Protein AF-A0A1F3KL41-F1 (afdb_monomer_lite)

Structure (mmCIF, N/CA/C/O backbone):
data_AF-A0A1F3KL41-F1
#
_entry.id   AF-A0A1F3KL41-F1
#
loop_
_atom_site.group_PDB
_atom_site.id
_atom_site.type_symbol
_atom_site.label_atom_id
_atom_site.label_alt_id
_atom_site.label_comp_id
_atom_site.label_asym_id
_atom_site.label_entity_id
_atom_site.label_seq_id
_atom_site.pdbx_PDB_ins_code
_atom_site.Cartn_x
_atom_site.Cartn_y
_atom_site.Cartn_z
_atom_site.occupancy
_atom_site.B_iso_or_equiv
_atom_site.auth_seq_id
_atom_site.auth_comp_id
_atom_site.auth_asym_id
_atom_site.auth_atom_id
_atom_site.pdbx_PDB_model_num
ATOM 1 N N . MET A 1 1 ? 60.488 2.064 -82.636 1.00 41.09 1 MET A N 1
ATOM 2 C CA . MET A 1 1 ? 60.354 2.543 -81.245 1.00 41.09 1 MET A CA 1
ATOM 3 C C . MET A 1 1 ? 58.868 2.736 -80.959 1.00 41.09 1 MET A C 1
ATOM 5 O O . MET A 1 1 ? 58.344 3.815 -81.174 1.00 41.09 1 MET A O 1
ATOM 9 N N . LEU A 1 2 ? 58.168 1.660 -80.591 1.00 37.94 2 LEU A N 1
ATOM 10 C CA . LEU A 1 2 ? 56.761 1.692 -80.179 1.00 37.94 2 LEU A CA 1
ATOM 11 C C . LEU A 1 2 ? 56.710 1.108 -78.767 1.00 37.94 2 LEU A C 1
ATOM 13 O O . LEU A 1 2 ? 56.890 -0.092 -78.575 1.00 37.94 2 LEU A O 1
ATOM 17 N N . LEU A 1 3 ? 56.576 2.000 -77.786 1.00 42.66 3 LEU A N 1
ATOM 18 C CA . LEU A 1 3 ? 56.376 1.679 -76.377 1.00 42.66 3 LEU A CA 1
ATOM 19 C C . LEU A 1 3 ? 54.960 1.115 -76.212 1.00 42.66 3 LEU A C 1
ATOM 21 O O . LEU A 1 3 ? 53.985 1.859 -76.276 1.00 42.66 3 LEU A O 1
ATOM 25 N N . PHE A 1 4 ? 54.848 -0.199 -76.019 1.00 44.47 4 PHE A N 1
ATOM 26 C CA . PHE A 1 4 ? 53.603 -0.822 -75.579 1.00 44.47 4 PHE A CA 1
ATOM 27 C C . PHE A 1 4 ? 53.354 -0.455 -74.111 1.00 44.47 4 PHE A C 1
ATOM 29 O O . PHE A 1 4 ? 54.113 -0.830 -73.218 1.00 44.47 4 PHE A O 1
ATOM 36 N N . LEU A 1 5 ? 52.286 0.308 -73.879 1.00 48.78 5 LEU A N 1
ATOM 37 C CA . LEU A 1 5 ? 51.733 0.594 -72.561 1.00 48.78 5 LEU A CA 1
ATOM 38 C C . LEU A 1 5 ? 51.160 -0.703 -71.969 1.00 48.78 5 LEU A C 1
ATOM 40 O O . LEU A 1 5 ? 50.163 -1.230 -72.459 1.00 48.78 5 LEU A O 1
ATOM 44 N N . ASN A 1 6 ? 51.797 -1.209 -70.913 1.00 43.84 6 ASN A N 1
ATOM 45 C CA . ASN A 1 6 ? 51.272 -2.291 -70.084 1.00 43.84 6 ASN A CA 1
ATOM 46 C C . ASN A 1 6 ? 50.084 -1.757 -69.269 1.00 43.84 6 ASN A C 1
ATOM 48 O O . ASN A 1 6 ? 50.273 -1.069 -68.265 1.00 43.84 6 ASN A O 1
ATOM 52 N N . PHE A 1 7 ? 48.862 -2.071 -69.693 1.00 47.50 7 PHE A N 1
ATOM 53 C CA . PHE A 1 7 ? 47.690 -1.949 -68.829 1.00 47.50 7 PHE A CA 1
ATOM 54 C C . PHE A 1 7 ? 47.666 -3.137 -67.855 1.00 47.50 7 PHE A C 1
ATOM 56 O O . PHE A 1 7 ? 47.856 -4.275 -68.295 1.00 47.50 7 PHE A O 1
ATOM 63 N N . PRO A 1 8 ? 47.447 -2.922 -66.546 1.00 46.69 8 PRO A N 1
ATOM 64 C CA . PRO A 1 8 ? 47.319 -4.026 -65.605 1.00 46.69 8 PRO A CA 1
ATOM 65 C C . PRO A 1 8 ? 46.068 -4.845 -65.952 1.00 46.69 8 PRO A C 1
ATOM 67 O O . PRO A 1 8 ? 44.964 -4.306 -66.003 1.00 46.69 8 PRO A O 1
ATOM 70 N N . GLN A 1 9 ? 46.248 -6.144 -66.211 1.00 45.94 9 GLN A N 1
ATOM 71 C CA . GLN A 1 9 ? 45.145 -7.087 -66.379 1.00 45.94 9 GLN A CA 1
ATOM 72 C C . GLN A 1 9 ? 44.363 -7.184 -65.066 1.00 45.94 9 GLN A C 1
ATOM 74 O O . GLN A 1 9 ? 44.864 -7.692 -64.063 1.00 45.94 9 GLN A O 1
ATOM 79 N N . GLU A 1 10 ? 43.125 -6.702 -65.086 1.00 54.25 10 GLU A N 1
ATOM 80 C CA . GLU A 1 10 ? 42.137 -6.958 -64.047 1.00 54.25 10 GLU A CA 1
ATOM 81 C C . GLU A 1 10 ? 41.853 -8.470 -64.049 1.00 54.25 10 GLU A C 1
ATOM 83 O O . GLU A 1 10 ? 41.267 -9.007 -64.990 1.00 54.25 10 GLU A O 1
ATOM 88 N N . GLN A 1 11 ? 42.372 -9.195 -63.053 1.00 56.03 11 GLN A N 1
ATOM 89 C CA . GLN A 1 11 ? 42.125 -10.630 -62.914 1.00 56.03 11 GLN A CA 1
ATOM 90 C C . GLN A 1 11 ? 40.617 -10.850 -62.743 1.00 56.03 11 GLN A C 1
ATOM 92 O O . GLN A 1 11 ? 40.047 -10.462 -61.725 1.00 56.03 11 GLN A O 1
ATOM 97 N N . ALA A 1 12 ? 39.972 -11.460 -63.740 1.00 63.69 12 ALA 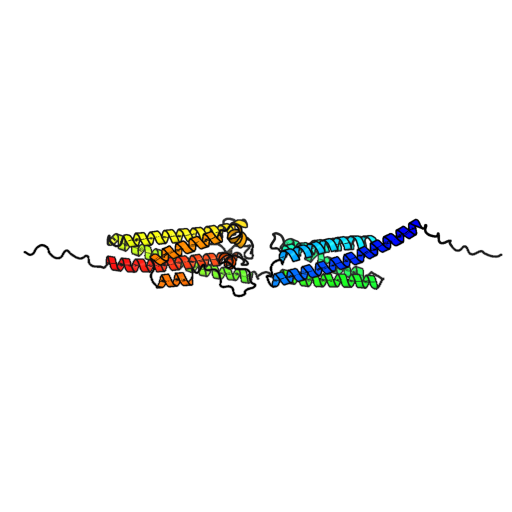A N 1
ATOM 98 C CA . ALA A 1 12 ? 38.558 -11.806 -63.675 1.00 63.69 12 ALA A CA 1
ATOM 99 C C . ALA A 1 12 ? 38.305 -12.724 -62.464 1.00 63.69 12 ALA A C 1
ATOM 101 O O . ALA A 1 12 ? 38.874 -13.815 -62.378 1.00 63.69 12 ALA A O 1
ATOM 102 N N . GLU A 1 13 ? 37.483 -12.264 -61.513 1.00 64.19 13 GLU A N 1
ATOM 103 C CA . GLU A 1 13 ? 37.094 -13.037 -60.326 1.00 64.19 13 GLU A CA 1
ATOM 104 C C . GLU A 1 13 ? 36.525 -14.405 -60.752 1.00 64.19 13 GLU A C 1
ATOM 106 O O . GLU A 1 13 ? 35.720 -14.498 -61.680 1.00 64.19 13 GLU A O 1
ATOM 111 N N . ASN A 1 14 ? 36.931 -15.485 -60.074 1.00 82.00 14 ASN A N 1
ATOM 112 C CA . ASN A 1 14 ? 36.434 -16.833 -60.373 1.00 82.00 14 ASN A CA 1
ATOM 113 C C . ASN A 1 14 ? 34.894 -16.873 -60.199 1.00 82.00 14 ASN A C 1
ATOM 115 O O . ASN A 1 14 ? 34.399 -16.321 -59.211 1.00 82.00 14 ASN A O 1
ATOM 119 N N . PRO A 1 15 ? 34.127 -17.558 -61.074 1.00 78.81 15 PRO A N 1
ATOM 120 C CA . PRO A 1 15 ? 32.672 -17.708 -60.952 1.00 78.81 15 PRO A CA 1
ATOM 121 C C . PRO A 1 15 ? 32.180 -18.075 -59.540 1.00 78.81 15 PRO A C 1
ATOM 123 O O . PRO A 1 15 ? 31.164 -17.555 -59.078 1.00 78.81 15 PRO A O 1
ATOM 126 N N . LEU A 1 16 ? 32.934 -18.907 -58.808 1.00 76.88 16 LEU A N 1
ATOM 127 C CA . LEU A 1 16 ? 32.640 -19.267 -57.416 1.00 76.88 16 LEU A CA 1
ATOM 128 C C . LEU A 1 16 ? 32.804 -18.085 -56.446 1.00 76.88 16 LEU A C 1
ATOM 130 O O . LEU A 1 16 ? 32.010 -17.925 -55.520 1.00 76.88 16 LEU A O 1
ATOM 134 N N . GLN A 1 17 ? 33.813 -17.234 -56.646 1.00 74.81 17 GLN A N 1
ATOM 135 C CA . GLN A 1 17 ? 34.014 -16.020 -55.847 1.00 74.81 17 GLN A CA 1
ATOM 136 C C . GLN A 1 17 ? 32.914 -14.992 -56.123 1.00 74.81 17 GLN A C 1
ATOM 138 O O . GLN A 1 17 ? 32.380 -14.405 -55.180 1.00 74.81 17 GLN A O 1
ATOM 143 N N . GLN A 1 18 ? 32.505 -14.846 -57.384 1.00 75.94 18 GLN A N 1
ATOM 144 C CA . GLN A 1 18 ? 31.413 -13.959 -57.775 1.00 75.94 18 GLN A CA 1
ATOM 145 C C . GLN A 1 18 ? 30.066 -14.436 -57.205 1.00 75.94 18 GLN A C 1
ATOM 147 O O . GLN A 1 18 ? 29.320 -13.642 -56.629 1.00 75.94 18 GLN A O 1
ATOM 152 N N . GLN A 1 19 ? 29.781 -15.742 -57.260 1.00 80.19 19 GLN A N 1
ATOM 153 C CA . GLN A 1 19 ? 28.580 -16.336 -56.664 1.00 80.19 19 GLN A CA 1
ATOM 154 C C . GLN A 1 19 ? 28.557 -16.178 -55.135 1.00 80.19 19 GLN A C 1
ATOM 156 O O . GLN A 1 19 ? 27.536 -15.781 -54.567 1.00 80.19 19 GLN A O 1
ATOM 161 N N . ASN A 1 20 ? 29.689 -16.407 -54.463 1.00 81.81 20 ASN A N 1
ATOM 162 C CA . ASN A 1 20 ? 29.822 -16.185 -53.021 1.00 81.81 20 ASN A CA 1
ATOM 163 C C . ASN A 1 20 ? 29.629 -14.708 -52.647 1.00 81.81 20 ASN A C 1
ATOM 165 O O . ASN A 1 20 ? 28.976 -14.398 -51.650 1.00 81.81 20 ASN A O 1
ATOM 169 N N . ARG A 1 21 ? 30.138 -13.780 -53.465 1.00 80.31 21 ARG A N 1
ATOM 170 C CA . ARG A 1 21 ? 29.975 -12.334 -53.274 1.00 80.31 21 ARG A CA 1
ATOM 171 C C . ARG A 1 21 ? 28.514 -11.908 -53.400 1.00 80.31 21 ARG A C 1
ATOM 173 O O . ARG A 1 21 ? 28.008 -11.227 -52.510 1.00 80.31 21 ARG A O 1
ATOM 180 N N . VAL A 1 22 ? 27.815 -12.354 -54.445 1.00 80.00 22 VAL A N 1
ATOM 181 C CA . VAL A 1 22 ? 26.380 -12.077 -54.640 1.00 80.00 22 VAL A CA 1
ATOM 182 C C . VAL A 1 22 ? 25.549 -12.680 -53.502 1.00 80.00 22 VAL A C 1
ATOM 184 O O . VAL A 1 22 ? 24.696 -11.996 -52.934 1.00 80.00 22 VAL A O 1
ATOM 187 N N . GLY A 1 23 ? 25.846 -13.918 -53.094 1.00 80.38 23 GLY A N 1
ATOM 188 C CA . GLY A 1 23 ? 25.194 -14.568 -51.955 1.00 80.38 23 GLY A CA 1
ATOM 189 C C . GLY A 1 23 ? 25.387 -13.809 -50.637 1.00 80.38 23 GLY A C 1
ATOM 190 O O . GLY A 1 23 ? 24.431 -13.622 -49.883 1.00 80.38 23 GLY A O 1
ATOM 191 N N . ASN A 1 24 ? 26.594 -13.304 -50.374 1.00 78.81 24 ASN A N 1
ATOM 192 C CA . ASN A 1 24 ? 26.889 -12.503 -49.185 1.00 78.81 24 ASN A CA 1
ATOM 193 C C . ASN A 1 24 ? 26.181 -11.138 -49.206 1.00 78.81 24 ASN A C 1
ATOM 195 O O . ASN A 1 24 ? 25.673 -10.706 -48.172 1.00 78.81 24 ASN A O 1
ATOM 199 N N . ILE A 1 25 ? 26.075 -10.488 -50.370 1.00 79.44 25 ILE A N 1
ATOM 200 C CA . ILE A 1 25 ? 25.332 -9.226 -50.534 1.00 79.44 25 ILE A CA 1
ATOM 201 C C . ILE A 1 25 ? 23.833 -9.435 -50.277 1.00 79.44 25 ILE A C 1
ATOM 203 O O . ILE A 1 25 ? 23.209 -8.635 -49.577 1.00 79.44 25 ILE A O 1
ATOM 207 N N . LEU A 1 26 ? 23.248 -10.518 -50.797 1.00 78.94 26 LEU A N 1
ATOM 208 C CA . LEU A 1 26 ? 21.840 -10.855 -50.564 1.00 78.94 26 LEU A CA 1
ATOM 209 C C . LEU A 1 26 ? 21.565 -11.140 -49.084 1.00 78.94 26 LEU A C 1
ATOM 211 O O . LEU A 1 26 ? 20.626 -10.574 -48.523 1.00 78.94 26 LEU A O 1
ATOM 215 N N . LYS A 1 27 ? 22.417 -11.943 -48.431 1.00 77.81 27 LYS A N 1
ATOM 216 C CA . LYS A 1 27 ? 22.333 -12.205 -46.984 1.00 77.81 27 LYS A CA 1
ATOM 217 C C . LYS A 1 27 ? 22.440 -10.915 -46.169 1.00 77.81 27 LYS A C 1
ATOM 219 O O . LYS A 1 27 ? 21.633 -10.694 -45.274 1.00 77.81 27 LYS A O 1
ATOM 224 N N . PHE A 1 28 ? 23.374 -10.031 -46.513 1.00 74.31 28 PHE A N 1
ATOM 225 C CA . PHE A 1 28 ? 23.554 -8.744 -45.841 1.00 74.31 28 PHE A CA 1
ATOM 226 C C . PHE A 1 28 ? 22.343 -7.810 -46.003 1.00 74.31 28 PHE A C 1
ATOM 228 O O . PHE A 1 28 ? 21.880 -7.212 -45.033 1.00 74.31 28 PHE A O 1
ATOM 235 N N . ASN A 1 29 ? 21.776 -7.721 -47.209 1.00 75.69 29 ASN A N 1
ATOM 236 C CA . ASN A 1 29 ? 20.572 -6.926 -47.465 1.00 75.69 29 ASN A CA 1
ATOM 237 C C . ASN A 1 29 ? 19.335 -7.499 -46.758 1.00 75.69 29 ASN A C 1
ATOM 239 O O . ASN A 1 29 ? 18.489 -6.738 -46.285 1.00 75.69 29 ASN A O 1
ATOM 243 N N . PHE A 1 30 ? 19.234 -8.825 -46.663 1.00 76.62 30 PHE A N 1
ATOM 244 C CA . PHE A 1 30 ? 18.188 -9.497 -45.899 1.00 76.62 30 PHE A CA 1
ATOM 245 C C . PHE A 1 30 ? 18.319 -9.211 -44.395 1.00 76.62 30 PHE A C 1
ATOM 247 O O . PHE A 1 30 ? 17.346 -8.790 -43.770 1.00 76.62 30 PHE A O 1
ATOM 254 N N . MET A 1 31 ? 19.531 -9.335 -43.838 1.00 74.38 31 MET A N 1
ATOM 255 C CA . MET A 1 31 ? 19.820 -9.000 -42.439 1.00 74.38 31 MET A CA 1
ATOM 256 C C . MET A 1 31 ? 19.432 -7.555 -42.114 1.00 74.38 31 MET A C 1
ATOM 258 O O . MET A 1 31 ? 18.711 -7.334 -41.152 1.00 74.38 31 MET A O 1
ATOM 262 N N . LYS A 1 32 ? 19.806 -6.583 -42.955 1.00 71.75 32 LYS A N 1
ATOM 263 C CA . LYS A 1 32 ? 19.442 -5.165 -42.778 1.00 71.75 32 LYS A CA 1
ATOM 264 C C . LYS A 1 32 ? 17.940 -4.921 -42.684 1.00 71.75 32 LYS A C 1
ATOM 266 O O . LYS A 1 32 ? 17.475 -4.223 -41.783 1.00 71.75 32 LYS A O 1
ATOM 271 N N . LYS A 1 33 ? 17.172 -5.494 -43.616 1.00 74.12 33 LYS A N 1
ATOM 272 C CA . LYS A 1 33 ? 15.707 -5.372 -43.616 1.00 74.12 33 LYS A CA 1
ATOM 273 C C . LYS A 1 33 ? 15.110 -5.996 -42.354 1.00 74.12 33 LYS A C 1
ATOM 275 O O . LYS A 1 33 ? 14.254 -5.383 -41.726 1.00 74.12 33 LYS A O 1
ATOM 280 N N . SER A 1 34 ? 15.605 -7.170 -41.957 1.00 72.88 34 SER A N 1
ATOM 281 C CA . SER A 1 34 ? 15.168 -7.851 -40.736 1.00 72.88 34 SER A CA 1
ATOM 282 C C . SER A 1 34 ? 15.480 -7.038 -39.477 1.00 72.88 34 SER A C 1
ATOM 284 O O . SER A 1 34 ? 14.602 -6.874 -38.636 1.00 72.88 34 SER A O 1
ATOM 286 N N . THR A 1 35 ? 16.694 -6.493 -39.354 1.00 76.75 35 THR A N 1
ATOM 287 C CA . THR A 1 35 ? 17.112 -5.658 -38.217 1.00 76.75 35 THR A CA 1
ATOM 288 C C . THR A 1 35 ? 16.194 -4.449 -38.066 1.00 76.75 35 THR A C 1
ATOM 290 O O . THR A 1 35 ? 15.719 -4.174 -36.967 1.00 76.75 35 THR A O 1
ATOM 293 N N . TRP A 1 36 ? 15.870 -3.767 -39.169 1.00 75.19 36 TRP A N 1
ATOM 294 C CA . TRP A 1 36 ? 14.978 -2.606 -39.145 1.00 75.19 36 TRP A CA 1
ATOM 295 C C . TRP A 1 36 ? 13.544 -2.959 -38.718 1.00 75.19 36 TRP A C 1
ATOM 297 O O . TRP A 1 36 ? 12.978 -2.278 -37.864 1.00 75.19 36 TRP A O 1
ATOM 307 N N . ILE A 1 37 ? 12.974 -4.048 -39.251 1.00 75.88 37 ILE A N 1
ATOM 308 C CA . ILE A 1 37 ? 11.620 -4.510 -38.892 1.00 75.88 37 ILE A CA 1
ATOM 309 C C . ILE A 1 37 ? 11.549 -4.889 -37.409 1.00 75.88 37 ILE A C 1
ATOM 311 O O . ILE A 1 37 ? 10.630 -4.469 -36.705 1.00 75.88 37 ILE A O 1
ATOM 315 N N . ILE A 1 38 ? 12.535 -5.648 -36.920 1.00 80.56 38 ILE A N 1
ATOM 316 C CA . ILE A 1 38 ? 12.601 -6.068 -35.517 1.00 80.56 38 ILE A CA 1
ATOM 317 C C . ILE A 1 38 ? 12.717 -4.840 -34.611 1.00 80.56 38 ILE A C 1
ATOM 319 O O . ILE A 1 38 ? 11.927 -4.707 -33.681 1.00 80.56 38 ILE A O 1
ATOM 323 N N . GLY A 1 39 ? 13.620 -3.903 -34.913 1.00 75.62 39 GLY A N 1
ATOM 324 C CA . GLY A 1 39 ? 13.778 -2.678 -34.127 1.00 75.62 39 GLY A CA 1
ATOM 325 C C . GLY A 1 39 ? 12.500 -1.836 -34.060 1.00 75.62 39 GLY A C 1
ATOM 326 O O . GLY A 1 39 ? 12.100 -1.414 -32.974 1.00 75.62 39 GLY A O 1
ATOM 327 N N . LEU A 1 40 ? 11.819 -1.643 -35.195 1.00 78.81 40 LEU A N 1
ATOM 328 C CA . LEU A 1 40 ? 10.566 -0.887 -35.255 1.00 78.81 40 LEU A CA 1
ATOM 329 C C . LEU A 1 40 ? 9.445 -1.575 -34.464 1.00 78.81 40 LEU A C 1
ATOM 331 O O . LEU A 1 40 ? 8.772 -0.929 -33.662 1.00 78.81 40 LEU A O 1
ATOM 335 N N . SER A 1 41 ? 9.273 -2.888 -34.644 1.00 79.44 41 SER A N 1
ATOM 336 C CA . SER A 1 41 ? 8.278 -3.666 -33.897 1.00 79.44 41 SER A CA 1
ATOM 337 C C . SER A 1 41 ? 8.531 -3.627 -32.387 1.00 79.44 41 SER A C 1
ATOM 339 O O . SER A 1 41 ? 7.597 -3.434 -31.612 1.00 79.44 41 SER A O 1
ATOM 341 N N . ALA A 1 42 ? 9.794 -3.724 -31.965 1.00 81.25 42 ALA A N 1
ATOM 342 C CA . ALA A 1 42 ? 10.179 -3.698 -30.562 1.00 81.25 42 ALA A CA 1
ATOM 343 C C . ALA A 1 42 ? 9.882 -2.333 -29.923 1.00 81.25 42 ALA A C 1
ATOM 345 O O . ALA A 1 42 ? 9.322 -2.275 -28.829 1.00 81.25 42 ALA A O 1
ATOM 346 N N . ALA A 1 43 ? 10.176 -1.236 -30.631 1.00 77.06 43 ALA A N 1
ATOM 347 C CA . ALA A 1 43 ? 9.841 0.114 -30.185 1.00 77.06 43 ALA A CA 1
ATOM 348 C C . ALA A 1 43 ? 8.322 0.313 -30.032 1.00 77.06 43 ALA A C 1
ATOM 350 O O . ALA A 1 43 ? 7.872 0.826 -29.008 1.00 77.06 43 ALA A O 1
ATOM 351 N N . ILE A 1 44 ? 7.528 -0.143 -31.008 1.00 82.19 44 ILE A N 1
ATOM 352 C CA . ILE A 1 44 ? 6.059 -0.072 -30.951 1.00 82.19 44 ILE A CA 1
ATOM 353 C C . ILE A 1 44 ? 5.519 -0.877 -29.765 1.00 82.19 44 ILE A C 1
ATOM 355 O O . ILE A 1 44 ? 4.671 -0.375 -29.030 1.00 82.19 44 ILE A O 1
ATOM 359 N N . LEU A 1 45 ? 6.028 -2.091 -29.537 1.00 86.38 45 LEU A N 1
ATOM 360 C CA . LEU A 1 45 ? 5.625 -2.925 -28.403 1.00 86.38 45 LEU A CA 1
ATOM 361 C C . LEU A 1 45 ? 5.937 -2.256 -27.062 1.00 86.38 45 LEU A C 1
ATOM 363 O O . LEU A 1 45 ? 5.078 -2.242 -26.185 1.00 86.38 45 LEU A O 1
ATOM 367 N N . VAL A 1 46 ? 7.119 -1.654 -26.896 1.00 81.88 46 VAL A N 1
ATOM 368 C CA . VAL A 1 46 ? 7.445 -0.925 -25.658 1.00 81.88 46 VAL A CA 1
ATOM 369 C C . VAL A 1 46 ? 6.511 0.268 -25.459 1.00 81.88 46 VAL A C 1
ATOM 371 O O . VAL A 1 46 ? 5.983 0.433 -24.361 1.00 81.88 46 VAL A O 1
ATOM 374 N N . LEU A 1 47 ? 6.256 1.068 -26.500 1.00 80.56 47 LEU A N 1
ATOM 375 C CA . LEU A 1 47 ? 5.350 2.220 -26.417 1.00 80.56 47 LEU A CA 1
ATOM 376 C C . LEU A 1 47 ? 3.913 1.803 -26.077 1.00 80.56 47 LEU A C 1
ATOM 378 O O . LEU A 1 47 ? 3.310 2.381 -25.174 1.00 80.56 47 LEU A O 1
ATOM 382 N N . LEU A 1 48 ? 3.385 0.771 -26.743 1.00 84.69 48 LEU A N 1
ATOM 383 C CA . LEU A 1 48 ? 2.070 0.199 -26.441 1.00 84.69 48 LEU A CA 1
ATOM 384 C C . LEU A 1 48 ? 2.012 -0.335 -25.012 1.00 84.69 48 LEU A C 1
ATOM 386 O O . LEU A 1 48 ? 1.061 -0.064 -24.289 1.00 84.69 48 LEU A O 1
ATOM 390 N N . GLY A 1 49 ? 3.049 -1.048 -24.579 1.00 82.06 49 GLY A N 1
ATOM 391 C CA . GLY A 1 49 ? 3.141 -1.563 -23.223 1.00 82.06 49 GLY A CA 1
ATOM 392 C C . GLY A 1 49 ? 3.127 -0.448 -22.173 1.00 82.06 49 GLY A C 1
ATOM 393 O O . GLY A 1 49 ? 2.397 -0.543 -21.186 1.00 82.06 49 GLY A O 1
ATOM 394 N N . VAL A 1 50 ? 3.879 0.636 -22.397 1.00 78.94 50 VAL A N 1
ATOM 395 C CA . VAL A 1 50 ? 3.865 1.823 -21.526 1.00 78.94 50 VAL A CA 1
ATOM 396 C C . VAL A 1 50 ? 2.480 2.470 -21.509 1.00 78.94 50 VAL A C 1
ATOM 398 O O . VAL A 1 50 ? 1.976 2.756 -20.427 1.00 78.94 50 VAL A O 1
ATOM 401 N N . ALA A 1 51 ? 1.828 2.637 -22.663 1.00 77.75 51 ALA A N 1
ATOM 402 C CA . ALA A 1 51 ? 0.471 3.179 -22.736 1.00 77.75 51 ALA A CA 1
ATOM 403 C C . ALA A 1 51 ? -0.536 2.313 -21.960 1.00 77.75 51 ALA A C 1
ATOM 405 O O . ALA A 1 51 ? -1.303 2.831 -21.152 1.00 77.75 51 ALA A O 1
ATOM 406 N N . PHE A 1 52 ? -0.475 0.987 -22.116 1.00 82.50 52 PHE A N 1
ATOM 407 C CA . PHE A 1 52 ? -1.305 0.048 -21.355 1.00 82.50 52 PHE A CA 1
ATOM 408 C C . PHE A 1 52 ? -1.053 0.182 -19.856 1.00 82.50 52 PHE A C 1
ATOM 410 O O . PHE A 1 52 ? -1.985 0.113 -19.063 1.00 82.50 52 PHE A O 1
ATOM 417 N N . LYS A 1 53 ? 0.199 0.413 -19.451 1.00 73.88 53 LYS A N 1
ATOM 418 C CA . LYS A 1 53 ? 0.538 0.600 -18.043 1.00 73.88 53 LYS A CA 1
ATOM 419 C C . LYS A 1 53 ? -0.005 1.909 -17.474 1.00 73.88 53 LYS A C 1
ATOM 421 O O . LYS A 1 53 ? -0.493 1.900 -16.345 1.00 73.88 53 LYS A O 1
ATOM 426 N N . VAL A 1 54 ? 0.048 2.991 -18.252 1.00 74.00 54 VAL A N 1
ATOM 427 C CA . VAL A 1 54 ? -0.542 4.293 -17.900 1.00 74.00 54 VAL A CA 1
ATOM 428 C C . VAL A 1 54 ? -2.064 4.186 -17.772 1.00 74.00 54 VAL A C 1
ATOM 430 O O . VAL A 1 54 ? -2.628 4.742 -16.839 1.00 74.00 54 VAL A O 1
ATOM 433 N N . HIS A 1 55 ? -2.717 3.422 -18.650 1.00 74.56 55 HIS A N 1
ATOM 434 C CA . HIS A 1 55 ? -4.167 3.196 -18.621 1.00 74.56 55 HIS A CA 1
ATOM 435 C C . HIS A 1 55 ? -4.615 2.015 -17.742 1.00 74.56 55 HIS A C 1
ATOM 437 O O . HIS A 1 55 ? -5.799 1.691 -17.718 1.00 74.56 55 HIS A O 1
ATOM 443 N N . HIS A 1 56 ? -3.693 1.365 -17.025 1.00 72.69 56 HIS A N 1
ATOM 444 C CA . HIS A 1 56 ? -3.958 0.191 -16.180 1.00 72.69 56 HIS A CA 1
ATOM 445 C C . HIS A 1 56 ? -4.608 -1.002 -16.905 1.00 72.69 56 HIS A C 1
ATOM 447 O O . HIS A 1 56 ? -5.287 -1.825 -16.294 1.00 72.69 56 HIS A O 1
ATOM 453 N N . TRP A 1 57 ? -4.378 -1.135 -18.209 1.00 76.56 57 TRP A N 1
ATOM 454 C CA . TRP A 1 57 ? -4.901 -2.246 -18.996 1.00 76.56 57 TRP A CA 1
ATOM 455 C C . TRP A 1 57 ? -4.146 -3.557 -18.716 1.00 76.56 57 TRP A C 1
ATOM 457 O O . TRP A 1 57 ? -2.924 -3.549 -18.500 1.00 76.56 57 TRP A O 1
ATOM 467 N N . PRO A 1 58 ? -4.847 -4.709 -18.734 1.00 77.62 58 PRO A N 1
ATOM 468 C CA . PRO A 1 58 ? -4.234 -6.006 -18.471 1.00 77.62 58 PRO A CA 1
ATOM 469 C C . PRO A 1 58 ? -3.187 -6.356 -19.537 1.00 77.62 58 PRO A C 1
ATOM 471 O O . PRO A 1 58 ? -3.272 -5.949 -20.693 1.00 77.62 58 PRO A O 1
ATOM 474 N N . GLY A 1 59 ? -2.168 -7.125 -19.147 1.00 79.69 59 GLY A N 1
ATOM 475 C CA . GLY A 1 59 ? -1.105 -7.567 -20.058 1.00 79.69 59 GLY A CA 1
ATOM 476 C C . GLY A 1 59 ? 0.013 -6.548 -20.312 1.00 79.69 59 GLY A C 1
ATOM 477 O O . GLY A 1 59 ? 1.005 -6.908 -20.947 1.00 79.69 59 GLY A O 1
ATOM 478 N N . ALA A 1 60 ? -0.067 -5.329 -19.758 1.00 79.19 60 ALA A N 1
ATOM 479 C CA . ALA A 1 60 ? 0.965 -4.295 -19.902 1.00 79.19 60 ALA A CA 1
ATOM 480 C C . ALA A 1 60 ? 2.380 -4.821 -19.597 1.00 79.19 60 ALA A C 1
ATOM 482 O O . ALA A 1 60 ? 3.314 -4.618 -20.369 1.00 79.19 60 ALA A O 1
ATOM 483 N N . SER A 1 61 ? 2.540 -5.564 -18.498 1.00 78.44 61 SER A N 1
ATOM 484 C CA . SER A 1 61 ? 3.841 -6.110 -18.102 1.00 78.44 61 SER A CA 1
ATOM 485 C C . SER A 1 61 ? 4.425 -7.104 -19.107 1.00 78.44 61 SER A C 1
ATOM 487 O O . SER A 1 61 ? 5.630 -7.074 -19.346 1.00 78.44 61 SER A O 1
ATOM 489 N N . ILE A 1 62 ? 3.587 -7.946 -19.718 1.00 86.38 62 ILE A N 1
ATOM 490 C CA . ILE A 1 62 ? 4.015 -8.956 -20.697 1.00 86.38 62 ILE A CA 1
ATOM 491 C C . ILE A 1 62 ? 4.440 -8.271 -21.999 1.00 86.38 62 ILE A C 1
ATOM 493 O O . ILE A 1 62 ? 5.492 -8.588 -22.549 1.00 86.38 62 ILE A O 1
ATOM 497 N N . ILE A 1 63 ? 3.665 -7.284 -22.457 1.00 87.00 63 ILE A N 1
ATOM 498 C CA . ILE A 1 63 ? 3.968 -6.515 -23.671 1.00 87.00 63 ILE A CA 1
ATOM 499 C C . ILE A 1 63 ? 5.301 -5.767 -23.515 1.00 87.00 63 ILE A C 1
ATOM 501 O O . ILE A 1 63 ? 6.148 -5.830 -24.405 1.00 87.00 63 ILE A O 1
ATOM 505 N N . ILE A 1 64 ? 5.527 -5.118 -22.365 1.00 83.50 64 ILE A N 1
ATOM 506 C CA . ILE A 1 64 ? 6.791 -4.422 -22.074 1.00 83.50 64 ILE A CA 1
ATOM 507 C C . ILE A 1 64 ? 7.957 -5.412 -22.000 1.00 83.50 64 ILE A C 1
ATOM 509 O O . ILE A 1 64 ? 9.024 -5.124 -22.533 1.00 83.50 64 ILE A O 1
ATOM 513 N N . LEU A 1 65 ? 7.765 -6.585 -21.387 1.00 85.75 65 LEU A N 1
ATOM 514 C CA . LEU A 1 65 ? 8.793 -7.624 -21.313 1.00 85.75 65 LEU A CA 1
ATOM 515 C C . LEU A 1 65 ? 9.226 -8.091 -22.710 1.00 85.75 65 LEU A C 1
ATOM 517 O O . LEU A 1 65 ? 10.420 -8.105 -23.006 1.00 85.75 65 LEU A O 1
ATOM 521 N N . ILE A 1 66 ? 8.264 -8.421 -23.577 1.00 86.62 66 ILE A N 1
ATOM 522 C CA . ILE A 1 66 ? 8.529 -8.867 -24.952 1.00 86.62 66 ILE A CA 1
ATOM 523 C C . ILE A 1 66 ? 9.165 -7.739 -25.773 1.00 86.62 66 ILE A C 1
ATOM 525 O O . ILE A 1 66 ? 10.136 -7.978 -26.494 1.00 86.62 66 ILE A O 1
ATOM 529 N N . GLY A 1 67 ? 8.662 -6.508 -25.646 1.00 84.06 67 GLY A N 1
ATOM 530 C CA . GLY A 1 67 ? 9.211 -5.335 -26.327 1.00 84.06 67 GLY A CA 1
ATOM 531 C C . GLY A 1 67 ? 10.661 -5.050 -25.926 1.00 84.06 67 GLY A C 1
ATOM 532 O O . GLY A 1 67 ? 11.527 -4.920 -26.792 1.00 84.06 67 GLY A O 1
ATOM 533 N N . SER A 1 68 ? 10.957 -5.035 -24.623 1.00 81.44 68 SER A N 1
ATOM 534 C CA . SER A 1 68 ? 12.315 -4.826 -24.108 1.00 81.44 68 SER A CA 1
ATOM 535 C C . SER A 1 68 ? 13.267 -5.957 -24.501 1.00 81.44 68 SER A C 1
ATOM 537 O O . SER A 1 68 ? 14.385 -5.681 -24.930 1.00 81.44 68 SER A O 1
ATOM 539 N N . ALA A 1 69 ? 12.833 -7.220 -24.430 1.00 83.75 69 ALA A N 1
ATOM 540 C CA . ALA A 1 69 ? 13.640 -8.356 -24.881 1.00 83.75 69 ALA A CA 1
ATOM 541 C C . ALA A 1 69 ? 13.940 -8.281 -26.390 1.00 83.75 69 ALA A C 1
ATOM 543 O O . ALA A 1 69 ? 15.066 -8.532 -26.822 1.00 83.75 69 ALA A O 1
ATOM 544 N N . SER A 1 70 ? 12.959 -7.863 -27.194 1.00 81.94 70 SER A N 1
ATOM 545 C CA . SER A 1 70 ? 13.125 -7.671 -28.639 1.00 81.94 70 SER A CA 1
ATOM 546 C C . SER A 1 70 ? 14.100 -6.531 -28.963 1.00 81.94 70 SER A C 1
ATOM 548 O O . SER A 1 70 ? 14.889 -6.654 -29.900 1.00 81.94 70 SER A O 1
ATOM 550 N N . LEU A 1 71 ? 14.123 -5.455 -28.163 1.00 79.69 71 LEU A N 1
ATOM 551 C CA . LEU A 1 71 ? 15.127 -4.385 -28.273 1.00 79.69 71 LEU A CA 1
ATOM 552 C C . LEU A 1 71 ? 16.546 -4.884 -27.962 1.00 79.69 71 LEU A C 1
ATOM 554 O O . LEU A 1 71 ? 17.493 -4.512 -28.657 1.00 79.69 71 LEU A O 1
ATOM 558 N N . SER A 1 72 ? 16.705 -5.760 -26.968 1.00 77.81 72 SER A N 1
ATOM 559 C CA . SER A 1 72 ? 17.995 -6.392 -26.670 1.00 77.81 72 SER A CA 1
ATOM 560 C C . SER A 1 72 ? 18.492 -7.258 -27.837 1.00 77.81 72 SER A C 1
ATOM 562 O O . SER A 1 72 ? 19.669 -7.191 -28.197 1.00 77.81 72 SER A O 1
ATOM 564 N N . VAL A 1 73 ? 17.598 -8.022 -28.479 1.00 81.06 73 VAL A N 1
ATOM 565 C CA . VAL A 1 73 ? 17.915 -8.798 -29.694 1.00 81.06 73 VAL A CA 1
ATOM 566 C C . VAL A 1 73 ? 18.273 -7.874 -30.861 1.00 81.06 73 VAL A C 1
ATOM 568 O O . VAL A 1 73 ? 19.249 -8.122 -31.567 1.00 81.06 73 VAL A O 1
ATOM 571 N N . TYR A 1 74 ? 17.544 -6.771 -31.040 1.00 80.62 74 TYR A N 1
ATOM 572 C CA . TYR A 1 74 ? 17.861 -5.752 -32.042 1.00 80.62 74 TYR A CA 1
ATOM 573 C C . TYR A 1 74 ? 19.274 -5.174 -31.863 1.00 80.62 74 TYR A C 1
ATOM 575 O O . TYR A 1 74 ? 20.016 -5.066 -32.841 1.00 80.62 74 TYR A O 1
ATOM 583 N N . GLY A 1 75 ? 19.685 -4.876 -30.625 1.00 73.62 75 GLY A N 1
ATOM 584 C CA . GLY A 1 75 ? 21.048 -4.430 -30.320 1.00 73.62 75 GLY A CA 1
ATOM 585 C C . GLY A 1 75 ? 22.118 -5.424 -30.791 1.00 73.62 75 GLY A C 1
ATOM 586 O O . GLY A 1 75 ? 23.106 -5.023 -31.408 1.00 73.62 75 GLY A O 1
ATOM 587 N N . LEU A 1 76 ? 21.893 -6.726 -30.586 1.00 76.75 76 LEU A N 1
ATOM 588 C CA . LEU A 1 76 ? 22.789 -7.789 -31.058 1.00 76.75 76 LEU A CA 1
ATOM 589 C C . LEU A 1 76 ? 22.851 -7.866 -32.596 1.00 76.75 76 LEU A C 1
ATOM 591 O O . LEU A 1 76 ? 23.929 -8.035 -33.170 1.00 76.75 76 LEU A O 1
ATOM 595 N N . LEU A 1 77 ? 21.715 -7.723 -33.282 1.00 75.81 77 LEU A N 1
ATOM 596 C CA . LEU A 1 77 ? 21.661 -7.747 -34.749 1.00 75.81 77 LEU A CA 1
ATOM 597 C C . LEU A 1 77 ? 22.382 -6.540 -35.365 1.00 75.81 77 LEU A C 1
ATOM 599 O O . LEU A 1 77 ? 23.154 -6.697 -36.315 1.00 75.81 77 LEU A O 1
ATOM 603 N N . LEU A 1 78 ? 22.207 -5.352 -34.777 1.00 72.50 78 LEU A N 1
ATOM 604 C CA . LEU A 1 78 ? 22.954 -4.153 -35.158 1.00 72.50 78 LEU A CA 1
ATOM 605 C C . LEU A 1 78 ? 24.462 -4.328 -34.970 1.00 72.50 78 LEU A C 1
ATOM 607 O O . LEU A 1 78 ? 25.238 -3.899 -35.827 1.00 72.50 78 LEU A O 1
ATOM 611 N N . TYR A 1 79 ? 24.888 -4.973 -33.880 1.00 73.69 79 TYR A N 1
ATOM 612 C CA . TYR A 1 79 ? 26.300 -5.264 -33.650 1.00 73.69 79 TYR A CA 1
ATOM 613 C C . TYR A 1 79 ? 26.895 -6.088 -34.787 1.00 73.69 79 TYR A C 1
ATOM 615 O O . TYR A 1 79 ? 27.965 -5.743 -35.295 1.00 73.69 79 TYR A O 1
ATOM 623 N N . MET A 1 80 ? 26.204 -7.157 -35.200 1.00 70.19 80 MET A N 1
ATOM 624 C CA . MET A 1 80 ? 26.651 -8.028 -36.289 1.00 70.19 80 MET A CA 1
ATOM 625 C C . MET A 1 80 ? 26.770 -7.265 -37.609 1.00 70.19 80 MET A C 1
ATOM 627 O O . MET A 1 80 ? 27.764 -7.425 -38.315 1.00 70.19 80 MET A O 1
ATOM 631 N N . GLU A 1 81 ? 25.805 -6.395 -37.912 1.00 68.00 81 GLU A N 1
ATOM 632 C CA . GLU A 1 81 ? 25.828 -5.554 -39.109 1.00 68.00 81 GLU A CA 1
ATOM 633 C C . GLU A 1 81 ? 26.999 -4.559 -39.095 1.00 68.00 81 GLU A C 1
ATOM 635 O O . GLU A 1 81 ? 27.759 -4.467 -40.059 1.00 68.00 81 GLU A O 1
ATOM 640 N N . LYS A 1 82 ? 27.188 -3.835 -37.987 1.00 68.94 82 LYS A N 1
ATOM 641 C CA . LYS A 1 82 ? 28.242 -2.820 -37.850 1.00 68.94 82 LYS A CA 1
ATOM 642 C C . LYS A 1 82 ? 29.640 -3.432 -37.715 1.00 68.94 82 LYS A C 1
ATOM 644 O O . LYS A 1 82 ? 30.610 -2.821 -38.159 1.00 68.94 82 LYS A O 1
ATOM 649 N N . LYS A 1 83 ? 29.769 -4.650 -37.167 1.00 71.69 83 LYS A N 1
ATOM 650 C CA . LYS A 1 83 ? 31.045 -5.386 -37.057 1.00 71.69 83 LYS A CA 1
ATOM 651 C C . LYS A 1 83 ? 31.654 -5.663 -38.433 1.00 71.69 83 LYS A C 1
ATOM 653 O O . LYS A 1 83 ? 32.870 -5.588 -38.572 1.00 71.69 83 LYS A O 1
ATOM 658 N N . LEU A 1 84 ? 30.818 -5.938 -39.434 1.00 62.31 84 LEU A N 1
ATOM 659 C CA . LEU A 1 84 ? 31.236 -6.175 -40.821 1.00 62.31 84 LEU A CA 1
ATOM 660 C C . LEU A 1 84 ? 31.790 -4.919 -41.517 1.00 62.31 84 LEU A C 1
ATOM 662 O O . LEU A 1 84 ? 32.431 -5.043 -42.553 1.00 62.31 84 LEU A O 1
ATOM 666 N N . LEU A 1 85 ? 31.545 -3.726 -40.964 1.00 62.12 85 LEU A N 1
ATOM 667 C CA . LEU A 1 85 ? 31.886 -2.427 -41.561 1.00 62.12 85 LEU A CA 1
ATOM 668 C C . LEU A 1 85 ? 32.952 -1.655 -40.755 1.00 62.12 85 LEU A C 1
ATOM 670 O O . LEU A 1 85 ? 33.229 -0.487 -41.038 1.00 62.12 85 LEU A O 1
ATOM 674 N N . ALA A 1 86 ? 33.488 -2.257 -39.690 1.00 64.38 86 ALA A N 1
ATOM 675 C CA . ALA A 1 86 ? 34.350 -1.582 -38.727 1.00 64.38 86 ALA A CA 1
ATOM 676 C C . ALA A 1 86 ? 35.841 -1.785 -39.043 1.00 64.38 86 ALA A C 1
ATOM 678 O O . ALA A 1 86 ? 36.481 -2.709 -38.533 1.00 64.38 86 ALA A O 1
ATOM 679 N N . ASP A 1 87 ? 36.407 -0.859 -39.817 1.00 72.12 87 ASP A N 1
ATOM 680 C CA . ASP A 1 87 ? 37.805 -0.945 -40.270 1.00 72.12 87 ASP A CA 1
ATOM 681 C C . ASP A 1 87 ? 38.819 -0.420 -39.240 1.00 72.12 87 ASP A C 1
ATOM 683 O O . ASP A 1 87 ? 39.980 -0.824 -39.231 1.00 72.12 87 ASP A O 1
ATOM 687 N N . THR A 1 88 ? 38.395 0.458 -38.325 1.00 76.94 88 THR A N 1
ATOM 688 C CA . THR A 1 88 ? 39.278 1.089 -37.330 1.00 76.94 88 THR A CA 1
ATOM 689 C C . THR A 1 88 ? 38.973 0.628 -35.907 1.00 76.94 88 THR A C 1
ATOM 691 O O . THR A 1 88 ? 37.830 0.329 -35.560 1.00 76.94 88 THR A O 1
ATOM 694 N N . LEU A 1 89 ? 39.999 0.616 -35.045 1.00 74.50 89 LEU A N 1
ATOM 695 C CA . LEU A 1 89 ? 39.871 0.271 -33.621 1.00 74.50 89 LEU A CA 1
ATOM 696 C C . LEU A 1 89 ? 38.819 1.144 -32.921 1.00 74.50 89 LEU A C 1
ATOM 698 O O . LEU A 1 89 ? 37.987 0.645 -32.170 1.00 74.50 89 LEU A O 1
ATOM 702 N N . VAL A 1 90 ? 38.794 2.432 -33.257 1.00 73.56 90 VAL A N 1
ATOM 703 C CA . VAL A 1 90 ? 37.816 3.396 -32.751 1.00 73.56 90 VAL A CA 1
ATOM 704 C C . VAL A 1 90 ? 36.380 2.999 -33.142 1.00 73.56 90 VAL A C 1
ATOM 706 O O . VAL A 1 90 ? 35.527 2.896 -32.265 1.00 73.56 90 VAL A O 1
ATOM 709 N N . LYS A 1 91 ? 36.118 2.659 -34.416 1.00 72.69 91 LYS A N 1
ATOM 710 C CA . LYS A 1 91 ? 34.793 2.189 -34.879 1.00 72.69 91 LYS A CA 1
ATOM 711 C C . LYS A 1 91 ? 34.367 0.882 -34.198 1.00 72.69 91 LYS A C 1
ATOM 713 O O . LYS A 1 91 ? 33.188 0.712 -33.894 1.00 72.69 91 LYS A O 1
ATOM 718 N N . LYS A 1 92 ? 35.315 -0.021 -33.916 1.00 78.12 92 LYS A N 1
ATOM 719 C CA . LYS A 1 92 ? 35.058 -1.266 -33.171 1.00 78.12 92 LYS A CA 1
ATOM 720 C C . LYS A 1 92 ? 34.632 -0.987 -31.728 1.00 78.12 92 LYS A C 1
ATOM 722 O O . LYS A 1 92 ? 33.632 -1.550 -31.291 1.00 78.12 92 LYS A O 1
ATOM 727 N N . ILE A 1 93 ? 35.337 -0.096 -31.023 1.00 77.69 93 ILE A N 1
ATOM 728 C CA . ILE A 1 93 ? 34.985 0.305 -29.650 1.00 77.69 93 ILE A CA 1
ATOM 729 C C . ILE A 1 93 ? 33.596 0.944 -29.617 1.00 77.69 93 ILE A C 1
ATOM 731 O O . ILE A 1 93 ? 32.763 0.521 -28.822 1.00 77.69 93 ILE A O 1
ATOM 735 N N . VAL A 1 94 ? 33.314 1.898 -30.514 1.00 74.56 94 VAL A N 1
ATOM 736 C CA . VAL A 1 94 ? 31.990 2.538 -30.596 1.00 74.56 94 VAL A CA 1
ATOM 737 C C . VAL A 1 94 ? 30.896 1.502 -30.793 1.00 74.56 94 VAL A C 1
ATOM 739 O O . VAL A 1 94 ? 29.916 1.510 -30.060 1.00 74.56 94 VAL A O 1
ATOM 742 N N . ASN A 1 95 ? 31.082 0.567 -31.727 1.00 76.06 95 ASN A N 1
ATOM 743 C CA . ASN A 1 95 ? 30.084 -0.459 -31.996 1.00 76.06 95 ASN A CA 1
ATOM 744 C C . ASN A 1 95 ? 29.799 -1.341 -30.767 1.00 76.06 95 ASN A C 1
ATOM 746 O O . ASN A 1 95 ? 28.640 -1.622 -30.464 1.00 76.06 95 ASN A O 1
ATOM 750 N N . ILE A 1 96 ? 30.840 -1.741 -30.030 1.00 79.81 96 ILE A N 1
ATOM 751 C CA . ILE A 1 96 ? 30.690 -2.515 -28.790 1.00 79.81 96 ILE A CA 1
ATOM 752 C C . ILE A 1 96 ? 29.935 -1.690 -27.743 1.00 79.81 96 ILE A C 1
ATOM 754 O O . ILE A 1 96 ? 28.938 -2.164 -27.203 1.00 79.81 96 ILE A O 1
ATOM 758 N N . CYS A 1 97 ? 30.350 -0.447 -27.491 1.00 76.94 97 CYS A N 1
ATOM 759 C CA . CYS A 1 97 ? 29.709 0.409 -26.494 1.00 76.94 97 CYS A CA 1
ATOM 760 C C . CYS A 1 97 ? 28.239 0.703 -26.830 1.00 76.94 97 CYS A C 1
ATOM 762 O O . CYS A 1 97 ? 27.386 0.607 -25.950 1.00 76.94 97 CYS A O 1
ATOM 764 N N . THR A 1 98 ? 27.917 0.994 -28.094 1.00 74.56 98 THR A N 1
ATOM 765 C CA . THR A 1 98 ? 26.533 1.211 -28.542 1.00 74.56 98 THR A CA 1
ATOM 766 C C . THR A 1 98 ? 25.683 -0.049 -28.372 1.00 74.56 98 THR A C 1
ATOM 768 O O . THR A 1 98 ? 24.533 0.042 -27.952 1.00 74.56 98 THR A O 1
ATOM 771 N N . THR A 1 99 ? 26.246 -1.230 -28.632 1.00 77.19 99 THR A N 1
ATOM 772 C CA . THR A 1 99 ? 25.550 -2.515 -28.444 1.00 77.19 99 THR A CA 1
ATOM 773 C C . THR A 1 99 ? 25.265 -2.787 -26.972 1.00 77.19 99 THR A C 1
ATOM 775 O O . THR A 1 99 ? 24.145 -3.138 -26.607 1.00 77.19 99 THR A O 1
ATOM 778 N N . VAL A 1 100 ? 26.267 -2.584 -26.114 1.00 82.31 100 VAL A N 1
ATOM 779 C CA . VAL A 1 100 ? 26.129 -2.736 -24.662 1.00 82.31 100 VAL A CA 1
ATOM 780 C C . VAL A 1 100 ? 25.081 -1.760 -24.122 1.00 82.31 100 VAL A C 1
ATOM 782 O O . VAL A 1 100 ? 24.228 -2.157 -23.333 1.00 82.31 100 VAL A O 1
ATOM 785 N N . ALA A 1 101 ? 25.071 -0.515 -24.606 1.00 78.06 101 ALA A N 1
ATOM 786 C CA . ALA A 1 101 ? 24.051 0.468 -24.253 1.00 78.06 101 ALA A CA 1
ATOM 787 C C . ALA A 1 101 ? 22.643 0.003 -24.652 1.00 78.06 101 ALA A C 1
ATOM 789 O O . ALA A 1 101 ? 21.744 -0.016 -23.814 1.00 78.06 101 ALA A O 1
ATOM 790 N N . LEU A 1 102 ? 22.463 -0.457 -25.893 1.00 75.12 102 LEU A N 1
ATOM 791 C CA . LEU A 1 102 ? 21.183 -0.973 -26.386 1.00 75.12 102 LEU A CA 1
ATOM 792 C C . LEU A 1 102 ? 20.688 -2.219 -25.637 1.00 75.12 102 LEU A C 1
ATOM 794 O O . LEU A 1 102 ? 19.498 -2.509 -25.682 1.00 75.12 102 LEU A O 1
ATOM 798 N N . PHE A 1 103 ? 21.561 -2.937 -24.929 1.00 78.81 103 PHE A N 1
ATOM 799 C CA . PHE A 1 103 ? 21.172 -4.055 -24.072 1.00 78.81 103 PHE A CA 1
ATOM 800 C C . PHE A 1 103 ? 20.820 -3.608 -22.645 1.00 78.81 103 PHE A C 1
ATOM 802 O O . PHE A 1 103 ? 19.784 -3.994 -22.107 1.00 78.81 103 PHE A O 1
ATOM 809 N N . ILE A 1 104 ? 21.669 -2.776 -22.035 1.00 81.75 104 ILE A N 1
ATOM 810 C CA . ILE A 1 104 ? 21.543 -2.360 -20.630 1.00 81.75 104 ILE A CA 1
ATOM 811 C C . ILE A 1 104 ? 20.351 -1.417 -20.422 1.00 81.75 104 ILE A C 1
ATOM 813 O O . ILE A 1 104 ? 19.665 -1.509 -19.401 1.00 81.75 104 ILE A O 1
ATOM 817 N N . ILE A 1 105 ? 20.074 -0.533 -21.382 1.00 78.69 105 ILE A N 1
ATOM 818 C CA . ILE A 1 105 ? 19.038 0.497 -21.243 1.00 78.69 105 ILE A CA 1
ATOM 819 C C . ILE A 1 105 ? 17.622 -0.109 -21.206 1.00 78.69 105 ILE A C 1
ATOM 821 O O . ILE A 1 105 ? 16.905 0.164 -20.239 1.00 78.69 105 ILE A O 1
ATOM 825 N N . PRO A 1 106 ? 17.187 -0.951 -22.172 1.00 77.38 106 PRO A N 1
ATOM 826 C CA . PRO A 1 106 ? 15.852 -1.552 -22.126 1.00 77.38 106 PRO A CA 1
ATOM 827 C C . PRO A 1 106 ? 15.676 -2.486 -20.930 1.00 77.38 106 PRO A C 1
ATOM 829 O O . PRO A 1 106 ? 14.582 -2.572 -20.374 1.00 77.38 106 PRO A O 1
ATOM 832 N N . LEU A 1 107 ? 16.755 -3.152 -20.505 1.00 80.56 107 LEU A N 1
ATOM 833 C CA . LEU A 1 107 ? 16.752 -4.013 -19.327 1.00 80.56 107 LEU A CA 1
ATOM 834 C C . LEU A 1 107 ? 16.557 -3.199 -18.041 1.00 80.56 107 LEU A C 1
ATOM 836 O O . LEU A 1 107 ? 15.733 -3.547 -17.201 1.00 80.56 107 LEU A O 1
ATOM 840 N N . SER A 1 108 ? 17.245 -2.069 -17.907 1.00 81.06 108 SER A N 1
ATOM 841 C CA . SER A 1 108 ? 17.077 -1.176 -16.756 1.00 81.06 108 SER A CA 1
ATOM 842 C C . SER A 1 108 ? 15.695 -0.524 -16.735 1.00 81.06 108 SER A C 1
ATOM 844 O O . SER A 1 108 ? 15.082 -0.396 -15.676 1.00 81.06 108 SER A O 1
ATOM 846 N N . PHE A 1 109 ? 15.163 -0.169 -17.908 1.00 76.06 109 PHE A N 1
ATOM 847 C CA . PHE A 1 109 ? 13.786 0.298 -18.047 1.00 76.06 109 PHE A CA 1
ATOM 848 C C . PHE A 1 109 ? 12.780 -0.782 -17.633 1.00 76.06 109 PHE A C 1
ATOM 850 O O . PHE A 1 109 ? 11.860 -0.503 -16.868 1.00 76.06 109 PHE A O 1
ATOM 857 N N . LEU A 1 110 ? 12.992 -2.032 -18.058 1.00 79.00 110 LEU A N 1
ATOM 858 C CA . LEU A 1 110 ? 12.167 -3.172 -17.665 1.00 79.00 110 LEU A CA 1
ATOM 859 C C . LEU A 1 110 ? 12.143 -3.349 -16.144 1.00 79.00 110 LEU A C 1
ATOM 861 O O . LEU A 1 110 ? 11.064 -3.494 -15.585 1.00 79.00 110 LEU A O 1
ATOM 865 N N . PHE A 1 111 ? 13.297 -3.272 -15.479 1.00 79.75 111 PHE A N 1
ATOM 866 C CA . PHE A 1 111 ? 13.400 -3.366 -14.019 1.00 79.75 111 PHE A CA 1
ATOM 867 C C . PHE A 1 111 ? 12.802 -2.161 -13.295 1.00 79.75 111 PHE A C 1
ATOM 869 O O . PHE A 1 111 ? 12.435 -2.272 -12.138 1.00 79.75 111 PHE A O 1
ATOM 876 N N . LYS A 1 112 ? 12.724 -0.982 -13.917 1.00 75.62 112 LYS A N 1
ATOM 877 C CA . LYS A 1 112 ? 12.011 0.153 -13.313 1.00 75.62 112 LYS A CA 1
ATOM 878 C C . LYS A 1 112 ? 10.507 -0.018 -13.429 1.00 75.62 112 LYS A C 1
ATOM 880 O O . LYS A 1 112 ? 9.765 0.344 -12.519 1.00 75.62 112 LYS A O 1
ATOM 885 N N . VAL A 1 113 ? 10.070 -0.522 -14.574 1.00 74.19 113 VAL A N 1
ATOM 886 C CA . VAL A 1 113 ? 8.663 -0.701 -14.877 1.00 74.19 113 VAL A CA 1
ATOM 887 C C . VAL A 1 113 ? 8.090 -1.891 -14.111 1.00 74.19 113 VAL A C 1
ATOM 889 O O . VAL A 1 113 ? 7.029 -1.763 -13.507 1.00 74.19 113 VAL A O 1
ATOM 892 N N . GLN A 1 114 ? 8.746 -3.046 -14.131 1.00 76.06 114 GLN A N 1
ATOM 893 C CA . GLN A 1 114 ? 8.434 -4.164 -13.241 1.00 76.06 114 GLN A CA 1
ATOM 894 C C . GLN A 1 114 ? 9.062 -3.840 -11.891 1.00 76.06 114 GLN A C 1
ATOM 896 O O . GLN A 1 114 ? 10.252 -3.606 -11.901 1.00 76.06 114 GLN A O 1
ATOM 901 N N . PRO A 1 115 ? 8.342 -3.774 -10.761 1.00 68.25 115 PRO A N 1
ATOM 902 C CA . PRO A 1 115 ? 8.879 -3.310 -9.476 1.00 68.25 115 PRO A CA 1
ATOM 903 C C . PRO A 1 115 ? 9.847 -4.335 -8.853 1.00 68.25 115 PRO A C 1
ATOM 905 O O . PRO A 1 115 ? 9.599 -4.901 -7.793 1.00 68.25 115 PRO A O 1
ATOM 908 N N . TRP A 1 116 ? 10.941 -4.618 -9.551 1.00 71.25 116 TRP A N 1
ATOM 909 C CA . TRP A 1 116 ? 11.962 -5.577 -9.179 1.00 71.25 116 TRP A CA 1
ATOM 910 C C . TRP A 1 116 ? 13.084 -4.877 -8.403 1.00 71.25 116 TRP A C 1
ATOM 912 O O . TRP A 1 116 ? 13.395 -3.706 -8.659 1.00 71.25 116 TRP A O 1
ATOM 922 N N . PRO A 1 117 ? 13.714 -5.576 -7.445 1.00 66.69 117 PRO A N 1
ATOM 923 C CA . PRO A 1 117 ? 14.807 -5.010 -6.664 1.00 66.69 117 PRO A CA 1
ATOM 924 C C . PRO A 1 117 ? 15.996 -4.635 -7.567 1.00 66.69 117 PRO A C 1
ATOM 926 O O . PRO A 1 117 ? 16.260 -5.277 -8.582 1.00 66.69 117 PRO A O 1
ATOM 929 N N . GLY A 1 118 ? 16.724 -3.570 -7.213 1.00 69.19 118 GLY A N 1
ATOM 930 C CA . GLY A 1 118 ? 17.923 -3.127 -7.947 1.00 69.19 118 GLY A CA 1
ATOM 931 C C . GLY A 1 118 ? 17.672 -2.251 -9.185 1.00 69.19 118 GLY A C 1
ATOM 932 O O . GLY A 1 118 ? 18.625 -1.746 -9.780 1.00 69.19 118 GLY A O 1
ATOM 933 N N . ALA A 1 119 ? 16.411 -1.978 -9.535 1.00 69.81 119 ALA A N 1
ATOM 934 C CA . ALA A 1 119 ? 16.025 -1.133 -10.670 1.00 69.81 119 ALA A CA 1
ATOM 935 C C . ALA A 1 119 ? 16.696 0.246 -10.702 1.00 69.81 119 ALA A C 1
ATOM 937 O O . ALA A 1 119 ? 17.075 0.757 -11.758 1.00 69.81 119 ALA A O 1
ATOM 938 N N . SER A 1 120 ? 16.853 0.854 -9.524 1.00 70.50 120 SER A N 1
ATOM 939 C CA . SER A 1 120 ? 17.495 2.156 -9.383 1.00 70.50 120 SER A CA 1
ATOM 940 C C . SER A 1 120 ? 18.938 2.107 -9.878 1.00 70.50 120 SER A C 1
ATOM 942 O O . SER A 1 120 ? 19.323 2.959 -10.668 1.00 70.50 120 SER A O 1
ATOM 944 N N . ILE A 1 121 ? 19.724 1.106 -9.475 1.00 80.88 121 ILE A N 1
ATOM 945 C CA . ILE A 1 121 ? 21.150 1.012 -9.822 1.00 80.88 121 ILE A CA 1
ATOM 946 C C . ILE A 1 121 ? 21.313 0.874 -11.341 1.00 80.88 121 ILE A C 1
ATOM 948 O O . ILE A 1 121 ? 22.069 1.633 -11.947 1.00 80.88 121 ILE A O 1
ATOM 952 N N . GLY A 1 122 ? 20.540 -0.021 -11.968 1.00 80.69 122 GLY A N 1
ATOM 953 C CA . GLY A 1 122 ? 20.571 -0.227 -13.420 1.00 80.69 122 GLY A CA 1
ATOM 954 C C . GLY A 1 122 ? 20.234 1.040 -14.210 1.00 80.69 122 GLY A C 1
ATOM 955 O O . GLY A 1 122 ? 20.924 1.378 -15.176 1.00 80.69 122 GLY A O 1
ATOM 956 N N . LEU A 1 123 ? 19.232 1.809 -13.763 1.00 80.25 123 LEU A N 1
ATOM 957 C CA . LEU A 1 123 ? 18.913 3.088 -14.393 1.00 80.25 123 LEU A CA 1
ATOM 958 C C . LEU A 1 123 ? 20.059 4.094 -14.277 1.00 80.25 123 LEU A C 1
ATOM 960 O O . LEU A 1 123 ? 20.377 4.727 -15.278 1.00 80.25 123 LEU A O 1
ATOM 964 N N . HIS A 1 124 ? 20.705 4.247 -13.119 1.00 83.19 124 HIS A N 1
ATOM 965 C CA . HIS A 1 124 ? 21.824 5.193 -12.991 1.00 83.19 124 HIS A CA 1
ATOM 966 C C . HIS A 1 124 ? 22.981 4.812 -13.924 1.00 83.19 124 HIS A C 1
ATOM 968 O O . HIS A 1 124 ? 23.481 5.664 -14.657 1.00 83.19 124 HIS A O 1
ATOM 974 N N . VAL A 1 125 ? 23.335 3.522 -13.980 1.00 86.50 125 VAL A N 1
ATOM 975 C CA . VAL A 1 125 ? 24.351 3.002 -14.913 1.00 86.50 125 VAL A CA 1
ATOM 976 C C . VAL A 1 125 ? 23.960 3.289 -16.367 1.00 86.50 125 VAL A C 1
ATOM 978 O O . VAL A 1 125 ? 24.788 3.753 -17.150 1.00 86.50 125 VAL A O 1
ATOM 981 N N . SER A 1 126 ? 22.688 3.084 -16.718 1.00 83.81 126 SER A N 1
ATOM 982 C CA . SER A 1 126 ? 22.164 3.360 -18.061 1.00 83.81 126 SER A CA 1
ATOM 983 C C . SER A 1 126 ? 22.274 4.835 -18.445 1.00 83.81 126 SER A C 1
ATOM 985 O O . SER A 1 126 ? 22.722 5.140 -19.546 1.00 83.81 126 SER A O 1
ATOM 987 N N . HIS A 1 127 ? 21.913 5.759 -17.550 1.00 83.69 127 HIS A N 1
ATOM 988 C CA . HIS A 1 127 ? 21.994 7.197 -17.828 1.00 83.69 127 HIS A CA 1
ATOM 989 C C . HIS A 1 127 ? 23.441 7.660 -18.017 1.00 83.69 127 HIS A C 1
ATOM 991 O O . HIS A 1 127 ? 23.721 8.396 -18.962 1.00 83.69 127 HIS A O 1
ATOM 997 N N . VAL A 1 128 ? 24.369 7.188 -17.173 1.00 87.69 128 VAL A N 1
ATOM 998 C CA . VAL A 1 128 ? 25.806 7.478 -17.322 1.00 87.69 128 VAL A CA 1
ATOM 999 C C . VAL A 1 128 ? 26.318 6.971 -18.672 1.00 87.69 128 VAL A C 1
ATOM 1001 O O . VAL A 1 128 ? 27.015 7.694 -19.384 1.00 87.69 128 VAL A O 1
ATOM 1004 N N . LEU A 1 129 ? 25.926 5.755 -19.062 1.00 84.62 129 LEU A N 1
ATOM 1005 C CA . LEU A 1 129 ? 26.327 5.161 -20.333 1.00 84.62 129 LEU A CA 1
ATOM 1006 C C . LEU A 1 129 ? 25.781 5.943 -21.537 1.00 84.62 129 LEU A C 1
ATOM 1008 O O . LEU A 1 129 ? 26.535 6.213 -22.471 1.00 84.62 129 LEU A O 1
ATOM 1012 N N . ILE A 1 130 ? 24.507 6.355 -21.516 1.00 82.38 130 ILE A N 1
ATOM 1013 C CA . ILE A 1 130 ? 23.926 7.159 -22.602 1.00 82.38 130 ILE A CA 1
ATOM 1014 C C . ILE A 1 130 ? 24.608 8.528 -22.699 1.00 82.38 130 ILE A C 1
ATOM 1016 O O . ILE A 1 130 ? 24.969 8.955 -23.798 1.00 82.38 130 ILE A O 1
ATOM 1020 N N . LEU A 1 131 ? 24.824 9.199 -21.564 1.00 85.00 131 LEU A N 1
ATOM 1021 C CA . LEU A 1 131 ? 25.493 10.500 -21.519 1.00 85.00 131 LEU A CA 1
ATOM 1022 C C . LEU A 1 131 ? 26.907 10.443 -22.100 1.00 85.00 131 LEU A C 1
ATOM 1024 O O . LEU A 1 131 ? 27.316 11.385 -22.770 1.00 85.00 131 LEU A O 1
ATOM 1028 N N . LEU A 1 132 ? 27.631 9.337 -21.904 1.00 86.94 132 LEU A N 1
ATOM 1029 C CA . LEU A 1 132 ? 28.956 9.126 -22.492 1.00 86.94 132 LEU A CA 1
ATOM 1030 C C . LEU A 1 132 ? 28.885 8.834 -24.002 1.00 86.94 132 LEU A C 1
ATOM 1032 O O . LEU A 1 132 ? 29.756 9.267 -24.760 1.00 86.94 132 LEU A O 1
ATOM 1036 N N . MET A 1 133 ? 27.843 8.137 -24.467 1.00 82.00 133 MET A N 1
ATOM 1037 C CA . MET A 1 133 ? 27.666 7.812 -25.889 1.00 82.00 133 MET A CA 1
ATOM 1038 C C . MET A 1 133 ? 27.352 9.033 -26.759 1.00 82.00 133 MET A C 1
ATOM 1040 O O . MET A 1 133 ? 27.838 9.100 -27.886 1.00 82.00 133 MET A O 1
ATOM 1044 N N . ILE A 1 134 ? 26.600 10.014 -26.256 1.00 83.19 134 ILE A N 1
ATOM 1045 C CA . ILE A 1 134 ? 26.225 11.222 -27.015 1.00 83.19 134 ILE A CA 1
ATOM 1046 C C . ILE A 1 134 ? 27.450 11.988 -27.571 1.00 83.19 134 ILE A C 1
ATOM 1048 O O . ILE A 1 134 ? 27.537 12.139 -28.794 1.00 83.19 134 ILE A O 1
ATOM 1052 N N . PRO A 1 135 ? 28.427 12.447 -26.757 1.00 85.75 135 PRO A N 1
ATOM 1053 C CA . PRO A 1 135 ? 29.590 13.174 -27.267 1.00 85.75 135 PRO A CA 1
ATOM 1054 C C . PRO A 1 135 ? 30.452 12.296 -28.176 1.00 85.75 135 PRO A C 1
ATOM 1056 O O . PRO A 1 135 ? 30.987 12.774 -29.176 1.00 85.75 135 PRO A O 1
ATOM 1059 N N . LEU A 1 136 ? 30.546 10.999 -27.882 1.00 84.06 136 LEU A N 1
ATOM 1060 C CA . LEU A 1 136 ? 31.291 10.050 -28.697 1.00 84.06 136 LEU A CA 1
ATOM 1061 C C . LEU A 1 136 ? 30.677 9.915 -30.101 1.00 84.06 136 LEU A C 1
ATOM 1063 O O . LEU A 1 136 ? 31.416 10.017 -31.081 1.00 84.06 136 LEU A O 1
ATOM 1067 N N . LEU A 1 137 ? 29.354 9.782 -30.230 1.00 81.56 137 LEU A N 1
ATOM 1068 C CA . LEU A 1 137 ? 28.662 9.735 -31.526 1.00 81.56 137 LEU A CA 1
ATOM 1069 C C . LEU A 1 137 ? 28.782 11.057 -32.299 1.00 81.56 137 LEU A C 1
ATOM 1071 O O . LEU A 1 137 ? 29.014 11.036 -33.508 1.00 81.56 137 LEU A O 1
ATOM 1075 N N . ILE A 1 138 ? 28.710 12.205 -31.616 1.00 81.38 138 ILE A N 1
ATOM 1076 C CA . ILE A 1 138 ? 28.888 13.526 -32.241 1.00 81.38 138 ILE A CA 1
ATOM 1077 C C . ILE A 1 138 ? 30.312 13.687 -32.791 1.00 81.38 138 ILE A C 1
ATOM 1079 O O . ILE A 1 138 ? 30.483 14.095 -33.940 1.00 81.38 138 ILE A O 1
ATOM 1083 N N . ILE A 1 139 ? 31.344 13.313 -32.025 1.00 84.12 139 ILE A N 1
ATOM 1084 C CA . ILE A 1 139 ? 32.743 13.359 -32.488 1.00 84.12 139 ILE A CA 1
ATOM 1085 C C . ILE A 1 139 ? 32.935 12.470 -33.725 1.00 84.12 139 ILE A C 1
ATOM 1087 O O . ILE A 1 139 ? 33.631 12.861 -34.664 1.00 84.12 139 ILE A O 1
ATOM 1091 N N . HIS A 1 140 ? 32.305 11.293 -33.754 1.00 79.06 140 HIS A N 1
ATOM 1092 C CA . HIS A 1 140 ? 32.335 10.407 -34.919 1.00 79.06 140 HIS A CA 1
ATOM 1093 C C . HIS A 1 140 ? 31.637 11.021 -36.127 1.00 79.06 140 HIS A C 1
ATOM 1095 O O . HIS A 1 140 ? 32.201 11.010 -37.219 1.00 79.06 140 HIS A O 1
ATOM 1101 N N . ALA A 1 141 ? 30.462 11.617 -35.929 1.00 79.38 141 ALA A N 1
ATOM 1102 C CA . ALA A 1 141 ? 29.730 12.298 -36.987 1.00 79.38 141 ALA A CA 1
ATOM 1103 C C . ALA A 1 141 ? 30.540 13.449 -37.604 1.00 79.38 141 ALA A C 1
ATOM 1105 O O . ALA A 1 141 ? 30.543 13.622 -38.820 1.00 79.38 141 ALA A O 1
ATOM 1106 N N . VAL A 1 142 ? 31.253 14.226 -36.782 1.00 81.44 142 VAL A N 1
ATOM 1107 C CA . VAL A 1 142 ? 32.082 15.349 -37.251 1.00 81.44 142 VAL A CA 1
ATOM 1108 C C . VAL A 1 142 ? 33.307 14.865 -38.030 1.00 81.44 142 VAL A C 1
ATOM 1110 O O . VAL A 1 142 ? 33.685 15.493 -39.017 1.00 81.44 142 VAL A O 1
ATOM 1113 N N . LYS A 1 143 ? 33.922 13.749 -37.617 1.00 81.94 143 LYS A N 1
ATOM 1114 C CA . LYS A 1 143 ? 35.106 13.177 -38.282 1.00 81.94 143 LYS A CA 1
ATOM 1115 C C . LYS A 1 143 ? 34.781 12.398 -39.562 1.00 81.94 143 LYS A C 1
ATOM 1117 O O . LYS A 1 143 ? 35.687 12.133 -40.353 1.00 81.94 143 LYS A O 1
ATOM 1122 N N . GLU A 1 144 ? 33.527 12.008 -39.769 1.00 81.25 144 GLU A N 1
ATOM 1123 C CA . GLU A 1 144 ? 33.119 11.201 -40.917 1.00 81.25 144 GLU A CA 1
ATOM 1124 C C . GLU A 1 144 ? 32.947 12.068 -42.177 1.00 81.25 144 GLU A C 1
ATOM 1126 O O . GLU A 1 144 ? 32.182 13.033 -42.200 1.00 81.25 144 GLU A O 1
ATOM 1131 N N . LYS A 1 145 ? 33.672 11.712 -43.246 1.00 79.81 145 LYS A N 1
ATOM 1132 C CA . LYS A 1 145 ? 33.681 12.469 -44.511 1.00 79.81 145 LYS A CA 1
ATOM 1133 C C . LYS A 1 145 ? 32.484 12.145 -45.406 1.00 79.81 145 LYS A C 1
ATOM 1135 O O . LYS A 1 145 ? 32.058 12.984 -46.194 1.00 79.81 145 LYS A O 1
ATOM 1140 N N . GLU A 1 146 ? 31.931 10.939 -45.294 1.00 80.56 146 GLU A N 1
ATOM 1141 C CA . GLU A 1 146 ? 30.748 10.542 -46.055 1.00 80.56 146 GLU A CA 1
ATOM 1142 C C . GLU A 1 146 ? 29.474 11.152 -45.457 1.00 80.56 146 GLU A C 1
ATOM 1144 O O . GLU A 1 146 ? 29.071 10.811 -44.343 1.00 80.56 146 GLU A O 1
ATOM 1149 N N . ALA A 1 147 ? 28.776 11.984 -46.237 1.00 71.50 147 ALA A N 1
ATOM 1150 C CA . ALA A 1 147 ? 27.553 12.665 -45.805 1.00 71.50 147 ALA A CA 1
ATOM 1151 C C . ALA A 1 147 ? 26.465 11.701 -45.291 1.00 71.50 147 ALA A C 1
ATOM 1153 O O . ALA A 1 147 ? 25.824 11.973 -44.278 1.00 71.50 147 ALA A O 1
ATOM 1154 N N . ARG A 1 148 ? 26.291 10.538 -45.940 1.00 68.31 148 ARG A N 1
ATOM 1155 C CA . ARG A 1 148 ? 25.297 9.531 -45.528 1.00 68.31 148 ARG A CA 1
ATOM 1156 C C . ARG A 1 148 ? 25.628 8.924 -44.160 1.00 68.31 148 ARG A C 1
ATOM 1158 O O . ARG A 1 148 ? 24.744 8.793 -43.321 1.00 68.31 148 ARG A O 1
ATOM 1165 N N . LYS A 1 149 ? 26.894 8.572 -43.916 1.00 72.88 149 LYS A N 1
ATOM 1166 C CA . LYS A 1 149 ? 27.330 8.020 -42.623 1.00 72.88 149 LYS A CA 1
ATOM 1167 C C . LYS A 1 149 ? 27.276 9.085 -41.527 1.00 72.88 149 LYS A C 1
ATOM 1169 O O . LYS A 1 149 ? 26.795 8.797 -40.437 1.00 72.88 149 LYS A O 1
ATOM 1174 N N . LYS A 1 150 ? 27.668 10.324 -41.840 1.00 67.31 150 LYS A N 1
ATOM 1175 C CA . LYS A 1 150 ? 27.543 11.481 -40.944 1.00 67.31 150 LYS A CA 1
ATOM 1176 C C . LYS A 1 150 ? 26.101 11.700 -40.471 1.00 67.31 150 LYS A C 1
ATOM 1178 O O . LYS A 1 150 ? 25.883 11.787 -39.266 1.00 67.31 150 LYS A O 1
ATOM 1183 N N . LEU A 1 151 ? 25.128 11.715 -41.388 1.00 62.75 151 LEU A N 1
ATOM 1184 C CA . LEU A 1 151 ? 23.702 11.839 -41.049 1.00 62.75 151 LEU A CA 1
ATOM 1185 C C . LEU A 1 151 ? 23.212 10.682 -40.168 1.00 62.75 151 LEU A C 1
ATOM 1187 O O . LEU A 1 151 ? 22.486 10.913 -39.206 1.00 62.75 151 LEU A O 1
ATOM 1191 N N . ASN A 1 152 ? 23.648 9.450 -40.441 1.00 72.75 152 ASN A N 1
ATOM 1192 C CA . ASN A 1 152 ? 23.285 8.301 -39.610 1.00 72.75 152 ASN A CA 1
ATOM 1193 C C . ASN A 1 152 ? 23.794 8.454 -38.166 1.00 72.75 152 ASN A C 1
ATOM 1195 O O . ASN A 1 152 ? 23.029 8.234 -37.233 1.00 72.75 152 ASN A O 1
ATOM 1199 N N . PHE A 1 153 ? 25.041 8.894 -37.968 1.00 70.94 153 PHE A N 1
ATOM 1200 C CA . PHE A 1 153 ? 25.580 9.146 -36.625 1.00 70.94 153 PHE A CA 1
ATOM 1201 C C . PHE A 1 153 ? 24.873 10.307 -35.906 1.00 70.94 153 PHE A C 1
ATOM 1203 O O . PHE A 1 153 ? 24.663 10.236 -34.697 1.00 70.94 153 PHE A O 1
ATOM 1210 N N . GLN A 1 154 ? 24.467 11.356 -36.632 1.00 68.06 154 GLN A N 1
ATOM 1211 C CA . GLN A 1 154 ? 23.672 12.455 -36.066 1.00 68.06 154 GLN A CA 1
ATOM 1212 C C . GLN A 1 154 ? 22.280 11.984 -35.630 1.00 68.06 154 GLN A C 1
ATOM 1214 O O . GLN A 1 154 ? 21.852 12.303 -34.524 1.00 68.06 154 GLN A O 1
ATOM 1219 N N . ASN A 1 155 ? 21.605 11.179 -36.453 1.00 69.81 155 ASN A N 1
ATOM 1220 C CA . ASN A 1 155 ? 20.302 10.605 -36.118 1.00 69.81 155 ASN A CA 1
ATOM 1221 C C . ASN A 1 155 ? 20.393 9.654 -34.914 1.00 69.81 155 ASN A C 1
ATOM 1223 O O . ASN A 1 155 ? 19.526 9.691 -34.044 1.00 69.81 155 ASN A O 1
ATOM 1227 N N . GLU A 1 156 ? 21.459 8.848 -34.819 1.00 73.38 156 GLU A N 1
ATOM 1228 C CA . GLU A 1 156 ? 21.727 8.019 -33.637 1.00 73.38 156 GLU A CA 1
ATOM 1229 C C . GLU A 1 156 ? 21.922 8.884 -32.382 1.00 73.38 156 GLU A C 1
ATOM 1231 O O . GLU A 1 156 ? 21.304 8.616 -31.354 1.00 73.38 156 GLU A O 1
ATOM 1236 N N . ALA A 1 157 ? 22.710 9.961 -32.457 1.00 69.69 157 ALA A N 1
ATOM 1237 C CA . ALA A 1 157 ? 22.914 10.868 -31.326 1.00 69.69 157 ALA A CA 1
ATOM 1238 C C . ALA A 1 157 ? 21.609 11.555 -30.875 1.00 69.69 157 ALA A C 1
ATOM 1240 O O . ALA A 1 157 ? 21.331 11.607 -29.677 1.00 69.69 157 ALA A O 1
ATOM 1241 N N . ILE A 1 158 ? 20.783 12.028 -31.817 1.00 70.38 158 ILE A N 1
ATOM 1242 C CA . ILE A 1 158 ? 19.464 12.621 -31.528 1.00 70.38 158 ILE A CA 1
ATOM 1243 C C . ILE A 1 158 ? 18.545 11.598 -30.848 1.00 70.38 158 ILE A C 1
ATOM 1245 O O . ILE A 1 158 ? 17.878 11.932 -29.869 1.00 70.38 158 ILE A O 1
ATOM 1249 N N . LEU A 1 159 ? 18.543 10.345 -31.315 1.00 74.12 159 LEU A N 1
ATOM 1250 C CA . LEU A 1 159 ? 17.768 9.266 -30.703 1.00 74.12 159 LEU A CA 1
ATOM 1251 C C . LEU A 1 159 ? 18.193 9.015 -29.250 1.00 74.12 159 LEU A C 1
ATOM 1253 O O . LEU A 1 159 ? 17.334 8.896 -28.381 1.00 74.12 159 LEU A O 1
ATOM 1257 N N . PHE A 1 160 ? 19.498 8.972 -28.966 1.00 74.25 160 PHE A N 1
ATOM 1258 C CA . PHE A 1 160 ? 19.993 8.819 -27.596 1.00 74.25 160 PHE A CA 1
ATOM 1259 C C . PHE A 1 160 ? 19.604 10.007 -26.706 1.00 74.25 160 PHE A C 1
ATOM 1261 O O . PHE A 1 160 ? 19.201 9.785 -25.569 1.00 74.25 160 PHE A O 1
ATOM 1268 N N . ILE A 1 161 ? 19.644 11.245 -27.214 1.00 73.25 161 ILE A N 1
ATOM 1269 C CA . ILE A 1 161 ? 19.174 12.434 -26.477 1.00 73.25 161 ILE A CA 1
ATOM 1270 C C . ILE A 1 161 ? 17.680 12.317 -26.142 1.00 73.25 161 ILE A C 1
ATOM 1272 O O . ILE A 1 161 ? 17.290 12.523 -24.992 1.00 73.25 161 ILE A O 1
ATOM 1276 N N . ALA A 1 162 ? 16.846 11.941 -27.116 1.00 70.00 162 ALA A N 1
ATOM 1277 C CA . ALA A 1 162 ? 15.416 11.724 -26.895 1.00 70.00 162 ALA A CA 1
ATOM 1278 C C . ALA A 1 162 ? 15.160 10.605 -25.871 1.00 70.00 162 ALA A C 1
ATOM 1280 O O . ALA A 1 162 ? 14.272 10.721 -25.025 1.00 70.00 162 ALA A O 1
ATOM 1281 N N . LEU A 1 163 ? 15.976 9.550 -25.903 1.00 75.50 163 LEU A N 1
ATOM 1282 C CA . LEU A 1 163 ? 15.885 8.438 -24.967 1.00 75.50 163 LEU A CA 1
ATOM 1283 C C . LEU A 1 163 ? 16.262 8.858 -23.537 1.00 75.50 163 LEU A C 1
ATOM 1285 O O . LEU A 1 163 ? 15.571 8.443 -22.611 1.00 75.50 163 LEU A O 1
ATOM 1289 N N . VAL A 1 164 ? 17.272 9.723 -23.349 1.00 76.12 164 VAL A N 1
ATOM 1290 C CA . VAL A 1 164 ? 17.580 10.327 -22.032 1.00 76.12 164 VAL A CA 1
ATOM 1291 C C . VAL A 1 164 ? 16.412 11.161 -21.529 1.00 76.12 164 VAL A C 1
ATOM 1293 O O . VAL A 1 164 ? 16.025 11.036 -20.372 1.00 76.12 164 VAL A O 1
ATOM 1296 N N . ALA A 1 165 ? 15.836 12.012 -22.381 1.00 69.75 165 ALA A N 1
ATOM 1297 C CA . ALA A 1 165 ? 14.712 12.853 -21.979 1.00 69.75 165 ALA A CA 1
ATOM 1298 C C . ALA A 1 165 ? 13.518 12.000 -21.507 1.00 69.75 165 ALA A C 1
ATOM 1300 O O . ALA A 1 165 ? 12.946 12.257 -20.447 1.00 69.75 165 ALA A O 1
ATOM 1301 N N . PHE A 1 166 ? 13.196 10.933 -22.246 1.00 72.88 166 PHE A N 1
ATOM 1302 C CA . PHE A 1 166 ? 12.145 9.987 -21.871 1.00 72.88 166 PHE A CA 1
ATOM 1303 C C . PHE A 1 166 ? 12.487 9.184 -20.605 1.00 72.88 166 PHE A C 1
ATOM 1305 O O . PHE A 1 166 ? 11.631 9.004 -19.738 1.00 72.88 166 PHE A O 1
ATOM 1312 N N . SER A 1 167 ? 13.730 8.719 -20.450 1.00 73.19 167 SER A N 1
ATOM 1313 C CA . SER A 1 167 ? 14.137 7.939 -19.276 1.00 73.19 167 SER A CA 1
ATOM 1314 C C . SER A 1 167 ? 14.155 8.776 -17.997 1.00 73.19 167 SER A C 1
ATOM 1316 O O . SER A 1 167 ? 13.737 8.284 -16.951 1.00 73.19 167 SER A O 1
ATOM 1318 N N . VAL A 1 168 ? 14.560 10.047 -18.080 1.00 70.94 168 VAL A N 1
ATOM 1319 C CA . VAL A 1 168 ? 14.490 11.007 -16.968 1.00 70.94 168 VAL A CA 1
ATOM 1320 C C . VAL A 1 168 ? 13.036 11.303 -16.600 1.00 70.94 168 VAL A C 1
ATOM 1322 O O . VAL A 1 168 ? 12.702 11.311 -15.418 1.00 70.94 168 VAL A O 1
ATOM 1325 N N . PHE A 1 169 ? 12.145 11.458 -17.585 1.00 69.81 169 PHE A N 1
ATOM 1326 C CA . PHE A 1 169 ? 10.711 11.610 -17.328 1.00 69.81 169 PHE A CA 1
ATOM 1327 C C . PHE A 1 169 ? 10.139 10.413 -16.549 1.00 69.81 169 PHE A C 1
ATOM 1329 O O . PHE A 1 169 ? 9.485 10.599 -15.525 1.00 69.81 169 PHE A O 1
ATOM 1336 N N . VAL A 1 170 ? 10.450 9.181 -16.969 1.00 69.94 170 VAL A N 1
ATOM 1337 C CA . VAL A 1 170 ? 10.011 7.960 -16.265 1.00 69.94 170 VAL A CA 1
ATOM 1338 C C . VAL A 1 170 ? 10.692 7.798 -14.902 1.00 69.94 170 VAL A C 1
ATOM 1340 O O . VAL A 1 170 ? 10.114 7.241 -13.970 1.00 69.94 170 VAL A O 1
ATOM 1343 N N . TRP A 1 171 ? 11.913 8.301 -14.733 1.00 65.62 171 TRP A N 1
ATOM 1344 C CA . TRP A 1 171 ? 12.568 8.325 -13.428 1.00 65.62 171 TRP A CA 1
ATOM 1345 C C . TRP A 1 171 ? 11.828 9.231 -12.433 1.00 65.62 171 TRP A C 1
ATOM 1347 O O . TRP A 1 171 ? 11.710 8.869 -11.257 1.00 65.62 171 TRP A O 1
ATOM 1357 N N . GLN A 1 172 ? 11.265 10.339 -12.924 1.00 61.00 172 GLN A N 1
ATOM 1358 C CA . GLN A 1 172 ? 10.548 11.335 -12.132 1.00 61.00 172 GLN A CA 1
ATOM 1359 C C . GLN A 1 172 ? 9.148 10.895 -11.687 1.00 61.00 172 GLN A C 1
ATOM 1361 O O . GLN A 1 172 ? 8.580 11.520 -10.797 1.00 61.00 172 GLN A O 1
ATOM 1366 N N . THR A 1 173 ? 8.593 9.794 -12.207 1.00 65.69 173 THR A N 1
ATOM 1367 C CA . THR A 1 173 ? 7.272 9.290 -11.780 1.00 65.69 173 THR A CA 1
ATOM 1368 C C . THR A 1 173 ? 7.280 8.637 -10.386 1.00 65.69 173 THR A C 1
ATOM 1370 O O . THR A 1 173 ? 6.390 7.847 -10.071 1.00 65.69 173 THR A O 1
ATOM 1373 N N . ARG A 1 174 ? 8.287 8.900 -9.539 1.00 65.12 174 ARG A N 1
ATOM 1374 C CA . ARG A 1 174 ? 8.241 8.533 -8.115 1.00 65.12 174 ARG A CA 1
ATOM 1375 C C . ARG A 1 174 ? 7.348 9.523 -7.371 1.00 65.12 174 ARG A C 1
ATOM 1377 O O . ARG A 1 174 ? 7.382 10.720 -7.643 1.00 65.12 174 ARG A O 1
ATOM 1384 N N . ILE A 1 175 ? 6.597 9.027 -6.390 1.00 68.56 175 ILE A N 1
ATOM 1385 C CA . ILE A 1 175 ? 5.939 9.896 -5.409 1.00 68.56 175 ILE A CA 1
ATOM 1386 C C . ILE A 1 175 ? 7.038 10.719 -4.731 1.00 68.56 175 ILE A C 1
ATOM 1388 O O . ILE A 1 175 ? 8.095 10.183 -4.387 1.00 68.56 175 ILE A O 1
ATOM 1392 N N . SER A 1 176 ? 6.835 12.030 -4.590 1.00 76.06 176 SER A N 1
ATOM 1393 C CA . SER A 1 176 ? 7.851 12.878 -3.973 1.00 76.06 176 SER A CA 1
ATOM 1394 C C . SER A 1 176 ? 8.066 12.449 -2.519 1.00 76.06 176 SER A C 1
ATOM 1396 O O . SER A 1 176 ? 7.112 12.153 -1.797 1.00 76.06 176 SER A O 1
ATOM 1398 N N . LYS A 1 177 ? 9.327 12.436 -2.067 1.00 77.50 177 LYS A N 1
ATOM 1399 C CA . LYS A 1 177 ? 9.652 12.110 -0.667 1.00 77.50 177 LYS A CA 1
ATOM 1400 C C . LYS A 1 177 ? 8.872 12.988 0.309 1.00 77.50 177 LYS A C 1
ATOM 1402 O O . LYS A 1 177 ? 8.366 12.485 1.295 1.00 77.50 177 LYS A O 1
ATOM 1407 N N . GLN A 1 178 ? 8.672 14.259 -0.036 1.00 81.50 178 GLN A N 1
ATOM 1408 C CA . GLN A 1 178 ? 7.876 15.196 0.755 1.00 81.50 178 GLN A CA 1
ATOM 1409 C C . GLN A 1 178 ? 6.406 14.768 0.905 1.00 81.50 178 GLN A C 1
ATOM 1411 O O . GLN A 1 178 ? 5.838 14.917 1.983 1.00 81.50 178 GLN A O 1
ATOM 1416 N N . VAL A 1 179 ? 5.786 14.210 -0.142 1.00 83.12 179 VAL A N 1
ATOM 1417 C CA . VAL A 1 179 ? 4.429 13.647 -0.042 1.00 83.12 179 VAL A CA 1
ATOM 1418 C C . VAL A 1 179 ? 4.449 12.405 0.850 1.00 83.12 179 VAL A C 1
ATOM 1420 O O . VAL A 1 179 ? 3.622 12.300 1.748 1.00 83.12 179 VAL A O 1
ATOM 1423 N N . LEU A 1 180 ? 5.435 11.517 0.699 1.00 81.75 180 LEU A N 1
ATOM 1424 C CA . LEU A 1 180 ? 5.604 10.355 1.588 1.00 81.75 180 LEU A CA 1
ATOM 1425 C C . LEU A 1 180 ? 5.868 10.751 3.050 1.00 81.75 180 LEU A C 1
ATOM 1427 O O . LEU A 1 180 ? 5.422 10.064 3.961 1.00 81.75 180 LEU A O 1
ATOM 1431 N N . ASP A 1 181 ? 6.543 11.872 3.285 1.00 82.00 181 ASP A N 1
ATOM 1432 C CA . ASP A 1 181 ? 6.779 12.418 4.620 1.00 82.00 181 ASP A CA 1
ATOM 1433 C C . ASP A 1 181 ? 5.524 13.089 5.199 1.00 82.00 181 ASP A C 1
ATOM 1435 O O . ASP A 1 181 ? 5.310 13.030 6.406 1.00 82.00 181 ASP A O 1
ATOM 1439 N N . SER A 1 182 ? 4.634 13.660 4.376 1.00 85.38 182 SER A N 1
ATOM 1440 C CA . SER A 1 182 ? 3.354 14.196 4.872 1.00 85.38 182 SER A CA 1
ATOM 1441 C C . SER A 1 182 ? 2.439 13.118 5.462 1.00 85.38 182 SER A C 1
ATOM 1443 O O . SER A 1 182 ? 1.717 13.386 6.421 1.00 85.38 182 SER A O 1
ATOM 1445 N N . PHE A 1 183 ? 2.544 11.878 4.977 1.00 86.19 183 PHE A N 1
ATOM 1446 C CA . PHE A 1 183 ? 1.849 10.733 5.561 1.00 86.19 183 PHE A CA 1
ATOM 1447 C C . PHE A 1 183 ? 2.289 10.469 7.012 1.00 86.19 183 PHE A C 1
ATOM 1449 O O . PHE A 1 183 ? 1.478 10.080 7.845 1.00 86.19 183 PHE A O 1
ATOM 1456 N N . ILE A 1 184 ? 3.537 10.771 7.382 1.00 84.19 184 ILE A N 1
ATOM 1457 C CA . ILE A 1 184 ? 3.987 10.650 8.779 1.00 84.19 184 ILE A CA 1
ATOM 1458 C C . ILE A 1 184 ? 3.252 11.638 9.692 1.00 84.19 184 ILE A C 1
ATOM 1460 O O . ILE A 1 184 ? 2.928 11.306 10.831 1.00 84.19 184 ILE A O 1
ATOM 1464 N N . LEU A 1 185 ? 2.973 12.855 9.221 1.00 85.88 185 LEU A N 1
ATOM 1465 C CA . LEU A 1 185 ? 2.215 13.830 10.015 1.00 85.88 185 LEU A CA 1
ATOM 1466 C C . LEU A 1 185 ? 0.782 13.343 10.277 1.00 85.88 185 LEU A C 1
ATOM 1468 O O . LEU A 1 185 ? 0.240 13.563 11.366 1.00 85.88 185 LEU A O 1
ATOM 1472 N N . GLN A 1 186 ? 0.195 12.642 9.304 1.00 89.38 186 GLN A N 1
ATOM 1473 C CA . GLN A 1 186 ? -1.083 11.960 9.477 1.00 89.38 186 GLN A CA 1
ATOM 1474 C C . GLN A 1 186 ? -0.969 10.834 10.514 1.00 89.38 186 GLN A C 1
ATOM 1476 O O . GLN A 1 186 ? -1.770 10.801 11.443 1.00 89.38 186 GLN A O 1
ATOM 1481 N N . ASP A 1 187 ? 0.061 9.986 10.430 1.00 89.81 187 ASP A N 1
ATOM 1482 C CA . ASP A 1 187 ? 0.311 8.903 11.394 1.00 89.81 187 ASP A CA 1
ATOM 1483 C C . ASP A 1 187 ? 0.401 9.408 12.843 1.00 89.81 187 ASP A C 1
ATOM 1485 O O . ASP A 1 187 ? -0.209 8.844 13.749 1.00 89.81 187 ASP A O 1
ATOM 1489 N N . ILE A 1 188 ? 1.107 10.521 13.072 1.00 89.94 188 ILE A N 1
ATOM 1490 C CA . ILE A 1 188 ? 1.212 11.140 14.403 1.00 89.94 188 ILE A CA 1
ATOM 1491 C C . ILE A 1 188 ? -0.170 11.542 14.932 1.00 89.94 188 ILE A C 1
ATOM 1493 O O . ILE A 1 188 ? -0.448 11.371 16.121 1.00 89.94 188 ILE A O 1
ATOM 1497 N N . SER A 1 189 ? -1.030 12.090 14.072 1.00 92.06 189 SER A N 1
ATOM 1498 C CA . SER A 1 189 ? -2.392 12.484 14.449 1.00 92.06 189 SER A CA 1
ATOM 1499 C C . SER A 1 189 ? -3.254 11.264 14.773 1.00 92.06 189 SER A C 1
ATOM 1501 O O . SER A 1 189 ? -3.895 11.238 15.821 1.00 92.06 189 SER A O 1
ATOM 1503 N N . VAL A 1 190 ? -3.192 10.220 13.943 1.00 93.88 190 VAL A N 1
ATOM 1504 C CA . VAL A 1 190 ? -3.912 8.956 14.168 1.00 93.88 190 VAL A CA 1
ATOM 1505 C C . VAL A 1 190 ? -3.457 8.287 15.469 1.00 93.88 190 VAL A C 1
ATOM 1507 O O . VAL A 1 190 ? -4.283 7.852 16.263 1.00 93.88 190 VAL A O 1
ATOM 1510 N N . LYS A 1 191 ? -2.155 8.277 15.773 1.00 93.38 191 LYS A N 1
ATOM 1511 C CA . LYS A 1 191 ? -1.631 7.728 17.037 1.00 93.38 191 LYS A CA 1
ATOM 1512 C C . LYS A 1 191 ? -2.133 8.466 18.268 1.00 93.38 191 LYS A C 1
ATOM 1514 O O . LYS A 1 191 ? -2.448 7.831 19.273 1.00 93.38 191 LYS A O 1
ATOM 1519 N N . LYS A 1 192 ? -2.219 9.796 18.203 1.00 94.62 192 LYS A N 1
ATOM 1520 C CA . LYS A 1 192 ? -2.817 10.590 19.286 1.00 94.62 192 LYS A CA 1
ATOM 1521 C C . LYS A 1 192 ? -4.276 10.199 19.506 1.00 94.62 192 LYS A C 1
ATOM 1523 O O . LYS A 1 192 ? -4.671 10.047 20.658 1.00 94.62 192 LYS A O 1
ATOM 1528 N N . GLU A 1 193 ? -5.029 9.980 18.431 1.00 95.06 193 GLU A N 1
ATOM 1529 C CA . GLU A 1 193 ? -6.418 9.517 18.506 1.00 95.06 193 GLU A CA 1
ATOM 1530 C C . GLU A 1 193 ? -6.518 8.120 19.138 1.00 95.06 193 GLU A C 1
ATOM 1532 O O . GLU A 1 193 ? -7.283 7.931 20.080 1.00 95.06 193 GLU A O 1
ATOM 1537 N N . ILE A 1 194 ? -5.678 7.166 18.718 1.00 95.62 194 ILE A N 1
ATOM 1538 C CA . ILE A 1 194 ? -5.627 5.814 19.304 1.00 95.62 194 ILE A CA 1
ATOM 1539 C C . ILE A 1 194 ? -5.378 5.883 20.816 1.00 95.62 194 ILE A C 1
ATOM 1541 O O . ILE A 1 194 ? -6.075 5.224 21.588 1.00 95.62 194 ILE A O 1
ATOM 1545 N N . ILE A 1 195 ? -4.390 6.678 21.246 1.00 96.12 195 ILE A N 1
ATOM 1546 C CA . ILE A 1 195 ? -4.061 6.849 22.667 1.00 96.12 195 ILE A CA 1
ATOM 1547 C C . ILE A 1 195 ? -5.237 7.486 23.409 1.00 96.12 195 ILE A C 1
ATOM 1549 O O . ILE A 1 195 ? -5.615 7.001 24.471 1.00 96.12 195 ILE A O 1
ATOM 1553 N N . TYR A 1 196 ? -5.835 8.541 22.852 1.00 97.06 196 TYR A N 1
ATOM 1554 C CA . TYR A 1 196 ? -6.973 9.226 23.458 1.00 97.06 196 TYR A CA 1
ATOM 1555 C C . TYR A 1 196 ? -8.174 8.289 23.654 1.00 97.06 196 TYR A C 1
ATOM 1557 O O . TYR A 1 196 ? -8.705 8.194 24.762 1.00 97.06 196 TYR A O 1
ATOM 1565 N N . GLN A 1 197 ? -8.562 7.545 22.614 1.00 96.81 197 GLN A N 1
ATOM 1566 C CA . GLN A 1 197 ? -9.683 6.605 22.676 1.00 96.81 197 GLN A CA 1
ATOM 1567 C C . GLN A 1 197 ? -9.402 5.436 23.623 1.00 96.81 197 GLN A C 1
ATOM 1569 O O . GLN A 1 197 ? -10.289 5.031 24.374 1.00 96.81 197 GLN A O 1
ATOM 1574 N N . LYS A 1 198 ? -8.161 4.933 23.651 1.00 96.69 198 LYS A N 1
ATOM 1575 C CA . LYS A 1 198 ? -7.744 3.898 24.602 1.00 96.69 198 LYS A CA 1
ATOM 1576 C C . LYS A 1 198 ? -7.859 4.382 26.047 1.00 96.69 198 LYS A C 1
ATOM 1578 O O . LYS A 1 198 ? -8.502 3.713 26.847 1.00 96.69 198 LYS A O 1
ATOM 1583 N N . THR A 1 199 ? -7.289 5.544 26.369 1.00 97.69 199 THR A N 1
ATOM 1584 C CA . THR A 1 199 ? -7.369 6.121 27.720 1.00 97.69 199 THR A CA 1
ATOM 1585 C C . THR A 1 199 ? -8.821 6.319 28.139 1.00 97.69 199 THR A C 1
ATOM 1587 O O . THR A 1 199 ? -9.207 5.922 29.233 1.00 97.69 199 THR A O 1
ATOM 1590 N N . LYS A 1 200 ? -9.663 6.839 27.237 1.00 97.12 200 LYS A N 1
ATOM 1591 C CA . LYS A 1 200 ? -11.101 6.975 27.484 1.00 97.12 200 LYS A CA 1
ATOM 1592 C C . LYS A 1 200 ? -11.758 5.624 27.792 1.00 97.12 200 LYS A C 1
ATOM 1594 O O . LYS A 1 200 ? -12.518 5.531 28.750 1.00 97.12 200 LYS A O 1
ATOM 1599 N N . ALA A 1 201 ? -11.488 4.583 27.005 1.00 96.00 201 ALA A N 1
ATOM 1600 C CA . ALA A 1 201 ? -12.033 3.247 27.246 1.00 96.00 201 ALA A CA 1
ATOM 1601 C C . ALA A 1 201 ? -11.550 2.649 28.582 1.00 96.00 201 ALA A C 1
ATOM 1603 O O . ALA A 1 201 ? -12.347 2.048 29.305 1.00 96.00 201 ALA A O 1
ATOM 1604 N N . ASP A 1 202 ? -10.277 2.852 28.930 1.00 97.00 202 ASP A N 1
ATOM 1605 C CA . ASP A 1 202 ? -9.689 2.417 30.198 1.00 97.00 202 ASP A CA 1
ATOM 1606 C C . ASP A 1 202 ? -10.351 3.111 31.399 1.00 97.00 202 ASP A C 1
ATOM 1608 O O . ASP A 1 202 ? -10.755 2.437 32.347 1.00 97.00 202 ASP A O 1
ATOM 1612 N N . ASP A 1 203 ? -10.550 4.429 31.340 1.00 97.12 203 ASP A N 1
ATOM 1613 C CA . ASP A 1 203 ? -11.210 5.198 32.402 1.00 97.12 203 ASP A CA 1
ATOM 1614 C C . ASP A 1 203 ? -12.669 4.756 32.611 1.00 97.12 203 ASP A C 1
ATOM 1616 O O . ASP A 1 203 ? -13.117 4.563 33.750 1.00 97.12 203 ASP A O 1
ATOM 1620 N N . LEU A 1 204 ? -13.410 4.538 31.517 1.00 96.25 204 LEU A N 1
ATOM 1621 C CA . LEU A 1 204 ? -14.785 4.028 31.559 1.00 96.25 204 LEU A CA 1
ATOM 1622 C C . LEU A 1 204 ? -14.837 2.630 32.190 1.00 96.25 204 LEU A C 1
ATOM 1624 O O . LEU A 1 204 ? -15.682 2.366 33.049 1.00 96.25 204 LEU A O 1
ATOM 1628 N N . PHE A 1 205 ? -13.905 1.751 31.812 1.00 96.12 205 PHE A N 1
ATOM 1629 C CA . PHE A 1 205 ? -13.809 0.401 32.362 1.00 96.12 205 PHE A CA 1
ATOM 1630 C C . PHE A 1 205 ? -13.467 0.410 33.857 1.00 96.12 205 PHE A C 1
ATOM 1632 O O . PHE A 1 205 ? -14.145 -0.249 34.641 1.00 96.12 205 PHE A O 1
ATOM 1639 N N . ASN A 1 206 ? -12.467 1.188 34.277 1.00 96.25 206 ASN A N 1
ATOM 1640 C CA . ASN A 1 206 ? -12.051 1.291 35.679 1.00 96.25 206 ASN A CA 1
ATOM 1641 C C . ASN A 1 206 ? -13.175 1.847 36.566 1.00 96.25 206 ASN A C 1
ATOM 1643 O O . ASN A 1 206 ? -13.391 1.382 37.691 1.00 96.25 206 ASN A O 1
ATOM 1647 N N . THR A 1 207 ? -13.932 2.816 36.046 1.00 95.50 207 THR A N 1
ATOM 1648 C CA . THR A 1 207 ? -15.096 3.375 36.741 1.00 95.50 207 THR A CA 1
ATOM 1649 C C . THR A 1 207 ? -16.211 2.339 36.879 1.00 95.50 207 THR A C 1
ATOM 1651 O O . THR A 1 207 ? -16.777 2.185 37.963 1.00 95.50 207 THR A O 1
ATOM 1654 N N . LEU A 1 208 ? -16.510 1.598 35.806 1.00 94.44 208 LEU A N 1
ATOM 1655 C CA . LEU A 1 208 ? -17.476 0.499 35.832 1.00 94.44 208 LEU A CA 1
ATOM 1656 C C . LEU A 1 208 ? -17.066 -0.578 36.843 1.00 94.44 208 LEU A C 1
ATOM 1658 O O . LEU A 1 208 ? -17.877 -0.992 37.668 1.00 94.44 208 LEU A O 1
ATOM 1662 N N . GLU A 1 209 ? -15.806 -1.006 36.807 1.00 94.81 209 GLU A N 1
ATOM 1663 C CA . GLU A 1 209 ? -15.281 -2.039 37.695 1.00 94.81 209 GLU A CA 1
ATOM 1664 C C . GLU A 1 209 ? -15.404 -1.621 39.169 1.00 94.81 209 GLU A C 1
ATOM 1666 O O . GLU A 1 209 ? -15.867 -2.397 40.006 1.00 94.81 209 GLU A O 1
ATOM 1671 N N . SER A 1 210 ? -15.064 -0.368 39.479 1.00 93.12 210 SER A N 1
ATOM 1672 C CA . SER A 1 210 ? -15.173 0.192 40.829 1.00 93.12 210 SER A CA 1
ATOM 1673 C C . SER A 1 210 ? -16.626 0.263 41.315 1.00 93.12 210 SER A C 1
ATOM 1675 O O . SER A 1 210 ? -16.906 -0.076 42.466 1.00 93.12 210 SER A O 1
ATOM 1677 N N . ALA A 1 211 ? -17.562 0.653 40.444 1.00 91.62 211 ALA A N 1
ATOM 1678 C CA . ALA A 1 211 ? -18.991 0.724 40.761 1.00 91.62 211 ALA A CA 1
ATOM 1679 C C . ALA A 1 211 ? -19.623 -0.665 40.973 1.00 91.62 211 ALA A C 1
ATOM 1681 O O . ALA A 1 211 ? -20.459 -0.854 41.859 1.00 91.62 211 ALA A O 1
ATOM 1682 N N . VAL A 1 212 ? -19.208 -1.662 40.191 1.00 92.31 212 VAL A N 1
ATOM 1683 C CA . VAL A 1 212 ? -19.656 -3.055 40.344 1.00 92.31 212 VAL A CA 1
ATOM 1684 C C . VAL A 1 212 ? -19.099 -3.663 41.633 1.00 92.31 212 VAL A C 1
ATOM 1686 O O . VAL A 1 212 ? -19.849 -4.273 42.392 1.00 92.31 212 VAL A O 1
ATOM 1689 N N . LYS A 1 213 ? -17.814 -3.435 41.942 1.00 91.75 213 LYS A N 1
ATOM 1690 C CA . LYS A 1 213 ? -17.181 -3.905 43.188 1.00 91.75 213 LYS A CA 1
AT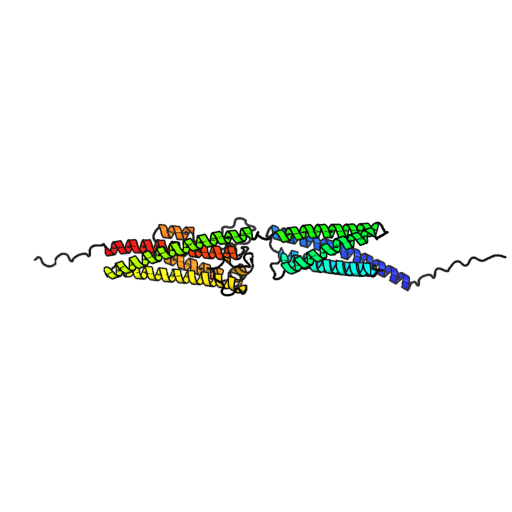OM 1691 C C . LYS A 1 213 ? -17.831 -3.309 44.439 1.00 91.75 213 LYS A C 1
ATOM 1693 O O . LYS A 1 213 ? -18.007 -4.027 45.418 1.00 91.75 213 LYS A O 1
ATOM 1698 N N . SER A 1 214 ? -18.186 -2.023 44.418 1.00 89.56 214 SER A N 1
ATOM 1699 C CA . SER A 1 214 ?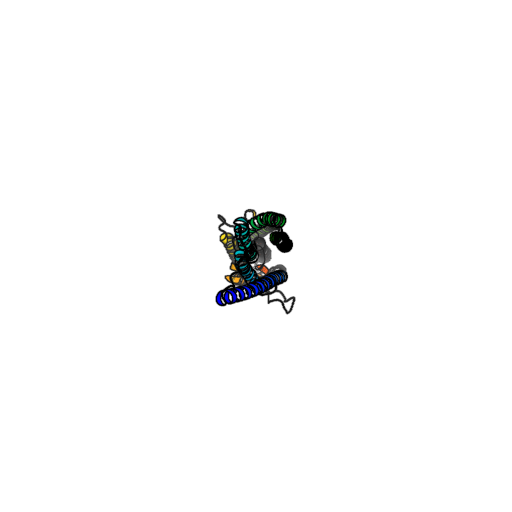 -18.798 -1.352 45.572 1.00 89.56 214 SER A CA 1
ATOM 1700 C C . SER A 1 214 ? -20.270 -1.717 45.769 1.00 89.56 214 SER A C 1
ATOM 1702 O O . SER A 1 214 ? -20.720 -1.846 46.905 1.00 89.56 214 SER A O 1
ATOM 1704 N N . SER A 1 215 ? -21.020 -1.906 44.681 1.00 87.75 215 SER A N 1
ATOM 1705 C CA . SER A 1 215 ? -22.446 -2.248 44.746 1.00 87.75 215 SER A CA 1
ATOM 1706 C C . SER A 1 215 ? -22.718 -3.746 44.905 1.00 87.75 215 SER A C 1
ATOM 1708 O O . SER A 1 215 ? -23.777 -4.118 45.406 1.00 87.75 215 SER A O 1
ATOM 1710 N N . GLY A 1 216 ? -21.810 -4.613 44.442 1.00 85.81 216 GLY A N 1
ATOM 1711 C CA . GLY A 1 216 ? -22.041 -6.056 44.321 1.00 85.81 216 GLY A CA 1
ATOM 1712 C C . GLY A 1 216 ? -23.104 -6.432 43.276 1.00 85.81 216 GLY A C 1
ATOM 1713 O O . GLY A 1 216 ? -23.571 -7.571 43.258 1.00 85.81 216 GLY A O 1
ATOM 1714 N N . ARG A 1 217 ? -23.523 -5.486 42.421 1.00 85.94 217 ARG A N 1
ATOM 1715 C CA . ARG A 1 217 ? -24.572 -5.642 41.394 1.00 85.94 217 ARG A CA 1
ATOM 1716 C C . ARG A 1 217 ? -23.993 -5.391 40.000 1.00 85.94 217 ARG A C 1
ATOM 1718 O O . ARG A 1 217 ? -22.845 -4.981 39.877 1.00 85.94 217 ARG A O 1
ATOM 1725 N N . ALA A 1 218 ? -24.763 -5.654 38.940 1.00 89.00 218 ALA A N 1
ATOM 1726 C CA . ALA A 1 218 ? -24.348 -5.403 37.554 1.00 89.00 218 ALA A CA 1
ATOM 1727 C C . ALA A 1 218 ? -23.095 -6.185 37.076 1.00 89.00 218 ALA A C 1
ATOM 1729 O O . ALA A 1 218 ? -22.486 -5.833 36.064 1.00 89.00 218 ALA A O 1
ATOM 1730 N N . GLN A 1 219 ? -22.745 -7.306 37.727 1.00 92.12 219 GLN A N 1
ATOM 1731 C CA . GLN A 1 219 ? -21.588 -8.141 37.356 1.00 92.12 219 GLN A CA 1
ATOM 1732 C C . GLN A 1 219 ? -21.645 -8.641 35.899 1.00 92.12 219 GLN A C 1
ATOM 1734 O O . GLN A 1 219 ? -20.611 -8.769 35.247 1.00 92.12 219 GLN A O 1
ATOM 1739 N N . SER A 1 220 ? -22.850 -8.868 35.360 1.00 92.12 220 SER A N 1
ATOM 1740 C CA . SER A 1 220 ? -23.042 -9.266 33.957 1.00 92.12 220 SER A CA 1
ATOM 1741 C C . SER A 1 220 ? -22.472 -8.237 32.971 1.00 92.12 220 SER A C 1
ATOM 1743 O O . SER A 1 220 ? -21.868 -8.617 31.969 1.00 92.12 220 SER A O 1
ATOM 1745 N N . TYR A 1 221 ? -22.603 -6.939 33.263 1.00 92.50 221 TYR A N 1
ATOM 1746 C CA . TYR A 1 221 ? -22.065 -5.875 32.411 1.00 92.50 221 TYR A CA 1
ATOM 1747 C C . TYR A 1 221 ? -20.549 -5.792 32.488 1.00 92.50 221 TYR A C 1
ATOM 1749 O O . TYR A 1 221 ? -19.914 -5.553 31.465 1.00 92.50 221 TYR A O 1
ATOM 1757 N N . LEU A 1 222 ? -19.964 -6.059 33.660 1.00 92.88 222 LEU A N 1
ATOM 1758 C CA . LEU A 1 222 ? -18.514 -6.155 33.792 1.00 92.88 222 LEU A CA 1
ATOM 1759 C C . LEU A 1 222 ? -17.966 -7.304 32.935 1.00 92.88 222 LEU A C 1
ATOM 1761 O O . LEU A 1 222 ? -17.018 -7.100 32.186 1.00 92.88 222 LEU A O 1
ATOM 1765 N N . THR A 1 223 ? -18.611 -8.476 32.946 1.00 94.12 223 THR A N 1
ATOM 1766 C CA . THR A 1 223 ? -18.222 -9.595 32.071 1.00 94.12 223 THR A CA 1
ATOM 1767 C C . THR A 1 223 ? -18.330 -9.235 30.586 1.00 94.12 223 THR A C 1
ATOM 1769 O O . THR A 1 223 ? -17.412 -9.537 29.827 1.00 94.12 223 THR A O 1
ATOM 1772 N N . LYS A 1 224 ? -19.405 -8.550 30.165 1.00 94.31 224 LYS A N 1
ATOM 1773 C CA . LYS A 1 224 ? -19.555 -8.063 28.778 1.00 94.31 224 LYS A CA 1
ATOM 1774 C C . LYS A 1 224 ? -18.456 -7.068 28.397 1.00 94.31 224 LYS A C 1
ATOM 1776 O O . LYS A 1 224 ? -17.869 -7.188 27.327 1.00 94.31 224 LYS A O 1
ATOM 1781 N N . ALA A 1 225 ? -18.153 -6.118 29.280 1.00 94.38 225 ALA A N 1
ATOM 1782 C CA . ALA A 1 225 ? -17.087 -5.141 29.082 1.00 94.38 225 ALA A CA 1
ATOM 1783 C C . ALA A 1 225 ? -15.710 -5.812 28.947 1.00 94.38 225 ALA A C 1
ATOM 1785 O O . ALA A 1 225 ? -14.921 -5.436 28.080 1.00 94.38 225 ALA A O 1
ATOM 1786 N N . THR A 1 226 ? -15.426 -6.830 29.765 1.00 95.19 226 THR A N 1
ATOM 1787 C CA . THR A 1 226 ? -14.184 -7.609 29.671 1.00 95.19 226 THR A CA 1
ATOM 1788 C C . THR A 1 226 ? -14.102 -8.395 28.365 1.00 95.19 226 THR A C 1
ATOM 1790 O O . THR A 1 226 ? -13.059 -8.367 27.718 1.00 95.19 226 THR A O 1
ATOM 1793 N N . ASP A 1 227 ? -15.181 -9.065 27.946 1.00 95.25 227 ASP A N 1
ATOM 1794 C CA . ASP A 1 227 ? -15.199 -9.800 26.673 1.00 95.25 227 ASP A CA 1
ATOM 1795 C C . ASP A 1 227 ? -14.944 -8.867 25.482 1.00 95.25 227 ASP A C 1
ATOM 1797 O O . ASP A 1 227 ? -14.127 -9.180 24.616 1.00 95.25 227 ASP A O 1
ATOM 1801 N N . ILE A 1 228 ? -15.554 -7.679 25.481 1.00 94.38 228 ILE A N 1
ATOM 1802 C CA . ILE A 1 228 ? -15.306 -6.657 24.459 1.00 94.38 228 ILE A CA 1
ATOM 1803 C C . ILE A 1 228 ? -13.836 -6.235 24.431 1.00 94.38 228 ILE A C 1
ATOM 1805 O O . ILE A 1 228 ? -13.233 -6.287 23.360 1.00 94.38 228 ILE A O 1
ATOM 1809 N N . ARG A 1 229 ? -13.231 -5.891 25.579 1.00 95.19 229 ARG A N 1
ATOM 1810 C CA . ARG A 1 229 ? -11.797 -5.542 25.645 1.00 95.19 229 ARG A CA 1
ATOM 1811 C C . ARG A 1 229 ? -10.921 -6.645 25.059 1.00 95.19 229 ARG A C 1
ATOM 1813 O O . ARG A 1 229 ? -10.040 -6.366 24.252 1.00 95.19 229 ARG A O 1
ATOM 1820 N N . LEU A 1 230 ? -11.191 -7.902 25.416 1.00 96.06 230 LEU A N 1
ATOM 1821 C CA . LEU A 1 230 ? -10.427 -9.047 24.917 1.00 96.06 230 LEU A CA 1
ATOM 1822 C C . LEU A 1 230 ? -10.534 -9.194 23.394 1.00 96.06 230 LEU A C 1
ATOM 1824 O O . LEU A 1 230 ? -9.521 -9.428 22.731 1.00 96.06 230 LEU A O 1
ATOM 1828 N N . LYS A 1 231 ? -11.734 -9.039 22.820 1.00 96.19 231 LYS A N 1
ATOM 1829 C CA . LYS A 1 231 ? -11.919 -9.090 21.360 1.00 96.19 231 LYS A CA 1
ATOM 1830 C C . LYS A 1 231 ? -11.230 -7.920 20.659 1.00 96.19 231 LYS A C 1
ATOM 1832 O O . LYS A 1 231 ? -10.568 -8.139 19.644 1.00 96.19 231 LYS A O 1
ATOM 1837 N N . THR A 1 232 ? -11.345 -6.716 21.216 1.00 96.94 232 THR A N 1
ATOM 1838 C CA . THR A 1 232 ? -10.686 -5.510 20.705 1.00 96.94 232 THR A CA 1
ATOM 1839 C C . THR A 1 232 ? -9.168 -5.671 20.691 1.00 96.94 232 THR A C 1
ATOM 1841 O O . THR A 1 232 ? -8.533 -5.503 19.649 1.00 96.94 232 THR A O 1
ATOM 1844 N N . ASP A 1 233 ? -8.578 -6.059 21.822 1.00 96.50 233 ASP A N 1
ATOM 1845 C CA . ASP A 1 233 ? -7.133 -6.231 21.955 1.00 96.50 233 ASP A CA 1
ATOM 1846 C C . ASP A 1 233 ? -6.617 -7.362 21.053 1.00 96.50 233 ASP A C 1
ATOM 1848 O O . ASP A 1 233 ? -5.570 -7.213 20.422 1.00 96.50 233 ASP A O 1
ATOM 1852 N N . SER A 1 234 ? -7.371 -8.459 20.912 1.00 96.56 234 SER A N 1
ATOM 1853 C CA . SER A 1 234 ? -7.026 -9.559 20.002 1.00 96.56 234 SER A CA 1
ATOM 1854 C C . SER A 1 234 ? -6.989 -9.118 18.534 1.00 96.56 234 SER A C 1
ATOM 1856 O O . SER A 1 234 ? -6.050 -9.462 17.811 1.00 96.56 234 SER A O 1
ATOM 1858 N N . LEU A 1 235 ? -7.979 -8.338 18.087 1.00 97.12 235 LEU A N 1
ATOM 1859 C CA . LEU A 1 235 ? -8.028 -7.824 16.719 1.00 97.12 235 LEU A CA 1
ATOM 1860 C C . LEU A 1 235 ? -6.898 -6.822 16.451 1.00 97.12 235 LEU A C 1
ATOM 1862 O O . LEU A 1 235 ? -6.227 -6.916 15.425 1.00 97.12 235 LEU A O 1
ATOM 1866 N N . ILE A 1 236 ? -6.648 -5.901 17.383 1.00 97.12 236 ILE A N 1
ATOM 1867 C CA . ILE A 1 236 ? -5.563 -4.917 17.264 1.00 97.12 236 ILE A CA 1
ATOM 1868 C C . ILE A 1 236 ? -4.199 -5.607 17.252 1.00 97.12 236 ILE A C 1
ATOM 1870 O O . ILE A 1 236 ? -3.344 -5.244 16.446 1.00 97.12 236 ILE A O 1
ATOM 1874 N N . CYS A 1 237 ? -4.000 -6.625 18.094 1.00 95.56 237 CYS A N 1
ATOM 1875 C CA . CYS A 1 237 ? -2.777 -7.425 18.088 1.00 95.56 237 CYS A CA 1
ATOM 1876 C C . CYS A 1 237 ? -2.540 -8.041 16.704 1.00 95.56 237 CYS A C 1
ATOM 1878 O O . CYS A 1 237 ? -1.464 -7.883 16.136 1.00 95.56 237 CYS A O 1
ATOM 1880 N N . TYR A 1 238 ? -3.578 -8.632 16.107 1.00 96.31 238 TYR A N 1
ATOM 1881 C CA . TYR A 1 238 ? -3.492 -9.206 14.767 1.00 96.31 238 TYR A CA 1
ATOM 1882 C C . TYR A 1 238 ? -3.144 -8.167 13.685 1.00 96.31 238 TYR A C 1
ATOM 1884 O O . TYR A 1 238 ? -2.317 -8.437 12.814 1.00 96.31 238 TYR A O 1
ATOM 1892 N N . ILE A 1 239 ? -3.734 -6.967 13.738 1.00 96.12 239 ILE A N 1
ATOM 1893 C CA . ILE A 1 239 ? -3.407 -5.881 12.797 1.00 96.12 239 ILE A CA 1
ATOM 1894 C C . ILE A 1 239 ? -1.941 -5.449 12.962 1.00 96.12 239 ILE A C 1
ATOM 1896 O O . ILE A 1 239 ? -1.222 -5.341 11.969 1.00 96.12 239 ILE A O 1
ATOM 1900 N N . ASN A 1 240 ? -1.470 -5.276 14.199 1.00 94.19 240 ASN A N 1
ATOM 1901 C CA . ASN A 1 240 ? -0.078 -4.922 14.482 1.00 94.19 240 ASN A CA 1
ATOM 1902 C C . ASN A 1 240 ? 0.905 -6.008 14.026 1.00 94.19 240 ASN A C 1
ATOM 1904 O O . ASN A 1 240 ? 1.936 -5.694 13.436 1.00 94.19 240 ASN A O 1
ATOM 1908 N N . GLU A 1 241 ? 0.588 -7.286 14.244 1.00 93.25 241 GLU A N 1
ATOM 1909 C CA . GLU A 1 241 ? 1.388 -8.413 13.753 1.00 93.25 241 GLU A CA 1
ATOM 1910 C C . GLU A 1 241 ? 1.527 -8.383 12.227 1.00 93.25 241 GLU A C 1
ATOM 1912 O O . GLU A 1 241 ? 2.627 -8.570 11.704 1.00 93.25 241 GLU A O 1
ATOM 1917 N N . LEU A 1 242 ? 0.438 -8.102 11.503 1.00 93.62 242 LEU A N 1
ATOM 1918 C CA . LEU A 1 242 ? 0.474 -7.966 10.047 1.00 93.62 242 LEU A CA 1
ATOM 1919 C C . LEU A 1 242 ? 1.351 -6.790 9.606 1.00 93.62 242 LEU A C 1
ATOM 1921 O O . LEU A 1 242 ? 2.193 -6.964 8.724 1.00 93.62 242 LEU A O 1
ATOM 1925 N N . GLY A 1 243 ? 1.198 -5.616 10.221 1.00 91.19 243 GLY A N 1
ATOM 1926 C CA . GLY A 1 243 ? 1.994 -4.440 9.868 1.00 91.19 243 GLY A CA 1
ATOM 1927 C C . GLY A 1 243 ? 3.481 -4.630 10.172 1.00 91.19 243 GLY A C 1
ATOM 1928 O O . GLY A 1 243 ? 4.333 -4.362 9.324 1.00 91.19 243 GLY A O 1
ATOM 1929 N N . ASN A 1 244 ? 3.806 -5.202 11.332 1.00 89.62 244 ASN A N 1
ATOM 1930 C CA . ASN A 1 244 ? 5.179 -5.536 11.709 1.00 89.62 244 ASN A CA 1
ATOM 1931 C C . ASN A 1 244 ? 5.777 -6.600 10.779 1.00 89.62 244 ASN A C 1
ATOM 1933 O O . ASN A 1 244 ? 6.943 -6.495 10.398 1.00 89.62 244 ASN A O 1
ATOM 1937 N N . LYS A 1 245 ? 4.979 -7.580 10.330 1.00 89.75 245 LYS A N 1
ATOM 1938 C CA . LYS A 1 245 ? 5.406 -8.548 9.311 1.00 89.75 245 LYS A CA 1
ATOM 1939 C C . LYS A 1 245 ? 5.777 -7.844 8.003 1.00 89.75 245 LYS A C 1
ATOM 1941 O O . LYS A 1 245 ? 6.830 -8.147 7.442 1.00 89.75 245 LYS A O 1
ATOM 1946 N N . MET A 1 246 ? 4.963 -6.891 7.538 1.00 88.88 246 MET A N 1
ATOM 1947 C CA . MET A 1 246 ? 5.265 -6.109 6.330 1.00 88.88 246 MET A CA 1
ATOM 1948 C C . MET A 1 246 ? 6.576 -5.322 6.472 1.00 88.88 246 MET A C 1
ATOM 1950 O O . MET A 1 246 ? 7.407 -5.345 5.567 1.00 88.88 246 MET A O 1
ATOM 1954 N N . LEU A 1 247 ? 6.797 -4.682 7.619 1.00 86.75 247 LEU A N 1
ATOM 1955 C CA . LEU A 1 247 ? 8.030 -3.942 7.894 1.00 86.75 247 LEU A CA 1
ATOM 1956 C C . LEU A 1 247 ? 9.263 -4.864 7.996 1.00 86.75 247 LEU A C 1
ATOM 1958 O O . LEU A 1 247 ? 10.331 -4.538 7.481 1.00 86.75 247 LEU A O 1
ATOM 1962 N N . SER A 1 248 ? 9.113 -6.052 8.592 1.00 83.25 248 SER A N 1
ATOM 1963 C CA . SER A 1 248 ? 10.203 -7.027 8.759 1.00 83.25 248 SER A CA 1
ATOM 1964 C C . SER A 1 248 ? 10.746 -7.595 7.445 1.00 83.25 248 SER A C 1
ATOM 1966 O O . SER A 1 248 ? 11.905 -8.008 7.389 1.00 83.25 248 SER A O 1
ATOM 1968 N N . TYR A 1 249 ? 9.950 -7.574 6.368 1.00 79.06 249 TYR A N 1
ATOM 1969 C CA . TYR A 1 249 ? 10.355 -8.086 5.054 1.00 79.06 249 TYR A CA 1
ATOM 1970 C C . TYR A 1 249 ? 11.601 -7.369 4.498 1.00 79.06 249 TYR A C 1
ATOM 1972 O O . TYR A 1 249 ? 12.334 -7.937 3.690 1.00 79.06 249 TYR A O 1
ATOM 1980 N N . TRP A 1 250 ? 11.870 -6.146 4.962 1.00 63.28 250 TRP A N 1
ATOM 1981 C CA . TRP A 1 250 ? 13.016 -5.330 4.553 1.00 63.28 250 TRP A CA 1
ATOM 1982 C C . TRP A 1 250 ? 14.115 -5.191 5.614 1.00 63.28 250 TRP A C 1
ATOM 1984 O O . TRP A 1 250 ? 14.990 -4.346 5.460 1.00 63.28 250 TRP A O 1
ATOM 1994 N N . GLN A 1 251 ? 14.123 -6.057 6.636 1.00 58.75 251 GLN A N 1
ATOM 1995 C CA . GLN A 1 251 ? 15.221 -6.169 7.611 1.00 58.75 251 GLN A CA 1
ATOM 1996 C C . GLN A 1 251 ? 15.535 -4.864 8.367 1.00 58.75 251 GLN A C 1
ATOM 1998 O O . GLN A 1 251 ? 16.698 -4.547 8.611 1.00 58.75 251 GLN A O 1
ATOM 2003 N N . GLU A 1 252 ? 14.513 -4.106 8.772 1.00 55.47 252 GLU A N 1
ATOM 2004 C CA . GLU A 1 252 ? 14.721 -3.076 9.795 1.00 55.47 252 GLU A CA 1
ATOM 2005 C C . GLU A 1 252 ? 14.978 -3.725 11.162 1.00 55.47 252 GLU A C 1
ATOM 2007 O O . GLU A 1 252 ? 14.395 -4.753 11.509 1.00 55.47 252 GLU A O 1
ATOM 2012 N N . GLU A 1 253 ? 15.877 -3.128 11.939 1.00 52.88 253 GLU A N 1
ATOM 2013 C CA . GLU A 1 253 ? 16.197 -3.549 13.300 1.00 52.88 253 GLU A CA 1
ATOM 2014 C C . GLU A 1 253 ? 15.019 -3.150 14.216 1.00 52.88 253 GLU A C 1
ATOM 2016 O O . GLU A 1 253 ? 14.771 -1.966 14.436 1.00 52.88 253 GLU A O 1
ATOM 2021 N N . ASN A 1 254 ? 14.251 -4.132 14.706 1.00 62.00 254 ASN A N 1
ATOM 2022 C CA . ASN A 1 254 ? 13.016 -3.956 15.496 1.00 62.00 254 ASN A CA 1
ATOM 2023 C C . ASN A 1 254 ? 11.930 -3.078 14.828 1.00 62.00 254 ASN A C 1
ATOM 2025 O O . ASN A 1 254 ? 11.581 -2.013 15.351 1.00 62.00 254 ASN A O 1
ATOM 2029 N N . PRO A 1 255 ? 11.340 -3.520 13.704 1.00 66.25 255 PRO A N 1
ATOM 2030 C CA . PRO A 1 255 ? 10.293 -2.762 13.046 1.00 66.25 255 PRO A CA 1
ATOM 2031 C C . PRO A 1 255 ? 9.007 -2.782 13.878 1.00 66.25 255 PRO A C 1
ATOM 2033 O O . PRO A 1 255 ? 8.508 -3.846 14.246 1.00 66.25 255 PRO A O 1
ATOM 2036 N N . SER A 1 256 ? 8.453 -1.599 14.140 1.00 77.88 256 SER A N 1
ATOM 2037 C CA . SER A 1 256 ? 7.161 -1.436 14.807 1.00 77.88 256 SER A CA 1
ATOM 2038 C C . SER A 1 256 ? 6.300 -0.421 14.064 1.00 77.88 256 SER A C 1
ATOM 2040 O O . SER A 1 256 ? 6.787 0.653 13.693 1.00 77.88 256 SER A O 1
ATOM 2042 N N . MET A 1 257 ? 5.003 -0.713 13.929 1.00 80.12 257 MET A N 1
ATOM 2043 C CA . MET A 1 257 ? 3.979 0.263 13.523 1.00 80.12 257 MET A CA 1
ATOM 2044 C C . MET A 1 257 ? 3.994 1.541 14.381 1.00 80.12 257 MET A C 1
ATOM 2046 O O . MET A 1 257 ? 3.572 2.604 13.922 1.00 80.12 257 MET A O 1
ATOM 2050 N N . ASP A 1 258 ? 4.568 1.506 15.586 1.00 78.88 258 ASP A N 1
ATOM 2051 C CA . ASP A 1 258 ? 4.730 2.687 16.435 1.00 78.88 258 ASP A CA 1
ATOM 2052 C C . ASP A 1 258 ? 5.827 3.647 15.944 1.00 78.88 258 ASP A C 1
ATOM 2054 O O . ASP A 1 258 ? 5.782 4.839 16.250 1.00 78.88 258 ASP A O 1
ATOM 2058 N N . SER A 1 259 ? 6.768 3.186 15.115 1.00 80.81 259 SER A N 1
ATOM 2059 C CA . SER A 1 259 ? 7.963 3.943 14.707 1.00 80.81 259 SER A CA 1
ATOM 2060 C C . SER A 1 259 ? 8.092 4.167 13.192 1.00 80.81 259 SER A C 1
ATOM 2062 O O . SER A 1 259 ? 9.200 4.183 12.658 1.00 80.81 259 SER A O 1
ATOM 2064 N N . LEU A 1 260 ? 6.981 4.446 12.495 1.00 81.56 260 LEU A N 1
ATOM 2065 C CA . LEU A 1 260 ? 6.967 4.687 11.037 1.00 81.56 260 LEU A CA 1
ATOM 2066 C C . LEU A 1 260 ? 7.824 5.881 10.570 1.00 81.56 260 LEU A C 1
ATOM 2068 O O . LEU A 1 260 ? 8.181 5.966 9.398 1.00 81.56 260 LEU A O 1
ATOM 2072 N N . MET A 1 261 ? 8.200 6.796 11.471 1.00 76.19 261 MET A N 1
ATOM 2073 C CA . MET A 1 261 ? 9.056 7.950 11.155 1.00 76.19 261 MET A CA 1
ATOM 2074 C C . MET A 1 261 ? 10.413 7.564 10.556 1.00 76.19 261 MET A C 1
ATOM 2076 O O . MET A 1 261 ? 10.916 8.260 9.674 1.00 76.19 261 MET A O 1
ATOM 2080 N N . LYS A 1 262 ? 11.009 6.474 11.050 1.00 74.00 262 LYS A N 1
ATOM 2081 C CA . LYS A 1 262 ? 12.352 6.027 10.652 1.00 74.00 262 LYS A CA 1
ATOM 2082 C C . LYS A 1 262 ? 12.335 5.122 9.421 1.00 74.00 262 LYS A C 1
ATOM 2084 O O . LYS A 1 262 ? 13.403 4.798 8.910 1.00 74.00 262 LYS A O 1
ATOM 2089 N N . PHE A 1 263 ? 11.143 4.760 8.947 1.00 75.62 263 PHE A N 1
ATOM 2090 C CA . PHE A 1 263 ? 10.971 3.805 7.867 1.00 75.62 263 PHE A CA 1
ATOM 2091 C C . PHE A 1 263 ? 11.555 4.347 6.559 1.00 75.62 263 PHE A C 1
ATOM 2093 O O . PHE A 1 263 ? 11.182 5.431 6.105 1.00 75.62 263 PHE A O 1
ATOM 2100 N N . SER A 1 264 ? 12.481 3.606 5.956 1.00 71.31 264 SER A N 1
ATOM 2101 C CA . SER A 1 264 ? 13.225 4.070 4.775 1.00 71.31 264 SER A CA 1
ATOM 2102 C C . SER A 1 264 ? 12.507 3.794 3.444 1.00 71.31 264 SER A C 1
ATOM 2104 O O . SER A 1 264 ? 12.501 4.649 2.558 1.00 71.31 264 SER A O 1
ATOM 2106 N N . GLU A 1 265 ? 11.825 2.654 3.318 1.00 78.69 265 GLU A N 1
ATOM 2107 C CA . GLU A 1 265 ? 11.218 2.159 2.068 1.00 78.69 265 GLU A CA 1
ATOM 2108 C C . GLU A 1 265 ? 9.712 2.485 1.951 1.00 78.69 265 GLU A C 1
ATOM 2110 O O . GLU A 1 265 ? 8.884 1.654 1.567 1.00 78.69 265 GLU A O 1
ATOM 2115 N N . LYS A 1 266 ? 9.339 3.735 2.270 1.00 82.19 266 LYS A N 1
ATOM 2116 C CA . LYS A 1 266 ? 7.941 4.231 2.319 1.00 82.19 266 LYS A CA 1
ATOM 2117 C C . LYS A 1 266 ? 7.151 3.998 1.027 1.00 82.19 266 LYS A C 1
ATOM 2119 O O . LYS A 1 266 ? 5.950 3.741 1.063 1.00 82.19 266 LYS A O 1
ATOM 2124 N N . GLU A 1 267 ? 7.834 4.102 -0.108 1.00 80.62 267 GLU A N 1
ATOM 2125 C CA . GLU A 1 267 ? 7.283 4.013 -1.465 1.00 80.62 267 GLU A CA 1
ATOM 2126 C C . GLU A 1 267 ? 7.062 2.588 -1.985 1.00 80.62 267 GLU A C 1
ATOM 2128 O O . GLU A 1 267 ? 6.545 2.423 -3.091 1.00 80.62 267 GLU A O 1
ATOM 2133 N N . ASN A 1 268 ? 7.455 1.555 -1.233 1.00 82.38 268 ASN A N 1
ATOM 2134 C CA . ASN A 1 268 ? 7.314 0.172 -1.675 1.00 82.38 268 ASN A CA 1
ATOM 2135 C C . ASN A 1 268 ? 5.836 -0.183 -1.919 1.00 82.38 268 ASN A C 1
ATOM 2137 O O . ASN A 1 268 ? 5.010 0.003 -1.040 1.00 82.38 268 ASN A O 1
ATOM 2141 N N . THR A 1 269 ? 5.494 -0.728 -3.086 1.00 83.88 269 THR A N 1
ATOM 2142 C CA . THR A 1 269 ? 4.108 -1.110 -3.443 1.00 83.88 269 THR A CA 1
ATOM 2143 C C . THR A 1 269 ? 3.907 -2.623 -3.559 1.00 83.88 269 THR A C 1
ATOM 2145 O O . THR A 1 269 ? 2.833 -3.080 -3.939 1.00 83.88 269 THR A O 1
ATOM 2148 N N . TYR A 1 270 ? 4.938 -3.417 -3.264 1.00 83.88 270 TYR A N 1
ATOM 2149 C CA . TYR A 1 270 ? 4.958 -4.863 -3.494 1.00 83.88 270 TYR A CA 1
ATOM 2150 C C . TYR A 1 270 ? 4.679 -5.681 -2.228 1.00 83.88 270 TYR A C 1
ATOM 2152 O O . TYR A 1 270 ? 3.997 -6.701 -2.289 1.00 83.88 270 TYR A O 1
ATOM 2160 N N . VAL A 1 271 ? 5.178 -5.240 -1.071 1.00 87.19 271 VAL A N 1
ATOM 2161 C CA . VAL A 1 271 ? 5.076 -6.012 0.181 1.00 87.19 271 VAL A CA 1
ATOM 2162 C C . VAL A 1 271 ? 3.626 -6.207 0.621 1.00 87.19 271 VAL A C 1
ATOM 2164 O O . VAL A 1 271 ? 3.237 -7.312 0.996 1.00 87.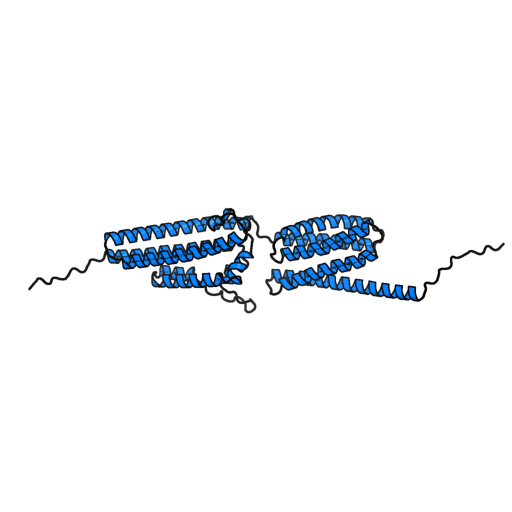19 271 VAL A O 1
ATOM 2167 N N . SER A 1 272 ? 2.819 -5.146 0.550 1.00 90.69 272 SER A N 1
ATOM 2168 C CA . SER A 1 272 ? 1.413 -5.208 0.951 1.00 90.69 272 SER A CA 1
ATOM 2169 C C . SER A 1 272 ? 0.603 -6.219 0.125 1.00 90.69 272 SER A C 1
ATOM 2171 O O . SER A 1 272 ? 0.044 -7.136 0.731 1.00 90.69 272 SER A O 1
ATOM 2173 N N . PRO A 1 273 ? 0.582 -6.172 -1.226 1.00 88.25 273 PRO A N 1
ATOM 2174 C CA . PRO A 1 273 ? -0.169 -7.155 -2.004 1.00 88.25 273 PRO A CA 1
ATOM 2175 C C . PRO A 1 273 ? 0.402 -8.574 -1.884 1.00 88.25 273 PRO A C 1
ATOM 2177 O O . PRO A 1 273 ? -0.366 -9.533 -1.927 1.00 88.25 273 PRO A O 1
ATOM 2180 N N . LEU A 1 274 ? 1.714 -8.740 -1.672 1.00 88.38 274 LEU A N 1
ATOM 2181 C CA . LEU A 1 274 ? 2.298 -10.056 -1.398 1.00 88.38 274 LEU A CA 1
ATOM 2182 C C . LEU A 1 274 ? 1.671 -10.694 -0.148 1.00 88.38 274 LEU A C 1
ATOM 2184 O O . LEU A 1 274 ? 1.181 -11.817 -0.207 1.00 88.38 274 LEU A O 1
ATOM 2188 N N . ILE A 1 275 ? 1.635 -9.975 0.971 1.00 90.69 275 ILE A N 1
ATOM 2189 C CA . ILE A 1 275 ? 1.117 -10.521 2.233 1.00 90.69 275 ILE A CA 1
ATOM 2190 C C . ILE A 1 275 ? -0.419 -10.576 2.230 1.00 90.69 275 ILE A C 1
ATOM 2192 O O . ILE A 1 275 ? -1.019 -11.560 2.658 1.00 90.69 275 ILE A O 1
ATOM 2196 N N . MET A 1 276 ? -1.087 -9.535 1.740 1.00 92.69 276 MET A N 1
ATOM 2197 C CA . MET A 1 276 ? -2.541 -9.421 1.869 1.00 92.69 276 MET A CA 1
ATOM 2198 C C . MET A 1 276 ? -3.296 -10.234 0.821 1.00 92.69 276 MET A C 1
ATOM 2200 O O . MET A 1 276 ? -4.314 -10.838 1.155 1.00 92.69 276 MET A O 1
ATOM 2204 N N . ILE A 1 277 ? -2.793 -10.286 -0.415 1.00 89.31 277 ILE A N 1
ATOM 2205 C CA . ILE A 1 277 ? -3.466 -10.954 -1.535 1.00 89.31 277 ILE A CA 1
ATOM 2206 C C . ILE A 1 277 ? -2.846 -12.328 -1.780 1.00 89.31 277 ILE A C 1
ATOM 2208 O O . ILE A 1 277 ? -3.561 -13.324 -1.753 1.00 89.31 277 ILE A O 1
ATOM 2212 N N . ILE A 1 278 ? -1.525 -12.406 -1.984 1.00 87.62 278 ILE A N 1
ATOM 2213 C CA . ILE A 1 278 ? -0.876 -13.670 -2.380 1.00 87.62 278 ILE A CA 1
ATOM 2214 C C . ILE A 1 278 ? -0.853 -14.670 -1.216 1.00 87.62 278 ILE A C 1
ATOM 2216 O O . ILE A 1 278 ? -1.213 -15.828 -1.405 1.00 87.62 278 ILE A O 1
ATOM 2220 N N . GLU A 1 279 ? -0.490 -14.245 -0.002 1.00 90.56 279 GLU A N 1
ATOM 2221 C CA . GLU A 1 279 ? -0.577 -15.113 1.186 1.00 90.56 279 GLU A CA 1
ATOM 2222 C C . GLU A 1 279 ? -2.001 -15.210 1.780 1.00 90.56 279 GLU A C 1
ATOM 2224 O O . GLU A 1 279 ? -2.216 -15.945 2.747 1.00 90.56 279 GLU A O 1
ATOM 2229 N N . GLY A 1 280 ? -2.969 -14.450 1.254 1.00 91.88 280 GLY A N 1
ATOM 2230 C CA . GLY A 1 280 ? -4.374 -14.485 1.677 1.00 91.88 280 GLY A CA 1
ATOM 2231 C C . GLY A 1 280 ? -4.673 -13.882 3.057 1.00 91.88 280 GLY A C 1
ATOM 2232 O O . GLY A 1 280 ? -5.756 -14.105 3.601 1.00 91.88 280 GLY A O 1
ATOM 2233 N N . LYS A 1 281 ? -3.751 -13.116 3.660 1.00 94.38 281 LYS A N 1
ATOM 2234 C CA . LYS A 1 281 ? -3.975 -12.511 4.990 1.00 94.38 281 LYS A CA 1
ATOM 2235 C C . LYS A 1 281 ? -5.066 -11.439 4.995 1.00 94.38 281 LYS A C 1
ATOM 2237 O O . LYS A 1 281 ? -5.691 -11.231 6.032 1.00 94.38 281 LYS A O 1
ATOM 2242 N N . GLY A 1 282 ? -5.335 -10.804 3.856 1.00 92.38 282 GLY A N 1
ATOM 2243 C CA . GLY A 1 282 ? -6.386 -9.797 3.729 1.00 92.38 282 GLY A CA 1
ATOM 2244 C C . GLY A 1 282 ? -7.789 -10.358 3.945 1.00 92.38 282 GLY A C 1
ATOM 2245 O O . GLY A 1 282 ? -8.587 -9.739 4.642 1.00 92.38 282 GLY A O 1
ATOM 2246 N N . GLU A 1 283 ? -8.067 -11.562 3.442 1.00 93.12 283 GLU A N 1
ATOM 2247 C CA . GLU A 1 283 ? -9.362 -12.223 3.662 1.00 93.12 283 GLU A CA 1
ATOM 2248 C C . GLU A 1 283 ? -9.536 -12.668 5.121 1.00 93.12 283 GLU A C 1
ATOM 2250 O O . GLU A 1 283 ? -10.624 -12.569 5.688 1.00 93.12 283 GLU A O 1
ATOM 2255 N N . ILE A 1 284 ? -8.448 -13.089 5.775 1.00 95.19 284 ILE A N 1
ATOM 2256 C CA . ILE A 1 284 ? -8.463 -13.411 7.210 1.00 95.19 284 ILE A CA 1
ATOM 2257 C C . ILE A 1 284 ? -8.735 -12.150 8.040 1.00 95.19 284 ILE A C 1
ATOM 2259 O O . ILE A 1 284 ? -9.516 -12.196 8.991 1.00 95.19 284 ILE A O 1
ATOM 2263 N N . LEU A 1 285 ? -8.122 -11.018 7.682 1.00 95.31 285 LEU A N 1
ATOM 2264 C CA . LEU A 1 285 ? -8.400 -9.732 8.321 1.00 95.31 285 LEU A CA 1
ATOM 2265 C C . LEU A 1 285 ? -9.867 -9.325 8.132 1.00 95.31 285 LEU A C 1
ATOM 2267 O O . LEU A 1 285 ? -10.522 -8.965 9.108 1.00 95.31 285 LEU A O 1
ATOM 2271 N N . LYS A 1 286 ? -10.396 -9.446 6.909 1.00 94.19 286 LYS A N 1
ATOM 2272 C CA . LYS A 1 286 ? -11.804 -9.173 6.590 1.00 94.19 286 LYS A CA 1
ATOM 2273 C C . LYS A 1 286 ? -12.751 -10.025 7.439 1.00 94.19 286 LYS A C 1
ATOM 2275 O O . LYS A 1 286 ? -13.691 -9.490 8.022 1.00 94.19 286 LYS A O 1
ATOM 2280 N N . SER A 1 287 ? -12.488 -11.327 7.584 1.00 94.62 287 SER A N 1
ATOM 2281 C CA . SER A 1 287 ? -13.342 -12.198 8.405 1.00 94.62 287 SER A CA 1
ATOM 2282 C C . SER A 1 287 ? -13.284 -11.844 9.895 1.00 94.62 287 SER A C 1
ATOM 2284 O O . SER A 1 287 ? -14.322 -11.807 10.556 1.00 94.62 287 SER A O 1
ATOM 2286 N N . LYS A 1 288 ? -12.097 -11.509 10.420 1.00 95.88 288 LYS A N 1
ATOM 2287 C CA . LYS A 1 288 ? -11.924 -11.065 11.812 1.00 95.88 288 LYS A CA 1
ATOM 2288 C C . LYS A 1 288 ? -12.624 -9.735 12.091 1.00 95.88 288 LYS A C 1
ATOM 2290 O O . LYS A 1 288 ? -13.222 -9.597 13.154 1.00 95.88 288 LYS A O 1
ATOM 2295 N N . LEU A 1 289 ? -12.577 -8.790 11.150 1.00 95.12 289 LEU A N 1
ATOM 2296 C CA . LEU A 1 289 ? -13.310 -7.524 11.242 1.00 95.12 289 LEU A CA 1
ATOM 2297 C C . LEU A 1 289 ? -14.820 -7.768 11.298 1.00 95.12 289 LEU A C 1
ATOM 2299 O O . LEU A 1 289 ? -15.474 -7.254 12.198 1.00 95.12 289 LEU A O 1
ATOM 2303 N N . ASN A 1 290 ? -15.347 -8.618 10.413 1.00 94.38 290 ASN A N 1
ATOM 2304 C CA . ASN A 1 290 ? -16.776 -8.938 10.381 1.00 94.38 290 ASN A CA 1
ATOM 2305 C C . ASN A 1 290 ? -17.247 -9.620 11.677 1.00 94.38 290 ASN A C 1
ATOM 2307 O O . ASN A 1 290 ? -18.264 -9.231 12.252 1.00 94.38 290 ASN A O 1
ATOM 2311 N N . ALA A 1 291 ? -16.474 -10.585 12.184 1.00 94.62 291 ALA A N 1
ATOM 2312 C CA . ALA A 1 291 ? -16.776 -11.251 13.451 1.00 94.62 291 ALA A CA 1
ATOM 2313 C C . ALA A 1 291 ? -16.739 -10.278 14.645 1.00 94.62 291 ALA A C 1
ATOM 2315 O O . ALA A 1 291 ? -17.564 -10.367 15.554 1.00 94.62 291 ALA A O 1
ATOM 2316 N N . TYR A 1 292 ? -15.799 -9.328 14.645 1.00 95.69 292 TYR A N 1
ATOM 2317 C CA . TYR A 1 292 ? -15.729 -8.281 15.663 1.00 95.69 292 TYR A CA 1
ATOM 2318 C C . TYR A 1 292 ? -16.936 -7.340 15.596 1.00 95.69 292 TYR A C 1
ATOM 2320 O O . TYR A 1 292 ? -17.539 -7.044 16.626 1.00 95.69 292 TYR A O 1
ATOM 2328 N N . THR A 1 293 ? -17.332 -6.908 14.398 1.00 93.50 293 THR A N 1
ATOM 2329 C CA . THR A 1 293 ? -18.482 -6.013 14.221 1.00 93.50 293 THR A CA 1
ATOM 2330 C C . THR A 1 293 ? -19.795 -6.675 14.611 1.00 93.50 293 THR A C 1
ATOM 2332 O O . THR A 1 293 ? -20.623 -6.030 15.244 1.00 93.50 293 THR A O 1
ATOM 2335 N N . GLU A 1 294 ? -19.965 -7.966 14.317 1.00 93.12 294 GLU A N 1
ATOM 2336 C CA . GLU A 1 294 ? -21.140 -8.738 14.732 1.00 93.12 294 GLU A CA 1
ATOM 2337 C C . GLU A 1 294 ? -21.211 -8.864 16.262 1.00 93.12 294 GLU A C 1
ATOM 2339 O O . GLU A 1 294 ? -22.262 -8.643 16.864 1.00 93.12 294 GLU A O 1
ATOM 2344 N N . ALA A 1 295 ? -20.072 -9.127 16.915 1.00 93.12 295 ALA A N 1
ATOM 2345 C CA . ALA A 1 295 ? -19.996 -9.167 18.373 1.0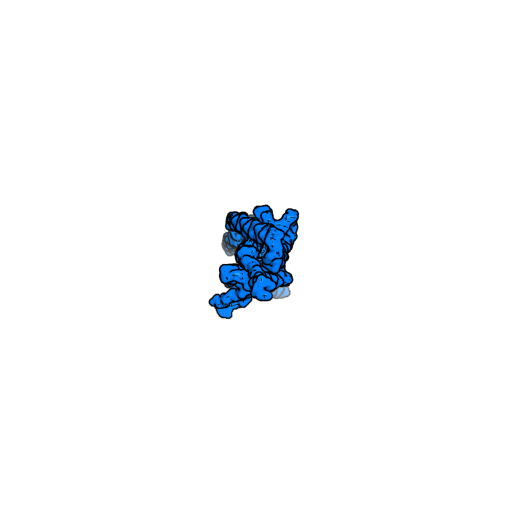0 93.12 295 ALA A CA 1
ATOM 2346 C C . ALA A 1 295 ? -20.317 -7.805 19.017 1.00 93.12 295 ALA A C 1
ATOM 2348 O O . ALA A 1 295 ? -20.982 -7.755 20.052 1.00 93.12 295 ALA A O 1
ATOM 2349 N N . MET A 1 296 ? -19.872 -6.703 18.406 1.00 92.50 296 MET A N 1
ATOM 2350 C CA . MET A 1 296 ? -20.149 -5.348 18.889 1.00 92.50 296 MET A CA 1
ATOM 2351 C C . MET A 1 296 ? -21.602 -4.919 18.656 1.00 92.50 296 MET A C 1
ATOM 2353 O O . MET A 1 296 ? -22.198 -4.299 19.538 1.00 92.50 296 MET A O 1
ATOM 2357 N N . ASP A 1 297 ? -22.202 -5.285 17.520 1.00 92.50 297 ASP A N 1
ATOM 2358 C CA . ASP A 1 297 ? -23.599 -4.962 17.195 1.00 92.50 297 ASP A CA 1
ATOM 2359 C C . ASP A 1 297 ? -24.592 -5.546 18.215 1.00 92.50 297 ASP A C 1
ATOM 2361 O O . ASP A 1 297 ? -25.615 -4.926 18.526 1.00 92.50 297 ASP A O 1
ATOM 2365 N N . ALA A 1 298 ? -24.258 -6.706 18.789 1.00 91.06 298 ALA A N 1
ATOM 2366 C CA . ALA A 1 298 ? -25.063 -7.374 19.808 1.00 91.06 298 ALA A CA 1
ATOM 2367 C C . ALA A 1 298 ? -25.075 -6.652 21.170 1.00 91.06 298 ALA A C 1
ATOM 2369 O O . ALA A 1 298 ? -25.964 -6.901 21.988 1.00 91.06 298 ALA A O 1
ATOM 2370 N N . VAL A 1 299 ? -24.091 -5.787 21.443 1.00 91.69 299 VAL A N 1
ATOM 2371 C C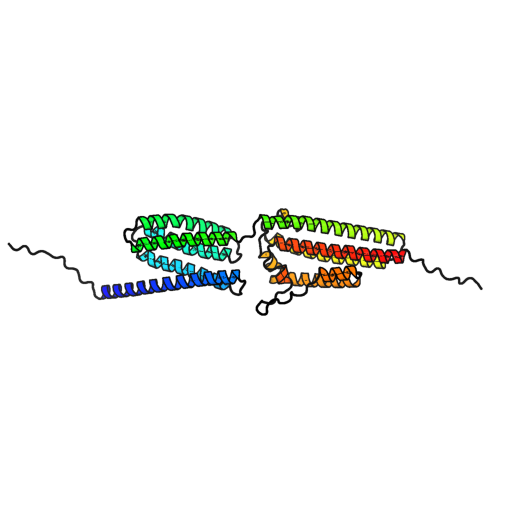A . VAL A 1 299 ? -23.913 -5.149 22.760 1.00 91.69 299 VAL A CA 1
ATOM 2372 C C . VAL A 1 299 ? -24.116 -3.637 22.717 1.00 91.69 299 VAL A C 1
ATOM 2374 O O . VAL A 1 299 ? -24.446 -3.041 23.739 1.00 91.69 299 VAL A O 1
ATOM 2377 N N . THR A 1 300 ? -23.916 -3.006 21.564 1.00 91.88 300 THR A N 1
ATOM 2378 C CA . THR A 1 300 ? -23.877 -1.548 21.442 1.00 91.88 300 THR A CA 1
ATOM 2379 C C . THR A 1 300 ? -25.257 -0.899 21.250 1.00 91.88 300 THR A C 1
ATOM 2381 O O . THR A 1 300 ? -26.266 -1.563 21.014 1.00 91.88 300 THR A O 1
ATOM 2384 N N . ASN A 1 301 ? -25.311 0.431 21.365 1.00 92.06 301 ASN A N 1
ATOM 2385 C CA . ASN A 1 301 ? -26.520 1.233 21.141 1.00 92.06 301 ASN A CA 1
ATOM 2386 C C . ASN A 1 301 ? -26.644 1.683 19.673 1.00 92.06 301 ASN A C 1
ATOM 2388 O O . ASN A 1 301 ? -25.756 1.451 18.858 1.00 92.06 301 ASN A O 1
ATOM 2392 N N . SER A 1 302 ? -27.710 2.413 19.328 1.00 92.25 302 SER A N 1
ATOM 2393 C CA . SER A 1 302 ? -27.916 2.934 17.965 1.00 92.25 302 SER A CA 1
ATOM 2394 C C . SER A 1 302 ? -26.747 3.774 17.433 1.00 92.25 302 SER A C 1
ATOM 2396 O O . SER A 1 302 ? -26.476 3.758 16.236 1.00 92.25 302 SER A O 1
ATOM 2398 N N . ARG A 1 303 ? -26.031 4.493 18.310 1.00 91.44 303 ARG A N 1
ATOM 2399 C CA . ARG A 1 303 ? -24.850 5.281 17.934 1.00 91.44 303 ARG A CA 1
ATOM 2400 C C . ARG A 1 303 ? -23.678 4.374 17.561 1.00 91.44 303 ARG A C 1
ATOM 2402 O O . ARG A 1 303 ? -23.051 4.604 16.532 1.00 91.44 303 ARG A O 1
ATOM 2409 N N . GLY A 1 304 ? -23.425 3.320 18.333 1.00 91.81 304 GLY A N 1
ATOM 2410 C CA . GLY A 1 304 ? -22.441 2.297 17.989 1.00 91.81 304 GLY A CA 1
ATOM 2411 C C . GLY A 1 304 ? -22.779 1.552 16.701 1.00 91.81 304 GLY A C 1
ATOM 2412 O O . GLY A 1 304 ? -21.896 1.379 15.865 1.00 91.81 304 GLY A O 1
ATOM 2413 N N . LYS A 1 305 ? -24.056 1.208 16.478 1.00 93.31 305 LYS A N 1
ATOM 2414 C CA . LYS A 1 305 ? -24.511 0.597 15.215 1.00 93.31 305 LYS A CA 1
ATOM 2415 C C . LYS A 1 305 ? -24.211 1.492 14.013 1.00 93.31 305 LYS A C 1
ATOM 2417 O O . LYS A 1 305 ? -23.648 1.034 13.026 1.00 93.31 305 LYS A O 1
ATOM 2422 N N . HIS A 1 306 ? -24.485 2.790 14.136 1.00 93.12 306 HIS A N 1
ATOM 2423 C CA . HIS A 1 306 ? -24.159 3.747 13.082 1.00 93.12 306 HIS A CA 1
ATOM 2424 C C . HIS A 1 306 ? -22.646 3.842 12.809 1.00 93.12 306 HIS A C 1
ATOM 2426 O O . HIS A 1 306 ? -22.229 3.941 11.658 1.00 93.12 306 HIS A O 1
ATOM 2432 N N . MET A 1 307 ? -21.800 3.765 13.844 1.00 92.25 307 MET A N 1
ATOM 2433 C CA . MET A 1 307 ? -20.344 3.724 13.647 1.00 92.25 307 MET A CA 1
ATOM 2434 C C . MET A 1 307 ? -19.882 2.443 12.944 1.00 92.25 307 MET A C 1
ATOM 2436 O O . MET A 1 307 ? -18.963 2.505 12.128 1.00 92.25 307 MET A O 1
ATOM 2440 N N . ILE A 1 308 ? -20.514 1.299 13.229 1.00 93.25 308 ILE A N 1
ATOM 2441 C CA . ILE A 1 308 ? -20.242 0.037 12.528 1.00 93.25 308 ILE A CA 1
ATOM 2442 C C . ILE A 1 308 ? -20.526 0.199 11.030 1.00 93.25 308 ILE A C 1
ATOM 2444 O O . ILE A 1 308 ? -19.659 -0.096 10.208 1.00 93.25 308 ILE A O 1
ATOM 2448 N N . GLU A 1 309 ? -21.693 0.735 10.673 1.00 90.88 309 GLU A N 1
ATOM 2449 C CA . GLU A 1 309 ? -22.076 0.977 9.275 1.00 90.88 309 GLU A CA 1
ATOM 2450 C C . GLU A 1 309 ? -21.113 1.930 8.552 1.00 90.88 309 GLU A C 1
ATOM 2452 O O . GLU A 1 309 ? -20.795 1.719 7.380 1.00 90.88 309 GLU A O 1
ATOM 2457 N N . LEU A 1 310 ? -20.637 2.967 9.249 1.00 90.44 310 LEU A N 1
ATOM 2458 C CA . LEU A 1 310 ? -19.800 4.009 8.660 1.00 90.44 310 LEU A CA 1
ATOM 2459 C C . LEU A 1 310 ? -18.346 3.566 8.443 1.00 90.44 310 LEU A C 1
ATOM 2461 O O . LEU A 1 310 ? -17.781 3.843 7.386 1.00 90.44 310 LEU A O 1
ATOM 2465 N N . PHE A 1 311 ? -17.733 2.897 9.425 1.00 90.12 311 PHE A N 1
ATOM 2466 C CA . PHE A 1 311 ? -16.285 2.636 9.427 1.00 90.12 311 PHE A CA 1
ATOM 2467 C C . PHE A 1 311 ? -15.897 1.193 9.097 1.00 90.12 311 PHE A C 1
ATOM 2469 O O . PHE A 1 311 ? -14.759 0.946 8.704 1.00 90.12 311 PHE A O 1
ATOM 2476 N N . PHE A 1 312 ? -16.816 0.235 9.239 1.00 90.25 312 PHE A N 1
ATOM 2477 C CA . PHE A 1 312 ? -16.509 -1.195 9.119 1.00 90.25 312 PHE A CA 1
ATOM 2478 C C . PHE A 1 312 ? -17.174 -1.859 7.913 1.00 90.25 312 PHE A C 1
ATOM 2480 O O . PHE A 1 312 ? -17.334 -3.078 7.864 1.00 90.25 312 PHE A O 1
ATOM 2487 N N . ASN A 1 313 ? -17.545 -1.072 6.906 1.00 83.69 313 ASN A N 1
ATOM 2488 C CA . ASN A 1 313 ? -18.085 -1.616 5.673 1.00 83.69 313 ASN A CA 1
ATOM 2489 C C . ASN A 1 313 ? -16.993 -2.367 4.884 1.00 83.69 313 ASN A C 1
ATOM 2491 O O . ASN A 1 313 ? -16.136 -1.764 4.237 1.00 83.69 313 ASN A O 1
ATOM 2495 N N . THR A 1 314 ? -17.038 -3.700 4.934 1.00 82.56 314 THR A N 1
ATOM 2496 C CA . THR A 1 314 ? -16.125 -4.594 4.203 1.00 82.56 314 THR A CA 1
ATOM 2497 C C . THR A 1 314 ? -16.712 -5.127 2.892 1.00 82.56 314 THR A C 1
ATOM 2499 O O . THR A 1 314 ? -16.167 -6.066 2.299 1.00 82.56 314 THR A O 1
ATOM 2502 N N . GLN A 1 315 ? -17.833 -4.561 2.431 1.00 82.38 315 GLN A N 1
ATOM 2503 C CA . GLN A 1 315 ? -18.445 -4.951 1.165 1.00 82.38 315 GLN A CA 1
ATOM 2504 C C . GLN A 1 315 ? -17.534 -4.594 -0.008 1.00 82.38 315 GLN A C 1
ATOM 2506 O O . GLN A 1 315 ? -16.795 -3.606 0.022 1.00 82.38 315 GLN A O 1
ATOM 2511 N N . ASP A 1 316 ? -17.591 -5.417 -1.052 1.00 82.00 316 ASP A N 1
ATOM 2512 C CA . ASP A 1 316 ? -16.809 -5.156 -2.251 1.00 82.00 316 ASP A CA 1
ATOM 2513 C C . ASP A 1 316 ? -17.328 -3.883 -2.946 1.00 82.00 316 ASP A C 1
ATOM 2515 O O . ASP A 1 316 ? -18.544 -3.648 -2.995 1.00 82.00 316 ASP A O 1
ATOM 2519 N N . PRO A 1 317 ? -16.425 -3.026 -3.455 1.00 77.00 317 PRO A N 1
ATOM 2520 C CA . PRO A 1 317 ? -16.808 -1.758 -4.054 1.00 77.00 317 PRO A CA 1
ATOM 2521 C C . PRO A 1 317 ? -17.733 -1.979 -5.250 1.00 77.00 317 PRO A C 1
ATOM 2523 O O . PRO A 1 317 ? -17.529 -2.876 -6.073 1.00 77.00 317 PRO A O 1
ATOM 2526 N N . GLN A 1 318 ? -18.749 -1.121 -5.375 1.00 71.75 318 GLN A N 1
ATOM 2527 C CA . GLN A 1 318 ? -19.641 -1.190 -6.524 1.00 71.75 318 GLN A CA 1
ATOM 2528 C C . GLN A 1 318 ? -18.875 -0.913 -7.816 1.00 71.75 318 GLN A C 1
ATOM 2530 O O . GLN A 1 318 ? -18.067 0.016 -7.911 1.00 71.75 318 GLN A O 1
ATOM 2535 N N . ARG A 1 319 ? -19.153 -1.740 -8.823 1.00 66.06 319 ARG A N 1
ATOM 2536 C CA . ARG A 1 319 ? -18.507 -1.668 -10.127 1.00 66.06 319 ARG A CA 1
ATOM 2537 C C . ARG A 1 319 ? -18.863 -0.342 -10.801 1.00 66.06 319 ARG A C 1
ATOM 2539 O O . ARG A 1 319 ? -20.026 -0.113 -11.120 1.00 66.06 319 ARG A O 1
ATOM 2546 N N . LYS A 1 320 ? -17.864 0.517 -11.028 1.00 63.84 320 LYS A N 1
ATOM 2547 C CA . LYS A 1 320 ? -18.056 1.789 -11.742 1.00 63.84 320 LYS A CA 1
ATOM 2548 C C . LYS A 1 320 ? -18.178 1.586 -13.253 1.00 63.84 320 LYS A C 1
ATOM 2550 O O . LYS A 1 320 ? -18.901 2.341 -13.891 1.00 63.84 320 LYS A O 1
ATOM 2555 N N . ASP A 1 321 ? -17.531 0.555 -13.806 1.00 60.72 321 ASP A N 1
ATOM 2556 C CA . ASP A 1 321 ? -17.582 0.245 -15.237 1.00 60.72 321 ASP A CA 1
ATOM 2557 C C . ASP A 1 321 ? -17.590 -1.271 -15.531 1.00 60.72 321 ASP A C 1
ATOM 2559 O O . ASP A 1 321 ? -16.890 -2.069 -14.904 1.00 60.72 321 ASP A O 1
ATOM 2563 N N . THR A 1 322 ? -18.373 -1.683 -16.530 1.00 56.59 322 THR A N 1
ATOM 2564 C CA . THR A 1 322 ? -18.552 -3.083 -16.969 1.00 56.59 322 THR A CA 1
ATOM 2565 C C . THR A 1 322 ? -17.305 -3.731 -17.577 1.00 56.59 322 THR A C 1
ATOM 2567 O O . THR A 1 322 ? -17.276 -4.953 -17.742 1.00 56.59 322 THR A O 1
ATOM 2570 N N . LEU A 1 323 ? -16.264 -2.948 -17.867 1.00 53.50 323 LEU A N 1
ATOM 2571 C CA . LEU A 1 323 ? -14.982 -3.422 -18.397 1.00 53.50 323 LEU A CA 1
ATOM 2572 C C . LEU A 1 323 ? -13.879 -3.530 -17.332 1.00 53.50 323 LEU A C 1
ATOM 2574 O O . LEU A 1 323 ? -12.857 -4.166 -17.584 1.00 53.50 323 LEU A O 1
ATOM 2578 N N . GLU A 1 324 ? -14.076 -2.974 -16.133 1.00 58.31 324 GLU A N 1
ATOM 2579 C CA . GLU A 1 324 ? -13.097 -3.098 -15.049 1.00 58.31 324 GLU A CA 1
ATOM 2580 C C . GLU A 1 324 ? -13.150 -4.496 -14.425 1.00 58.31 324 GLU A C 1
ATOM 2582 O O . GLU A 1 324 ? -14.231 -5.046 -14.180 1.00 58.31 324 GLU A O 1
ATOM 2587 N N . THR A 1 325 ? -11.983 -5.084 -14.157 1.00 60.22 325 THR A N 1
ATOM 2588 C CA . THR A 1 325 ? -11.878 -6.334 -13.394 1.00 60.22 325 THR A CA 1
ATOM 2589 C C . THR A 1 325 ? -12.536 -6.157 -12.023 1.00 60.22 325 THR A C 1
ATOM 2591 O O . THR A 1 325 ? -12.307 -5.117 -11.398 1.00 60.22 325 THR A O 1
ATOM 2594 N N . PRO A 1 326 ? -13.327 -7.132 -11.536 1.00 62.47 326 PRO A N 1
ATOM 2595 C CA . PRO A 1 326 ? -13.964 -7.028 -10.228 1.00 62.47 326 PRO A CA 1
ATOM 2596 C C . PRO A 1 326 ? -12.895 -6.812 -9.153 1.00 62.47 326 PRO A C 1
ATOM 2598 O O . PRO A 1 326 ? -11.975 -7.618 -9.014 1.00 62.47 326 PRO A O 1
ATOM 2601 N N . ARG A 1 327 ? -12.999 -5.692 -8.431 1.00 75.12 327 ARG A N 1
ATOM 2602 C CA . ARG A 1 327 ? -12.121 -5.383 -7.304 1.00 75.12 327 ARG A CA 1
ATOM 2603 C C . ARG A 1 327 ? -12.767 -5.907 -6.035 1.00 75.12 327 ARG A C 1
ATOM 2605 O O . ARG A 1 327 ? -13.921 -5.605 -5.755 1.00 75.12 327 ARG A O 1
ATOM 2612 N N . THR A 1 328 ? -12.010 -6.687 -5.281 1.00 86.00 328 THR A N 1
ATOM 2613 C CA . THR A 1 328 ? -12.380 -7.084 -3.921 1.00 86.00 328 THR A CA 1
ATOM 2614 C C . THR A 1 328 ? -12.014 -5.968 -2.948 1.00 86.00 328 THR A C 1
ATOM 2616 O O . THR A 1 328 ? -11.104 -5.171 -3.217 1.00 86.00 328 THR A O 1
ATOM 2619 N N . TRP A 1 329 ? -12.661 -5.944 -1.783 1.00 88.62 329 TRP A N 1
ATOM 2620 C CA . TRP A 1 329 ? -12.276 -5.055 -0.684 1.00 88.62 329 TRP A CA 1
ATOM 2621 C C . TRP A 1 329 ? -10.775 -5.152 -0.355 1.00 88.62 329 TRP A C 1
ATOM 2623 O O . TRP A 1 329 ? -10.120 -4.133 -0.139 1.00 88.62 329 TRP A O 1
ATOM 2633 N N . VAL A 1 330 ? -10.195 -6.360 -0.386 1.00 88.06 330 VAL A N 1
ATOM 2634 C CA . VAL A 1 330 ? -8.762 -6.566 -0.117 1.00 88.06 330 VAL A CA 1
ATOM 2635 C C . VAL A 1 330 ? -7.898 -5.914 -1.198 1.00 88.06 330 VAL A C 1
ATOM 2637 O O . VAL A 1 330 ? -6.936 -5.218 -0.884 1.00 88.06 330 VAL A O 1
ATOM 2640 N N . THR A 1 331 ? -8.237 -6.094 -2.476 1.00 87.12 331 THR A N 1
ATOM 2641 C CA . THR A 1 331 ? -7.462 -5.479 -3.565 1.00 87.12 331 THR A CA 1
ATOM 2642 C C . THR A 1 331 ? -7.513 -3.954 -3.518 1.00 87.12 331 THR A C 1
ATOM 2644 O O . THR A 1 331 ? -6.486 -3.315 -3.705 1.00 87.12 331 THR A O 1
ATOM 2647 N N . GLU A 1 332 ? -8.660 -3.355 -3.199 1.00 86.69 332 GLU A N 1
ATOM 2648 C CA . GLU A 1 332 ? -8.781 -1.893 -3.148 1.00 86.69 332 GLU A CA 1
ATOM 2649 C C . GLU A 1 332 ? -7.977 -1.286 -1.985 1.00 86.69 332 GLU A C 1
ATOM 2651 O O . GLU A 1 332 ? -7.340 -0.249 -2.147 1.00 86.69 332 GLU A O 1
ATOM 2656 N N . ASN A 1 333 ? -7.955 -1.951 -0.825 1.00 87.81 333 ASN A N 1
ATOM 2657 C CA . ASN A 1 333 ? -7.281 -1.435 0.371 1.00 87.81 333 ASN A CA 1
ATOM 2658 C C . ASN A 1 333 ? -5.775 -1.730 0.430 1.00 87.81 333 ASN A C 1
ATOM 2660 O O . ASN A 1 333 ? -5.059 -1.061 1.173 1.00 87.81 333 ASN A O 1
ATOM 2664 N N . PHE A 1 334 ? -5.284 -2.735 -0.305 1.00 90.38 334 PHE A N 1
ATOM 2665 C CA . PHE A 1 334 ? -3.907 -3.234 -0.151 1.00 90.38 334 PHE A CA 1
ATOM 2666 C C . PHE A 1 334 ? -3.118 -3.345 -1.463 1.00 90.38 334 PHE A C 1
ATOM 2668 O O . PHE A 1 334 ? -1.908 -3.574 -1.437 1.00 90.38 334 PHE A O 1
ATOM 2675 N N . GLN A 1 335 ? -3.753 -3.173 -2.625 1.00 84.38 335 GLN A N 1
ATOM 2676 C CA . GLN A 1 335 ? -3.063 -3.183 -3.914 1.00 84.38 335 GLN A CA 1
ATOM 2677 C C . GLN A 1 335 ? -2.745 -1.757 -4.372 1.00 84.38 335 GLN A C 1
ATOM 2679 O O . GLN A 1 335 ? -3.517 -0.832 -4.159 1.00 84.38 335 GLN A O 1
ATOM 2684 N N . HIS A 1 336 ? -1.604 -1.578 -5.043 1.00 81.81 336 HIS A N 1
ATOM 2685 C CA . HIS A 1 336 ? -1.184 -0.310 -5.662 1.00 81.81 336 HIS A CA 1
ATOM 2686 C C . HIS A 1 336 ? -0.925 0.870 -4.708 1.00 81.81 336 HIS A C 1
ATOM 2688 O O . HIS A 1 336 ? -0.528 1.939 -5.174 1.00 81.81 336 HIS A O 1
ATOM 2694 N N . LEU A 1 337 ? -1.064 0.681 -3.396 1.00 86.25 337 LEU A N 1
ATOM 2695 C CA . LEU A 1 337 ? -0.723 1.687 -2.397 1.00 86.25 337 LEU A CA 1
ATOM 2696 C C . LEU A 1 337 ? 0.748 1.579 -1.967 1.00 86.25 337 LEU A C 1
ATOM 2698 O O . LEU A 1 337 ? 1.277 0.470 -1.839 1.00 86.25 337 LEU A O 1
ATOM 2702 N N . PRO A 1 338 ? 1.421 2.716 -1.712 1.00 89.50 338 PRO A N 1
ATOM 2703 C CA . PRO A 1 338 ? 2.693 2.725 -1.004 1.00 89.50 338 PRO A CA 1
ATOM 2704 C C . PRO A 1 338 ? 2.547 2.089 0.377 1.00 89.50 338 PRO A C 1
ATOM 2706 O O . PRO A 1 338 ? 1.543 2.291 1.061 1.00 89.50 338 PRO A O 1
ATOM 2709 N N . LEU A 1 339 ? 3.576 1.377 0.820 1.00 88.75 339 LEU A N 1
ATOM 2710 C CA . LEU A 1 339 ? 3.572 0.650 2.081 1.00 88.75 339 LEU A CA 1
ATOM 2711 C C . LEU A 1 339 ? 3.312 1.581 3.269 1.00 88.75 339 LEU A C 1
ATOM 2713 O O . LEU A 1 339 ? 2.562 1.212 4.167 1.00 88.75 339 LEU A O 1
ATOM 2717 N N . ILE A 1 340 ? 3.840 2.811 3.245 1.00 89.25 340 ILE A N 1
ATOM 2718 C CA . ILE A 1 340 ? 3.548 3.792 4.300 1.00 89.25 340 ILE A CA 1
ATOM 2719 C C . ILE A 1 340 ? 2.048 4.108 4.402 1.00 89.25 340 ILE A C 1
ATOM 2721 O O . ILE A 1 340 ? 1.520 4.188 5.506 1.00 89.25 340 ILE A O 1
ATOM 2725 N N . ALA A 1 341 ? 1.349 4.228 3.269 1.00 91.25 341 ALA A N 1
ATOM 2726 C CA . ALA A 1 341 ? -0.081 4.522 3.241 1.00 91.25 341 ALA A CA 1
ATOM 2727 C C . ALA A 1 341 ? -0.894 3.336 3.771 1.00 91.25 341 ALA A C 1
ATOM 2729 O O . ALA A 1 341 ? -1.821 3.529 4.550 1.00 91.25 341 ALA A O 1
ATOM 2730 N N . VAL A 1 342 ? -0.502 2.107 3.421 1.00 93.00 342 VAL A N 1
ATOM 2731 C CA . VAL A 1 342 ? -1.131 0.891 3.957 1.00 93.00 342 VAL A CA 1
ATOM 2732 C C . VAL A 1 342 ? -0.999 0.825 5.477 1.00 93.00 342 VAL A C 1
ATOM 2734 O O . VAL A 1 342 ? -1.990 0.599 6.163 1.00 93.00 342 VAL A O 1
ATOM 2737 N N . LEU A 1 343 ? 0.202 1.050 6.016 1.00 92.56 343 LEU A N 1
ATOM 2738 C CA . LEU A 1 343 ? 0.444 0.997 7.462 1.00 92.56 343 LEU A CA 1
ATOM 2739 C C . LEU A 1 343 ? -0.341 2.078 8.218 1.00 92.56 343 LEU A C 1
ATOM 2741 O O . LEU A 1 343 ? -0.857 1.818 9.303 1.00 92.56 343 LEU A O 1
ATOM 2745 N N . ILE A 1 344 ? -0.491 3.267 7.630 1.00 91.94 344 ILE A N 1
ATOM 2746 C CA . ILE A 1 344 ? -1.314 4.338 8.203 1.00 91.94 344 ILE A CA 1
ATOM 2747 C C . ILE A 1 344 ? -2.793 3.983 8.152 1.00 91.94 344 ILE A C 1
ATOM 2749 O O . ILE A 1 344 ? -3.476 4.162 9.151 1.00 91.94 344 ILE A O 1
ATOM 2753 N N . ASN A 1 345 ? -3.282 3.426 7.043 1.00 93.31 345 ASN A N 1
ATOM 2754 C CA . ASN A 1 345 ? -4.660 2.945 6.955 1.00 93.31 345 ASN A CA 1
ATOM 2755 C C . ASN A 1 345 ? -4.925 1.834 7.985 1.00 93.31 345 ASN A C 1
ATOM 2757 O O . ASN A 1 345 ? -6.005 1.770 8.559 1.00 93.31 345 ASN A O 1
ATOM 2761 N N . MET A 1 346 ? -3.936 0.983 8.278 1.00 94.75 346 MET A N 1
ATOM 2762 C CA . MET A 1 346 ? -4.032 -0.005 9.357 1.00 94.75 346 MET A CA 1
ATOM 2763 C C . MET A 1 346 ? -4.083 0.654 10.746 1.00 94.75 346 MET A C 1
ATOM 2765 O O . MET A 1 346 ? -4.885 0.237 11.579 1.00 94.75 346 MET A O 1
ATOM 2769 N N . ASN A 1 347 ? -3.295 1.707 10.998 1.00 95.06 347 ASN A N 1
ATOM 2770 C CA . ASN A 1 347 ? -3.423 2.523 12.215 1.00 95.06 347 ASN A CA 1
ATOM 2771 C C . ASN A 1 347 ? -4.797 3.208 12.300 1.00 95.06 347 ASN A C 1
ATOM 2773 O O . ASN A 1 347 ? -5.394 3.266 13.371 1.00 95.06 347 ASN A O 1
ATOM 2777 N N . ASP A 1 348 ? -5.335 3.672 11.177 1.00 94.38 348 ASP A N 1
ATOM 2778 C CA . ASP A 1 348 ? -6.667 4.270 11.102 1.00 94.38 348 ASP A CA 1
ATOM 2779 C C . ASP A 1 348 ? -7.765 3.238 11.419 1.00 94.38 348 ASP A C 1
ATOM 2781 O O . ASP A 1 348 ? -8.669 3.505 12.208 1.00 94.38 348 ASP A O 1
ATOM 2785 N N . MET A 1 349 ? -7.621 1.992 10.946 1.00 95.19 349 MET A N 1
ATOM 2786 C CA . MET A 1 349 ? -8.479 0.877 11.369 1.00 95.19 349 MET A CA 1
ATOM 2787 C C . MET A 1 349 ? -8.399 0.639 12.884 1.00 95.19 349 MET A C 1
ATOM 2789 O O . MET A 1 349 ? -9.433 0.475 13.530 1.00 95.19 349 MET A O 1
ATOM 2793 N N . ILE A 1 350 ? -7.196 0.653 13.475 1.00 96.56 350 ILE A N 1
ATOM 2794 C CA . ILE A 1 350 ? -7.013 0.533 14.934 1.00 96.56 350 ILE A CA 1
ATOM 2795 C C . ILE A 1 350 ? -7.713 1.687 15.667 1.00 96.56 350 ILE A C 1
ATOM 2797 O O . ILE A 1 350 ? -8.364 1.453 16.688 1.00 96.56 350 ILE A O 1
ATOM 2801 N N . SER A 1 351 ? -7.626 2.910 15.139 1.00 96.50 351 SER A N 1
ATOM 2802 C CA . SER A 1 351 ? -8.326 4.085 15.669 1.00 96.50 351 SER A CA 1
ATOM 2803 C C . SER A 1 351 ? -9.844 3.876 15.684 1.00 96.50 351 SER A C 1
ATOM 2805 O O . SER A 1 351 ? -10.472 3.997 16.738 1.00 96.50 351 SER A O 1
ATOM 2807 N N . HIS A 1 352 ? -10.438 3.448 14.565 1.00 96.19 352 HIS A N 1
ATOM 2808 C CA . HIS A 1 352 ? -11.873 3.152 14.485 1.00 96.19 352 HIS A CA 1
ATOM 2809 C C . HIS A 1 352 ? -12.304 2.024 15.434 1.00 96.19 352 HIS A C 1
ATOM 2811 O O . HIS A 1 352 ? -13.356 2.117 16.069 1.00 96.19 352 HIS A O 1
ATOM 2817 N N . ILE A 1 353 ? -11.483 0.980 15.586 1.00 97.38 353 ILE A N 1
ATOM 2818 C CA . ILE A 1 353 ? -11.722 -0.118 16.534 1.00 97.38 353 ILE A CA 1
ATOM 2819 C C . ILE A 1 353 ? -11.768 0.407 17.976 1.00 97.38 353 ILE A C 1
ATOM 2821 O O . ILE A 1 353 ? -12.712 0.087 18.702 1.00 97.38 353 ILE A O 1
ATOM 2825 N N . ARG A 1 354 ? -10.798 1.238 18.384 1.00 97.12 354 ARG A N 1
ATOM 2826 C CA . ARG A 1 354 ? -10.755 1.845 19.729 1.00 97.12 354 ARG A CA 1
ATOM 2827 C C . ARG A 1 354 ? -11.892 2.832 19.962 1.00 97.12 354 ARG A C 1
ATOM 2829 O O . ARG A 1 354 ? -12.445 2.880 21.056 1.00 97.12 354 ARG A O 1
ATOM 2836 N N . MET A 1 355 ? -12.279 3.585 18.939 1.00 95.94 355 MET A N 1
ATOM 2837 C CA . MET A 1 355 ? -13.428 4.483 19.016 1.00 95.94 355 MET A CA 1
ATOM 2838 C C . MET A 1 355 ? -14.735 3.708 19.256 1.00 95.94 355 MET A C 1
ATOM 2840 O O . MET A 1 355 ? -15.529 4.094 20.117 1.00 95.94 355 MET A O 1
ATOM 2844 N N . LEU A 1 356 ? -14.945 2.590 18.550 1.00 96.69 356 LEU A N 1
ATOM 2845 C CA . LEU A 1 356 ? -16.107 1.720 18.760 1.00 96.69 356 LEU A CA 1
ATOM 2846 C C . LEU A 1 356 ? -16.098 1.062 20.147 1.00 96.69 356 LEU A C 1
ATOM 2848 O O . LEU A 1 356 ? -17.149 0.970 20.788 1.00 96.69 356 LEU A O 1
ATOM 2852 N N . GLU A 1 357 ? -14.927 0.644 20.629 1.00 96.62 357 GLU A N 1
ATOM 2853 C CA . GLU A 1 357 ? -14.749 0.137 21.992 1.00 96.62 357 GLU A CA 1
ATOM 2854 C C . GLU A 1 357 ? -15.150 1.187 23.034 1.00 96.62 357 GLU A C 1
ATOM 2856 O O . GLU A 1 357 ? -15.970 0.893 23.902 1.00 96.62 357 GLU A O 1
ATOM 2861 N N . ALA A 1 358 ? -14.634 2.415 22.931 1.00 96.38 358 ALA A N 1
ATOM 2862 C CA . ALA A 1 358 ? -14.920 3.483 23.884 1.00 96.38 358 ALA A CA 1
ATOM 2863 C C . ALA A 1 358 ? -16.415 3.848 23.929 1.00 96.38 358 ALA A C 1
ATOM 2865 O O . ALA A 1 358 ? -16.969 4.056 25.008 1.00 96.38 358 ALA A O 1
ATOM 2866 N N . GLU A 1 359 ? -17.091 3.904 22.779 1.00 95.81 359 GLU A N 1
ATOM 2867 C CA . GLU A 1 359 ? -18.537 4.163 22.727 1.00 95.81 359 GLU A CA 1
ATOM 2868 C C . GLU A 1 359 ? -19.350 3.006 23.316 1.00 95.81 359 GLU A C 1
ATOM 2870 O O . GLU A 1 359 ? -20.285 3.222 24.087 1.00 95.81 359 GLU A O 1
ATOM 2875 N N . THR A 1 360 ? -18.985 1.767 22.988 1.00 95.12 360 THR A N 1
ATOM 2876 C CA . THR A 1 360 ? -19.686 0.592 23.517 1.00 95.12 360 THR A CA 1
ATOM 2877 C C . THR A 1 360 ? -19.477 0.480 25.028 1.00 95.12 360 THR A C 1
ATOM 2879 O O . THR A 1 360 ? -20.422 0.199 25.762 1.00 95.12 360 THR A O 1
ATOM 2882 N N . MET A 1 361 ? -18.275 0.793 25.519 1.00 94.81 361 MET A N 1
ATOM 2883 C CA . MET A 1 361 ? -17.967 0.853 26.948 1.00 94.81 361 MET A CA 1
ATOM 2884 C C . MET A 1 361 ? -18.802 1.919 27.662 1.00 94.81 361 MET A C 1
ATOM 2886 O O . MET A 1 361 ? -19.365 1.652 28.724 1.00 94.81 361 MET A O 1
ATOM 2890 N N . LEU A 1 362 ? -18.938 3.103 27.058 1.00 95.44 362 LEU A N 1
ATOM 2891 C CA . LEU A 1 362 ? -19.775 4.181 27.582 1.00 95.44 362 LEU A CA 1
ATOM 2892 C C . LEU A 1 362 ? -21.238 3.737 27.708 1.00 95.44 362 LEU A C 1
ATOM 2894 O O . LEU A 1 362 ? -21.881 3.987 28.729 1.00 95.44 362 LEU A O 1
ATOM 2898 N N . TYR A 1 363 ? -21.760 3.037 26.699 1.00 95.56 363 TYR A N 1
ATOM 2899 C CA . TYR A 1 363 ? -23.116 2.499 26.739 1.00 95.56 363 TYR A CA 1
ATOM 2900 C C . TYR A 1 363 ? -23.300 1.447 27.841 1.00 95.56 363 TYR A C 1
ATOM 2902 O O . TYR A 1 363 ? -24.256 1.527 28.616 1.00 95.56 363 TYR A O 1
ATOM 2910 N N . ILE A 1 364 ? -22.369 0.495 27.957 1.00 94.12 364 ILE A N 1
ATOM 2911 C CA . ILE A 1 364 ? -22.402 -0.538 29.002 1.00 94.12 364 ILE A CA 1
ATOM 2912 C C . ILE A 1 364 ? -22.388 0.102 30.390 1.00 94.12 364 ILE A C 1
ATOM 2914 O O . ILE A 1 364 ? -23.185 -0.278 31.248 1.00 94.12 364 ILE A O 1
ATOM 2918 N N . GLN A 1 365 ? -21.522 1.094 30.605 1.00 93.69 365 GLN A N 1
ATOM 2919 C CA . GLN A 1 365 ? -21.441 1.814 31.871 1.00 93.69 365 GLN A CA 1
ATOM 2920 C C . GLN A 1 365 ? -22.755 2.527 32.204 1.00 93.69 365 GLN A C 1
ATOM 2922 O O . GLN A 1 365 ? -23.213 2.453 33.345 1.00 93.69 365 GLN A O 1
ATOM 2927 N N . ALA A 1 366 ? -23.385 3.180 31.224 1.00 93.38 366 ALA A N 1
ATOM 2928 C CA . ALA A 1 366 ? -24.656 3.868 31.425 1.00 93.38 366 ALA A CA 1
ATOM 2929 C C . ALA A 1 366 ? -25.767 2.903 31.872 1.00 93.38 366 ALA A C 1
ATOM 2931 O O . ALA A 1 366 ? -26.488 3.196 32.825 1.00 93.38 366 ALA A O 1
ATOM 2932 N N . ILE A 1 367 ? -25.879 1.728 31.243 1.00 93.12 367 ILE A N 1
ATOM 2933 C CA . ILE A 1 367 ? -26.880 0.723 31.638 1.00 93.12 367 ILE A CA 1
ATOM 2934 C C . ILE A 1 367 ? -26.554 0.126 33.009 1.00 93.12 367 ILE A C 1
ATOM 2936 O O . ILE A 1 367 ? -27.445 -0.020 33.846 1.00 93.12 367 ILE A O 1
ATOM 2940 N N . ALA A 1 368 ? -25.283 -0.186 33.268 1.00 92.25 368 ALA A N 1
ATOM 2941 C CA . ALA A 1 368 ? -24.856 -0.712 34.559 1.00 92.25 368 ALA A CA 1
ATOM 2942 C C . ALA A 1 368 ? -25.173 0.271 35.698 1.00 92.25 368 ALA A C 1
ATOM 2944 O O . ALA A 1 368 ? -25.678 -0.139 36.740 1.00 92.25 368 ALA A O 1
ATOM 2945 N N . ALA A 1 369 ? -24.953 1.571 35.485 1.00 91.06 369 ALA A N 1
ATOM 2946 C CA . ALA A 1 369 ? -25.297 2.608 36.453 1.00 91.06 369 ALA A CA 1
ATOM 2947 C C . ALA A 1 369 ? -26.808 2.669 36.735 1.00 91.06 369 ALA A C 1
ATOM 2949 O O . ALA A 1 369 ? -27.203 2.853 37.886 1.00 91.06 369 ALA A O 1
ATOM 2950 N N . ILE A 1 370 ? -27.660 2.476 35.720 1.00 90.25 370 ILE A N 1
ATOM 2951 C CA . ILE A 1 370 ? -29.119 2.400 35.904 1.00 90.25 370 ILE A CA 1
ATOM 2952 C C . ILE A 1 370 ? -29.487 1.206 36.793 1.00 90.25 370 ILE A C 1
ATOM 2954 O O . ILE A 1 370 ? -30.286 1.360 37.715 1.00 90.25 370 ILE A O 1
ATOM 2958 N N . GLU A 1 371 ? -28.892 0.033 36.563 1.00 89.75 371 GLU A N 1
ATOM 2959 C CA . GLU A 1 371 ? -29.162 -1.152 37.385 1.00 89.75 371 GLU A CA 1
ATOM 2960 C C . GLU A 1 371 ? -28.679 -0.972 38.829 1.00 89.75 371 GLU A C 1
ATOM 2962 O O . GLU A 1 371 ? -29.420 -1.274 39.766 1.00 89.75 371 GLU A O 1
ATOM 2967 N N . ILE A 1 372 ? -27.470 -0.439 39.019 1.00 89.25 372 ILE A N 1
ATOM 2968 C CA . ILE A 1 372 ? -26.894 -0.185 40.347 1.00 89.25 372 ILE A CA 1
ATOM 2969 C C . ILE A 1 372 ? -27.769 0.789 41.146 1.00 89.25 372 ILE A C 1
ATOM 2971 O O . ILE A 1 372 ? -28.013 0.560 42.330 1.00 89.25 372 ILE A O 1
ATOM 2975 N N . ASN A 1 373 ? -28.277 1.837 40.494 1.00 86.69 373 ASN A N 1
ATOM 2976 C CA . ASN A 1 373 ? -29.114 2.858 41.124 1.00 86.69 373 ASN A CA 1
ATOM 2977 C C . ASN A 1 373 ? -30.595 2.455 41.242 1.00 86.69 373 ASN A C 1
ATOM 2979 O O . ASN A 1 373 ? -31.371 3.158 41.891 1.00 86.69 373 ASN A O 1
ATOM 2983 N N . SER A 1 374 ? -31.015 1.342 40.632 1.00 83.06 374 SER A N 1
ATOM 2984 C CA . SER A 1 374 ? -32.384 0.846 40.771 1.00 83.06 374 SER A CA 1
ATOM 2985 C C . SER A 1 374 ? -32.612 0.268 42.179 1.00 83.06 374 SER A C 1
ATOM 2987 O O . SER A 1 374 ? -31.908 -0.639 42.637 1.00 83.06 374 SER A O 1
ATOM 2989 N N . VAL A 1 375 ? -33.597 0.819 42.898 1.00 62.22 375 VAL A N 1
ATOM 2990 C CA . VAL A 1 375 ? -33.952 0.401 44.266 1.00 62.22 375 VAL A CA 1
ATOM 2991 C C . VAL A 1 375 ? -34.305 -1.094 44.257 1.00 62.22 375 VAL A C 1
ATOM 2993 O O . VAL A 1 375 ? -35.140 -1.508 43.447 1.00 62.22 375 VAL A O 1
ATOM 2996 N N . PRO A 1 376 ? -33.696 -1.941 45.113 1.00 57.44 376 PRO A N 1
ATOM 2997 C CA . PRO A 1 376 ? -34.133 -3.325 45.235 1.00 57.44 376 PRO A CA 1
ATOM 2998 C C . PRO A 1 376 ? -35.599 -3.335 45.670 1.00 57.44 376 PRO A C 1
ATOM 3000 O O . PRO A 1 376 ? -35.965 -2.632 46.606 1.00 57.44 376 PRO A O 1
ATOM 3003 N N . ALA A 1 377 ? -36.439 -4.124 44.997 1.00 48.22 377 ALA A N 1
ATOM 3004 C CA . ALA A 1 377 ? -37.803 -4.366 45.442 1.00 48.22 377 ALA A CA 1
ATOM 3005 C C . ALA A 1 377 ? -37.754 -4.985 46.849 1.00 48.22 377 ALA A C 1
ATOM 3007 O O . ALA A 1 377 ? -37.577 -6.195 47.003 1.00 48.22 377 ALA A O 1
ATOM 3008 N N . GLU A 1 378 ? -37.855 -4.149 47.884 1.00 44.44 378 GLU A N 1
ATOM 3009 C CA . GLU A 1 378 ? -38.080 -4.612 49.240 1.00 44.44 378 GLU A CA 1
ATOM 3010 C C . GLU A 1 378 ? -39.351 -5.452 49.229 1.00 44.44 378 GLU A C 1
ATOM 3012 O O . GLU A 1 378 ? -40.397 -5.061 48.700 1.00 44.44 378 GLU A O 1
ATOM 3017 N N . LYS A 1 379 ? -39.215 -6.657 49.783 1.00 46.38 379 LYS A N 1
ATOM 3018 C CA . LYS A 1 379 ? -40.304 -7.568 50.105 1.00 46.38 379 LYS A CA 1
ATOM 3019 C C . LYS A 1 379 ? -41.452 -6.748 50.696 1.00 46.38 379 LYS A C 1
ATOM 3021 O O . LYS A 1 379 ? -41.354 -6.308 51.836 1.00 46.38 379 LYS A O 1
ATOM 3026 N N . LYS A 1 380 ? -42.539 -6.571 49.934 1.00 40.72 380 LYS A N 1
ATOM 3027 C CA . LYS A 1 380 ? -43.828 -6.143 50.484 1.00 40.72 380 LYS A CA 1
ATOM 3028 C C . LYS A 1 380 ? -44.223 -7.152 51.557 1.00 40.72 380 LYS A C 1
ATOM 3030 O O . LYS A 1 380 ? -44.667 -8.254 51.250 1.00 40.72 380 LYS A O 1
ATOM 3035 N N . ASP A 1 381 ? -43.929 -6.771 52.787 1.00 48.66 381 ASP A N 1
ATOM 3036 C CA . ASP A 1 381 ? -44.692 -7.001 53.999 1.00 48.66 381 ASP A CA 1
ATOM 3037 C C . ASP A 1 381 ? -45.555 -8.278 53.997 1.00 48.66 381 ASP A C 1
ATOM 3039 O O . ASP A 1 381 ? -46.746 -8.274 53.688 1.00 48.66 381 ASP A O 1
ATOM 3043 N N . LYS A 1 382 ? -44.928 -9.405 54.351 1.00 45.41 382 LYS A N 1
ATOM 3044 C CA . LYS A 1 382 ? -45.626 -10.558 54.932 1.00 45.41 382 LYS A CA 1
ATOM 3045 C C . LYS A 1 382 ? -45.423 -10.533 56.446 1.00 45.41 382 LYS A C 1
ATOM 3047 O O . LYS A 1 382 ? -44.842 -11.465 56.977 1.00 45.41 382 LYS A O 1
ATOM 3052 N N . ASN A 1 383 ? -45.827 -9.457 57.115 1.00 44.62 383 ASN A N 1
ATOM 3053 C CA . ASN A 1 383 ? -46.067 -9.446 58.559 1.00 44.62 383 ASN A CA 1
ATOM 3054 C C . ASN A 1 383 ? -47.119 -8.383 58.899 1.00 44.62 383 ASN A C 1
ATOM 3056 O O . ASN A 1 383 ? -46.901 -7.483 59.701 1.00 44.62 383 ASN A O 1
ATOM 3060 N N . ASN A 1 384 ? -48.298 -8.508 58.290 1.00 44.50 384 ASN A N 1
ATOM 3061 C CA . ASN A 1 384 ? -49.495 -7.899 58.852 1.00 44.50 384 ASN A CA 1
ATOM 3062 C C . ASN A 1 384 ? -50.724 -8.744 58.502 1.00 44.50 384 ASN A C 1
ATOM 3064 O O . ASN A 1 384 ? -51.383 -8.518 57.484 1.00 44.50 384 ASN A O 1
ATOM 3068 N N . LYS A 1 385 ? -50.966 -9.775 59.319 1.00 41.44 385 LYS A N 1
ATOM 3069 C CA . LYS A 1 385 ? -52.291 -10.262 59.727 1.00 41.44 385 LYS A CA 1
ATOM 3070 C C . LYS A 1 385 ? -52.166 -11.331 60.800 1.00 41.44 385 LYS A C 1
ATOM 3072 O O . LYS A 1 385 ? -51.367 -12.268 60.585 1.00 41.44 385 LYS A O 1
#

Foldseek 3Di:
DDDDDDDDDPPPDDPVRVVVVVVVVVVLVVLVVVLVVLQVQLVVLLVVLVVCVVVVHPCSLVSLVVSLVSQLVSLVSQLVNQVVVQPDPLSNVLSVLSSVLSNLLSVLVSCLSVVHPPSVVSLVVSLVSLVVSLVSLQVVLVPDPDPVVSVVSVVVSVVSVVSSVVSVVSVPPADDVVVLLVLVVLLVVLVVLLVVLQVLLVVLLVVLVVLCVVLVPLVVLNVLLVVLVVLLVVLLVLLFVLLQVLQPVVPDDPDGLVPCNPRDQQQDQPSQCCVCPVVVVVVVNLVSLVVSLVSLVVQADPVLVVLCVVQSPQAFDDDPDPPDDGGHSSCVQRHPDGSSSSSSVSSNNSSSSSNSSSRSSVVSSVVSVVRSPDDPPDPPDPPDD

Sequence (385 aa):
MLLFLNFPQEQAENPLQQQNRVGNILKFNFMKKSTWIIGLSAAILVLLGVAFKVHHWPGASIIILIGSASLSVYGLLLYMEKKLLADTLVKKIVNICTTVALFIIPLSFLFKVQPWPGASIGLHVSHVLILLMIPLLIIHAVKEKEARKKLNFQNEAILFIALVAFSVFVWQTRISKQVLDSFILQDISVKKEIIYQKTKADDLFNTLESAVKSSGRAQSYLTKATDIRLKTDSLICYINELGNKMLSYWQEENPSMDSLMKFSEKENTYVSPLIMIIEGKGEILKSKLNAYTEAMDAVTNSRGKHMIELFFNTQDPQRKDTLETPRTWVTENFQHLPLIAVLINMNDMISHIRMLEAETMLYIQAIAAIEINSVPAEKKDKNNK

pLDDT: mean 80.94, std 12.93, range [37.94, 97.69]

Radius of gyration: 36.35 Å; chains: 1; bounding box: 113×35×141 Å

Secondary structure (DSSP, 8-state):
-----------PPPHHHHHHHHHHHHHHHHHHHHHHHHHHHHHHHHHHHHHHHHTT-TTHHHHHHHHHHHHHHHHHHHHHHHHTT--SHHHHHHHHHHHHHHHHHHHHHHHHHTT-TTHHHHHHHHHHHHHHHHHHHHHHHHH---HHHHHHHHHHHHHHHHHHHHHHHHHH-SPPHHHHHHHHHHHHHHHHHHHHHHHHHHHHHHHHHHHHHHHS--HHHHHHHHHHHHHHHHHHHHHHHHHHHHHHTTT-SS--GGGGGG-S-TT--SHHHIIIIIS-HHHHHHHHHHHHHHHHHTT--HHHHHHHHHH---PPPP-S-TTSPPPPHHHHHHSSS-HHHHHHHHHHHHHHHHHHHHHHHHHHHHHHHHHHHSPP-----S---